Protein AF-0000000084378756 (afdb_homodimer)

Foldseek 3Di:
DPDDDPQKDKFKFWQQRQARDPPRGQQAADPVGGSPPRPQWDWAAAFDKDWRYKDFAQKKFFKKKKDWQQFQCQQQQKWKFKDAPPDPFTLETGGNQFVQQHALSHDDADDAQAWGADHRGIGMGGDMFGHGTIMIMMITGNDNGIIMMGMMIMMMHDDDDDPFWWGKGKAKDKDAWDDWPDWAWQDAKFFAKWWWWKKKKKWFFPDQFFWWQKKKFKAADPRDPHGPDIGGTNCVQQVHDPAADQDRYHFGHWPDADPPDVSRSHDMTIIMGTCDVPIDIHGTMMIMTIFGKTFDDDPVQDDPDPVSRVVRIDTGITIMMMMTMITGDPPTDHDPDHDDSCSSNPPGDGDPPPNPDDPDVVVPPVPPD/DPDDDPQKDKFKFWQQRQARDPPRGQQADDPVGGSDPRPQKDWDAAFDKDWRYKDFAQKKFFKKKKDWQQFQLQQQQKWKFKDAPPDPFTQETGGNQFVQQHALSHDDADDAQAWGADHRGIGMGGDMFGHGTIMIMMITGNDNGIIMMGMMIIMMHPDDDDPFWWGKGKAKDKDAWDDWPDWAWQDAKFFAKWWWWKKWKKWAAPDQFFWWQKKKFKAADPRDPHGPDIGGTNCVQQVHDPAADCDRYHFGGWRDADPPDVSSSHDMTIIMGTCPVPIDIHGTMMIMTIFGKTFDDDPVQPAPDPVSRVVRIDTGITIMMMMTMITGDPPTDHDPDHDDSCSSNPPRDGDPPPNPDDPCPVVPPPPPD

InterPro domains:
  IPR021345 GH172, second beta-sandwich domain [PF11175] (164-327)
  IPR060502 GH172, middle domain [PF28589] (43-142)

Organism: NCBI:txid1548547

Radius of gyration: 27.45 Å; Cα contacts (8 Å, |Δi|>4): 2060; chains: 2; bounding box: 68×78×68 Å

Secondary structure (DSSP, 8-state):
-----TT-EEEEE-TTSTT--TT-TT--EETTEETSSS-S-EEEPTT-EEEEEEEESSEEEEEEEEE---SHHHHHHEEEEEEETT-SS-SEEEEHHHHTT-GGG----EE-SSEEE-TTSEEEE---EEESSEEEEEEEE-SSS-EEEEEEEEEEES----TT--EEEEEEEEESSPPTTS-EEEEEEE-S-EEEEEEEEEEE-SSSSB-TTPPEEEEETT-SSS-SEE-S-HHHHTT--SS------SSEEEEE--TT-TT--SS-EEEEEE-SSS-EEESS-EEEEE--EEE---TTT--SSHHHHHHTEEE---EEEEEEEEEE-SS-PPPPPPPPHHHHHTT----TTGGG--TT-GGGGGGG-/-----TT-EEEEE-TTSTT--TT-TT--EETTEETSSS-S-EEEPTT-EEEEEEEESSEEEEEEEEEE--SHHHHHHEEEEEEETT-SS-SEEEEHHHHTT-GGG----EE-SSEEE-TTSEEEE---EEESSEEEEEEEE-SSS-EEEEEEEEEEES----TT--EEEEEEEEESSPPTT--EEEEEEE-S-EEEEEEEEEEE-SSSSB-TTPPEEEEETT--SS-SEE-S-HHHHTT--SS------SSEEEEE--TT-TT--SS-EEEEEE-SSS-EEESS-EEEEE--EEE---GGG--SSHHHHHHTEEE---EEEEEEEEEE-SS-PPPPPPPPHHHHHTT----TTGGG--SS-GGGGGTT-

Solvent-accessible surface area (backbone atoms only — not comparable to full-atom values): 37445 Å² total; per-residue (Å²): 134,39,67,73,64,78,72,47,42,49,39,24,24,20,70,30,19,60,73,31,44,81,38,56,8,39,64,41,50,31,85,82,32,73,51,46,72,36,28,44,58,48,70,42,45,51,67,37,72,44,76,64,38,70,43,79,44,29,25,32,41,18,34,40,39,38,36,45,68,78,39,21,56,49,21,44,27,27,34,37,34,30,24,55,65,75,43,88,60,49,46,22,45,30,32,42,24,34,72,43,65,18,34,81,29,47,82,51,55,43,49,40,71,49,30,36,29,29,84,60,39,4,32,26,38,49,65,67,36,51,35,68,53,22,42,35,31,35,41,32,28,70,38,92,52,65,40,58,44,32,50,38,40,33,28,37,34,45,55,92,71,64,92,77,54,46,28,58,30,34,44,42,48,72,33,77,60,40,51,75,89,46,60,47,61,64,36,68,76,43,72,56,41,37,38,49,34,34,35,33,37,21,39,32,54,73,50,88,38,48,56,48,50,9,34,37,33,34,24,46,58,78,42,75,92,57,55,79,45,72,54,77,10,44,29,42,63,22,72,44,62,96,43,63,64,73,46,52,38,54,48,28,22,15,58,38,56,37,81,86,34,90,61,44,29,38,50,55,32,23,31,29,32,47,30,74,93,64,65,45,74,39,68,45,22,40,32,31,33,33,40,48,21,21,42,60,72,42,91,90,53,55,55,89,45,73,67,38,46,62,68,26,53,36,76,37,54,29,35,39,35,32,28,27,36,31,30,29,49,78,89,60,82,73,66,76,83,72,74,51,65,68,68,65,48,58,93,48,77,63,60,89,59,61,91,64,61,56,87,66,55,83,80,58,60,70,63,85,108,135,86,69,77,65,79,72,48,45,84,42,47,25,28,69,36,22,59,74,35,54,87,94,55,56,41,61,41,49,32,100,83,32,73,52,43,75,35,29,67,57,46,69,43,46,51,68,38,72,45,77,65,37,70,43,77,44,30,26,33,40,44,34,38,39,39,38,46,69,76,40,21,55,50,21,45,29,28,36,38,35,29,26,56,65,75,44,88,61,50,44,22,46,30,32,42,24,34,71,40,65,18,36,81,31,46,82,51,55,44,51,38,69,49,28,36,28,40,80,77,39,42,32,25,39,47,64,67,35,49,36,67,52,22,40,36,32,35,43,31,27,69,38,93,51,66,42,56,44,34,52,38,40,35,30,38,34,47,55,94,71,62,92,74,43,20,27,60,30,33,45,40,49,73,33,80,60,42,52,73,88,46,59,47,61,61,36,70,75,42,73,56,41,28,36,50,34,35,35,34,37,20,40,33,52,73,53,89,37,48,56,47,49,8,35,36,33,33,23,46,57,79,32,77,92,22,20,21,30,43,52,53,9,44,29,43,62,20,56,31,28,93,42,65,62,75,47,50,36,57,47,28,24,15,58,37,58,33,80,89,33,92,60,45,26,38,51,54,32,23,31,30,33,48,30,76,76,49,54,39,51,38,65,44,20,38,32,31,33,33,39,48,21,19,41,63,72,44,91,91,56,53,48,90,45,72,68,39,45,48,66,26,51,35,76,38,55,31,34,40,34,33,27,26,37,30,21,29,48,80,90,60,82,71,64,73,82,70,74,52,64,68,68,65,50,59,93,48,77,62,61,88,61,61,90,67,61,61,91,66,61,78,71,57,59,66,67,85,107

pLDDT: mean 93.5, std 11.75, range [20.77, 98.94]

Nearest PDB structures (foldseek):
  8ic8-assembly1_C  TM=8.928E-01  e=1.746E-32  Microbacterium arabinogalactanolyticum
  4kq7-assembly1_A  TM=8.310E-01  e=7.592E-26  Bacteroides uniformis ATCC 8492
  8ah3-assembly1_A  TM=8.211E-01  e=3.989E-26  Dysgonomonas gadei
  7v1w-assembly1_D  TM=7.649E-01  e=6.820E-26  Bifidobacterium dentium
  7cz6-assembly1_C  TM=3.990E-01  e=2.430E+00  Omono River virus

Structure (mmCIF, N/CA/C/O backbone):
data_AF-0000000084378756-model_v1
#
loop_
_entity.id
_entity.type
_entity.pdbx_description
1 polymer 'DUF2961 domain-containing protein'
#
loop_
_atom_site.group_PDB
_atom_site.id
_atom_site.type_symbol
_atom_site.label_atom_id
_atom_site.label_alt_id
_atom_site.label_comp_id
_atom_site.label_asym_id
_atom_site.label_entity_id
_atom_site.label_seq_id
_atom_site.pdbx_PDB_ins_code
_atom_site.Cartn_x
_atom_site.Cartn_y
_atom_site.Cartn_z
_atom_site.occupancy
_atom_site.B_iso_or_equiv
_atom_site.auth_seq_id
_atom_site.auth_comp_id
_atom_site.auth_asym_id
_atom_site.auth_atom_id
_atom_site.pdbx_PDB_model_num
ATOM 1 N N . MET A 1 1 ? 5.754 -13.344 8.328 1 86.94 1 MET A N 1
ATOM 2 C CA . MET A 1 1 ? 4.949 -13.344 7.109 1 86.94 1 MET A CA 1
ATOM 3 C C . MET A 1 1 ? 4.215 -14.672 6.938 1 86.94 1 MET A C 1
ATOM 5 O O . MET A 1 1 ? 3.156 -14.719 6.312 1 86.94 1 MET A O 1
ATOM 9 N N . PHE A 1 2 ? 4.652 -15.727 7.488 1 89.44 2 PHE A N 1
ATOM 10 C CA . PHE A 1 2 ? 4.051 -17.016 7.199 1 89.44 2 PHE A CA 1
ATOM 11 C C . PHE A 1 2 ? 3.611 -17.719 8.484 1 89.44 2 PHE A C 1
ATOM 13 O O . PHE A 1 2 ? 3.475 -18.938 8.523 1 89.44 2 PHE A O 1
ATOM 20 N N . GLU A 1 3 ? 3.545 -16.969 9.57 1 90.75 3 GLU A N 1
ATOM 21 C CA . GLU A 1 3 ? 2.947 -17.453 10.812 1 90.75 3 GLU A CA 1
ATOM 22 C C . GLU A 1 3 ? 1.597 -16.781 11.07 1 90.75 3 GLU A C 1
ATOM 24 O O . GLU A 1 3 ? 1.379 -15.633 10.68 1 90.75 3 GLU A O 1
ATOM 29 N N . VAL A 1 4 ? 0.724 -17.5 11.688 1 92.31 4 VAL A N 1
ATOM 30 C CA . VAL A 1 4 ? -0.541 -16.953 12.18 1 92.31 4 VAL A CA 1
ATOM 31 C C . VAL A 1 4 ? -0.462 -16.766 13.688 1 92.31 4 VAL A C 1
ATOM 33 O O . VAL A 1 4 ? -0.45 -17.734 14.453 1 92.31 4 VAL A O 1
ATOM 36 N N . PRO A 1 5 ? -0.402 -15.547 14.125 1 93.44 5 PRO A N 1
ATOM 37 C CA . PRO A 1 5 ? -0.294 -15.32 15.57 1 93.44 5 PRO A CA 1
ATOM 38 C C . PRO A 1 5 ? -1.515 -15.82 16.344 1 93.44 5 PRO A C 1
ATOM 40 O O . PRO A 1 5 ? -2.65 -15.594 15.914 1 93.44 5 PRO A O 1
ATOM 43 N N . ALA A 1 6 ? -1.256 -16.422 17.438 1 92.44 6 ALA A N 1
ATOM 44 C CA . ALA A 1 6 ? -2.334 -16.969 18.25 1 92.44 6 ALA A CA 1
ATOM 45 C C . ALA A 1 6 ? -3.254 -15.867 18.766 1 92.44 6 ALA A C 1
ATOM 47 O O . ALA A 1 6 ? -2.787 -14.852 19.281 1 92.44 6 ALA A O 1
ATOM 48 N N . GLY A 1 7 ? -4.508 -16.016 18.562 1 94.44 7 GLY A N 1
ATOM 49 C CA . GLY A 1 7 ? -5.5 -15.133 19.141 1 94.44 7 GLY A CA 1
ATOM 50 C C . GLY A 1 7 ? -5.758 -13.891 18.312 1 94.44 7 GLY A C 1
ATOM 51 O O . GLY A 1 7 ? -6.637 -13.094 18.641 1 94.44 7 GLY A O 1
ATOM 52 N N . VAL A 1 8 ? -5.066 -13.719 17.266 1 96.94 8 VAL A N 1
ATOM 53 C CA . VAL A 1 8 ? -5.215 -12.508 16.469 1 96.94 8 VAL A CA 1
ATOM 54 C C . VAL A 1 8 ? -6.23 -12.758 15.344 1 96.94 8 VAL A C 1
ATOM 56 O O . VAL A 1 8 ? -6.203 -13.805 14.695 1 96.94 8 VAL A O 1
ATOM 59 N N . THR A 1 9 ? -7.16 -11.812 15.164 1 97.5 9 THR A N 1
ATOM 60 C CA . THR A 1 9 ? -8.148 -11.875 14.094 1 97.5 9 THR A CA 1
ATOM 61 C C . THR A 1 9 ? -8.156 -10.586 13.281 1 97.5 9 THR A C 1
ATOM 63 O O . THR A 1 9 ? -7.836 -9.516 13.805 1 97.5 9 THR A O 1
ATOM 66 N N . SER A 1 10 ? -8.484 -10.688 12.031 1 98.38 10 SER A N 1
ATOM 67 C CA . SER A 1 10 ? -8.531 -9.539 11.133 1 98.38 10 SER A CA 1
ATOM 68 C C . SER A 1 10 ? -9.969 -9.039 10.953 1 98.38 10 SER A C 1
ATOM 70 O O . SER A 1 10 ? -10.898 -9.844 10.852 1 98.38 10 SER A O 1
ATOM 72 N N . ARG A 1 11 ? -10.125 -7.695 10.945 1 98.44 11 ARG A N 1
ATOM 73 C CA . ARG A 1 11 ? -11.398 -7.008 10.766 1 98.44 11 ARG A CA 1
ATOM 74 C C . ARG A 1 11 ? -11.242 -5.789 9.859 1 98.44 11 ARG A C 1
ATOM 76 O O . ARG A 1 11 ? -10.125 -5.34 9.602 1 98.44 11 ARG A O 1
ATOM 83 N N . SER A 1 12 ? -12.336 -5.34 9.367 1 98.62 12 SER A N 1
ATOM 84 C CA . SER A 1 12 ? -12.383 -4.047 8.688 1 98.62 12 SER A CA 1
ATOM 85 C C . SER A 1 12 ? -13.703 -3.33 8.953 1 98.62 12 SER A C 1
ATOM 87 O O . SER A 1 12 ? -14.688 -3.961 9.344 1 98.62 12 SER A O 1
ATOM 89 N N . ILE A 1 13 ? -13.672 -2.029 8.828 1 98.81 13 ILE A N 1
ATOM 90 C CA . ILE A 1 13 ? -14.875 -1.214 8.969 1 98.81 13 ILE A CA 1
ATOM 91 C C . ILE A 1 13 ? -15.062 -0.351 7.727 1 98.81 13 ILE A C 1
ATOM 93 O O . ILE A 1 13 ? -14.109 0.266 7.242 1 98.81 13 ILE A O 1
ATOM 97 N N . THR A 1 14 ? -16.125 -0.4 7.125 1 98.62 14 THR A N 1
ATOM 98 C CA . THR A 1 14 ? -16.703 0.503 6.133 1 98.62 14 THR A CA 1
ATOM 99 C C . THR A 1 14 ? -18.141 0.842 6.477 1 98.62 14 THR A C 1
ATOM 101 O O . THR A 1 14 ? -18.672 0.36 7.48 1 98.62 14 THR A O 1
ATOM 104 N N . PHE A 1 15 ? -18.781 1.68 5.621 1 98.25 15 PHE A N 1
ATOM 105 C CA . PHE A 1 15 ? -20.219 1.871 5.816 1 98.25 15 PHE A CA 1
ATOM 106 C C . PHE A 1 15 ? -20.984 0.581 5.539 1 98.25 15 PHE A C 1
ATOM 108 O O . PHE A 1 15 ? -22.125 0.429 5.957 1 98.25 15 PHE A O 1
ATOM 115 N N . GLU A 1 16 ? -20.344 -0.429 4.879 1 98.44 16 GLU A N 1
ATOM 116 C CA . GLU A 1 16 ? -20.953 -1.723 4.594 1 98.44 16 GLU A CA 1
ATOM 117 C C . GLU A 1 16 ? -20.922 -2.637 5.812 1 98.44 16 GLU A C 1
ATOM 119 O O . GLU A 1 16 ? -21.625 -3.643 5.867 1 98.44 16 GLU A O 1
ATOM 124 N N . ASN A 1 17 ? -20 -2.428 6.719 1 98.44 17 ASN A N 1
ATOM 125 C CA . ASN A 1 17 ? -19.828 -3.119 7.992 1 98.44 17 ASN A CA 1
ATOM 126 C C . ASN A 1 17 ? -19.344 -2.174 9.086 1 98.44 17 ASN A C 1
ATOM 128 O O . ASN A 1 17 ? -18.219 -2.309 9.578 1 98.44 17 ASN A O 1
ATOM 132 N N . PRO A 1 18 ? -20.203 -1.255 9.531 1 97.38 18 PRO A N 1
ATOM 133 C CA . PRO A 1 18 ? -19.766 -0.106 10.328 1 97.38 18 PRO A CA 1
ATOM 134 C C . PRO A 1 18 ? -19.25 -0.509 11.711 1 97.38 18 PRO A C 1
ATOM 136 O O . PRO A 1 18 ? -18.609 0.295 12.391 1 97.38 18 PRO A O 1
ATOM 139 N N . ASN A 1 19 ? -19.469 -1.819 12.109 1 96.88 19 ASN A N 1
ATOM 140 C CA . ASN A 1 19 ? -18.984 -2.234 13.422 1 96.88 19 ASN A CA 1
ATOM 141 C C . ASN A 1 19 ? -17.875 -3.27 13.312 1 96.88 19 ASN A C 1
ATOM 143 O O . ASN A 1 19 ? -17.359 -3.754 14.32 1 96.88 19 ASN A O 1
ATOM 147 N N . GLY A 1 20 ? -17.578 -3.676 12.07 1 97.69 20 GLY A N 1
ATOM 148 C CA . GLY A 1 20 ? -16.5 -4.621 11.836 1 97.69 20 GLY A CA 1
ATOM 149 C C . GLY A 1 20 ? -16.797 -6.016 12.352 1 97.69 20 GLY A C 1
ATOM 150 O O . GLY A 1 20 ? -15.891 -6.762 12.711 1 97.69 20 GLY A O 1
ATOM 151 N N . MET A 1 21 ? -18.062 -6.402 12.438 1 97.56 21 MET A N 1
ATOM 152 C CA . MET A 1 21 ? -18.453 -7.672 13.047 1 97.56 21 MET A CA 1
ATOM 153 C C . MET A 1 21 ? -18.312 -8.812 12.039 1 97.56 21 MET A C 1
ATOM 155 O O . MET A 1 21 ? -18.562 -8.625 10.852 1 97.56 21 MET A O 1
ATOM 159 N N . PRO A 1 22 ? -17.969 -10.023 12.57 1 97.75 22 PRO A N 1
ATOM 160 C CA . PRO A 1 22 ? -17.891 -11.195 11.688 1 97.75 22 PRO A CA 1
ATOM 161 C C . PRO A 1 22 ? -19.234 -11.523 11.031 1 97.75 22 PRO A C 1
ATOM 163 O O . PRO A 1 22 ? -20.266 -11.586 11.703 1 97.75 22 PRO A O 1
ATOM 166 N N . GLY A 1 23 ? -19.188 -11.695 9.734 1 97.62 23 GLY A N 1
ATOM 167 C CA . GLY A 1 23 ? -20.344 -12.203 9 1 97.62 23 GLY A CA 1
ATOM 168 C C . GLY A 1 23 ? -21.5 -11.219 8.953 1 97.62 23 GLY A C 1
ATOM 169 O O . GLY A 1 23 ? -22.656 -11.617 8.875 1 97.62 23 GLY A O 1
ATOM 170 N N . GLN A 1 24 ? -21.234 -9.961 9.07 1 97.12 24 GLN A N 1
ATOM 171 C CA . GLN A 1 24 ? -22.328 -8.992 9.109 1 97.12 24 GLN A CA 1
ATOM 172 C C . GLN A 1 24 ? -22.141 -7.914 8.047 1 97.12 24 GLN A C 1
ATOM 174 O O . GLN A 1 24 ? -22.969 -7.012 7.922 1 97.12 24 GLN A O 1
ATOM 179 N N . GLY A 1 25 ? -21.094 -7.996 7.258 1 97.88 25 GLY A N 1
ATOM 180 C CA . GLY A 1 25 ? -20.812 -6.977 6.258 1 97.88 25 GLY A CA 1
ATOM 181 C C . GLY A 1 25 ? -21.641 -7.145 4.996 1 97.88 25 GLY A C 1
ATOM 182 O O . GLY A 1 25 ? -22.047 -8.258 4.652 1 97.88 25 GLY A O 1
ATOM 183 N N . GLY A 1 26 ? -21.875 -6.027 4.301 1 97.38 26 GLY A N 1
ATOM 184 C CA . GLY A 1 26 ? -22.484 -6.059 2.979 1 97.38 26 GLY A CA 1
ATOM 185 C C . GLY A 1 26 ? -23.953 -6.422 3.002 1 97.38 26 GLY A C 1
ATOM 186 O O . GLY A 1 26 ? -24.469 -7.027 2.059 1 97.38 26 GLY A O 1
ATOM 187 N N . ALA A 1 27 ? -24.625 -6.148 4.074 1 97.06 27 ALA A N 1
ATOM 188 C CA . ALA A 1 27 ? -26.031 -6.523 4.199 1 97.06 27 ALA A CA 1
ATOM 189 C C . ALA A 1 27 ? -26.938 -5.523 3.48 1 97.06 27 ALA A C 1
ATOM 191 O O . ALA A 1 27 ? -28.062 -5.852 3.111 1 97.06 27 ALA A O 1
ATOM 192 N N . ALA A 1 28 ? -26.469 -4.316 3.303 1 96.38 28 ALA A N 1
ATOM 193 C CA . ALA A 1 28 ? -27.281 -3.266 2.701 1 96.38 28 ALA A CA 1
ATOM 194 C C . ALA A 1 28 ? -27.594 -3.58 1.241 1 96.38 28 ALA A C 1
ATOM 196 O O . ALA A 1 28 ? -26.859 -4.32 0.587 1 96.38 28 ALA A O 1
ATOM 197 N N . SER A 1 29 ? -28.734 -3.014 0.756 1 96.81 29 SER A N 1
ATOM 198 C CA . SER A 1 29 ? -29.188 -3.264 -0.613 1 96.81 29 SER A CA 1
ATOM 199 C C . SER A 1 29 ? -29.016 -2.023 -1.483 1 96.81 29 SER A C 1
ATOM 201 O O . SER A 1 29 ? -29.109 -0.896 -0.993 1 96.81 29 SER A O 1
ATOM 203 N N . SER A 1 30 ? -28.719 -2.26 -2.705 1 96.25 30 SER A N 1
ATOM 204 C CA . SER A 1 30 ? -28.844 -1.275 -3.775 1 96.25 30 SER A CA 1
ATOM 205 C C . SER A 1 30 ? -29.938 -1.671 -4.762 1 96.25 30 SER A C 1
ATOM 207 O O . SER A 1 30 ? -30.656 -2.654 -4.547 1 96.25 30 SER A O 1
ATOM 209 N N . PRO A 1 31 ? -30.156 -0.851 -5.828 1 95.31 31 PRO A N 1
ATOM 210 C CA . PRO A 1 31 ? -31.109 -1.282 -6.852 1 95.31 31 PRO A CA 1
ATOM 211 C C . PRO A 1 31 ? -30.719 -2.607 -7.5 1 95.31 31 PRO A C 1
ATOM 213 O O . PRO A 1 31 ? -31.547 -3.244 -8.156 1 95.31 31 PRO A O 1
ATOM 216 N N . LEU A 1 32 ? -29.516 -3.094 -7.32 1 96.81 32 LEU A N 1
ATOM 217 C CA . LEU A 1 32 ? -29.062 -4.371 -7.863 1 96.81 32 LEU A CA 1
ATOM 218 C C . LEU A 1 32 ? -29.469 -5.523 -6.945 1 96.81 32 LEU A C 1
ATOM 220 O O . LEU A 1 32 ? -29.328 -6.691 -7.316 1 96.81 32 LEU A O 1
ATOM 224 N N . GLY A 1 33 ? -29.938 -5.191 -5.742 1 96.12 33 GLY A N 1
ATOM 225 C CA . GLY A 1 33 ? -30.344 -6.203 -4.777 1 96.12 33 GLY A CA 1
ATOM 226 C C . GLY A 1 33 ? -29.5 -6.195 -3.516 1 96.12 33 GLY A C 1
ATOM 227 O O . GLY A 1 33 ? -28.594 -5.371 -3.367 1 96.12 33 GLY A O 1
ATOM 228 N N . ALA A 1 34 ? -29.844 -7.184 -2.605 1 95.06 34 ALA A N 1
ATOM 229 C CA . ALA A 1 34 ? -29.156 -7.301 -1.323 1 95.06 34 ALA A CA 1
ATOM 230 C C . ALA A 1 34 ? -27.703 -7.703 -1.521 1 95.06 34 ALA A C 1
ATOM 232 O O . ALA A 1 34 ? -27.391 -8.57 -2.344 1 95.06 34 ALA A O 1
ATOM 233 N N . GLY A 1 35 ? -26.828 -7.059 -0.787 1 95.19 35 GLY A N 1
ATOM 234 C CA . GLY A 1 35 ? -25.422 -7.43 -0.803 1 95.19 35 GLY A CA 1
ATOM 235 C C . GLY A 1 35 ? -24.672 -6.922 -2.027 1 95.19 35 GLY A C 1
ATOM 236 O O . GLY A 1 35 ? -23.547 -7.32 -2.285 1 95.19 35 GLY A O 1
ATOM 237 N N . ARG A 1 36 ? -25.328 -6.133 -2.766 1 97.06 36 ARG A N 1
ATOM 238 C CA . ARG A 1 36 ? -24.734 -5.633 -4 1 97.06 36 ARG A CA 1
ATOM 239 C C . ARG A 1 36 ? -24.516 -4.125 -3.932 1 97.06 36 ARG A C 1
ATOM 241 O O . ARG A 1 36 ? -25.172 -3.363 -4.656 1 97.06 36 ARG A O 1
ATOM 248 N N . LYS A 1 37 ? -23.562 -3.738 -3.094 1 96.88 37 LYS A N 1
ATOM 249 C CA . LYS A 1 37 ? -23.047 -2.375 -2.959 1 96.88 37 LYS A CA 1
ATOM 250 C C . LYS A 1 37 ? -24.141 -1.435 -2.447 1 96.88 37 LYS A C 1
ATOM 252 O O . LYS A 1 37 ? -24.406 -0.395 -3.055 1 96.88 37 LYS A O 1
ATOM 257 N N . GLY A 1 38 ? -24.656 -1.722 -1.273 1 96.62 38 GLY A N 1
ATOM 258 C CA . GLY A 1 38 ? -25.797 -1 -0.737 1 96.62 38 GLY A CA 1
ATOM 259 C C . GLY A 1 38 ? -25.406 0.229 0.062 1 96.62 38 GLY A C 1
ATOM 260 O O . GLY A 1 38 ? -26.188 1.169 0.189 1 96.62 38 GLY A O 1
ATOM 261 N N . ALA A 1 39 ? -24.188 0.187 0.635 1 96.62 39 ALA A N 1
ATOM 262 C CA . ALA A 1 39 ? -23.766 1.307 1.469 1 96.62 39 ALA A CA 1
ATOM 263 C C . ALA A 1 39 ? -22.266 1.575 1.3 1 96.62 39 ALA A C 1
ATOM 265 O O . ALA A 1 39 ? -21.516 1.596 2.279 1 96.62 39 ALA A O 1
ATOM 266 N N . PRO A 1 40 ? -21.875 1.833 0.102 1 96.06 40 PRO A N 1
ATOM 267 C CA . PRO A 1 40 ? -20.438 2.014 -0.148 1 96.06 40 PRO A CA 1
ATOM 268 C C . PRO A 1 40 ? -19.906 3.324 0.418 1 96.06 40 PRO A C 1
ATOM 270 O O . PRO A 1 40 ? -18.703 3.453 0.649 1 96.06 40 PRO A O 1
ATOM 273 N N . ALA A 1 41 ? -20.797 4.379 0.538 1 96.5 41 ALA A N 1
ATOM 274 C CA . ALA A 1 41 ? -20.406 5.723 0.964 1 96.5 41 ALA A CA 1
ATOM 275 C C . ALA A 1 41 ? -21.594 6.453 1.591 1 96.5 41 ALA A C 1
ATOM 277 O O . ALA A 1 41 ? -22.719 5.945 1.582 1 96.5 41 ALA A O 1
ATOM 278 N N . ARG A 1 42 ? -21.281 7.57 2.152 1 95.19 42 ARG A N 1
ATOM 279 C CA . ARG A 1 42 ? -22.312 8.477 2.664 1 95.19 42 ARG A CA 1
ATOM 280 C C . ARG A 1 42 ? -21.969 9.922 2.348 1 95.19 42 ARG A C 1
ATOM 282 O O . ARG A 1 42 ? -20.797 10.266 2.16 1 95.19 42 ARG A O 1
ATOM 289 N N . MET A 1 43 ? -23.031 10.703 2.244 1 94.56 43 MET A N 1
ATOM 290 C CA . MET A 1 43 ? -22.891 12.156 2.301 1 94.56 43 MET A CA 1
ATOM 291 C C . MET A 1 43 ? -22.922 12.648 3.744 1 94.56 43 MET A C 1
ATOM 293 O O . MET A 1 43 ? -23.922 12.492 4.438 1 94.56 43 MET A O 1
ATOM 297 N N . ILE A 1 44 ? -21.875 13.195 4.188 1 96.69 44 ILE A N 1
ATOM 298 C CA . ILE A 1 44 ? -21.844 13.742 5.535 1 96.69 44 ILE A CA 1
ATOM 299 C C . ILE A 1 44 ? -22.391 15.172 5.516 1 96.69 44 ILE A C 1
ATOM 301 O O . ILE A 1 44 ? -21.797 16.062 4.918 1 96.69 44 ILE A O 1
ATOM 305 N N . PRO A 1 45 ? -23.469 15.414 6.188 1 96.75 45 PRO A N 1
ATOM 306 C CA . PRO A 1 45 ? -24.062 16.75 6.164 1 96.75 45 PRO A CA 1
ATOM 307 C C . PRO A 1 45 ? -23.172 17.812 6.82 1 96.75 45 PRO A C 1
ATOM 309 O O . PRO A 1 45 ? -22.297 17.469 7.625 1 96.75 45 PRO A O 1
ATOM 312 N N . PRO A 1 46 ? -23.469 19.078 6.469 1 96.38 46 PRO A N 1
ATOM 313 C CA . PRO A 1 46 ? -22.734 20.172 7.098 1 96.38 46 PRO A CA 1
ATOM 314 C C . PRO A 1 46 ? -22.812 20.141 8.625 1 96.38 46 PRO A C 1
ATOM 316 O O . PRO A 1 46 ? -23.906 19.969 9.18 1 96.38 46 PRO A O 1
ATOM 319 N N . GLY A 1 47 ? -21.656 20.234 9.25 1 97.75 47 GLY A N 1
ATOM 320 C CA . GLY A 1 47 ? -21.609 20.344 10.695 1 97.75 47 GLY A CA 1
ATOM 321 C C . GLY A 1 47 ? -21.703 19.016 11.414 1 97.75 47 GLY A C 1
ATOM 322 O O . GLY A 1 47 ? -21.5 18.938 12.625 1 97.75 47 GLY A O 1
ATOM 323 N N . GLU A 1 48 ? -21.875 17.953 10.719 1 98.25 48 GLU A N 1
ATOM 324 C CA . GLU A 1 48 ? -22.109 16.656 11.344 1 98.25 48 GLU A CA 1
ATOM 325 C C . GLU A 1 48 ? -20.797 15.93 11.594 1 98.25 48 GLU A C 1
ATOM 327 O O . GLU A 1 48 ? -19.828 16.094 10.836 1 98.25 48 GLU A O 1
ATOM 332 N N . THR A 1 49 ? -20.781 15.203 12.68 1 98.62 49 THR A N 1
ATOM 333 C CA . THR A 1 49 ? -19.703 14.281 13.016 1 98.62 49 THR A CA 1
ATOM 334 C C . THR A 1 49 ? -20.141 12.836 12.844 1 98.62 49 THR A C 1
ATOM 336 O O . THR A 1 49 ? -21.172 12.43 13.398 1 98.62 49 THR A O 1
ATOM 339 N N . VAL A 1 50 ? -19.422 12.094 12.055 1 98.5 50 VAL A N 1
ATOM 340 C CA . VAL A 1 50 ? -19.703 10.68 11.867 1 98.5 50 VAL A CA 1
ATOM 341 C C . VAL A 1 50 ? -18.641 9.844 12.586 1 98.5 50 VAL A C 1
ATOM 343 O O . VAL A 1 50 ? -17.453 10.125 12.484 1 98.5 50 VAL A O 1
ATOM 346 N N . GLU A 1 51 ? -19.078 8.898 13.367 1 98.56 51 GLU A N 1
ATOM 347 C CA . GLU A 1 51 ? -18.172 7.91 13.93 1 98.56 51 GLU A CA 1
ATOM 348 C C . GLU A 1 51 ? -17.812 6.84 12.906 1 98.56 51 GLU A C 1
ATOM 350 O O . GLU A 1 51 ? -18.672 6.094 12.445 1 98.56 51 GLU A O 1
ATOM 355 N N . ILE A 1 52 ? -16.547 6.762 12.594 1 98.69 52 ILE A N 1
ATOM 356 C CA . ILE A 1 52 ? -16.188 5.828 11.531 1 98.69 52 ILE A CA 1
ATOM 357 C C . ILE A 1 52 ? -15.531 4.586 12.133 1 98.69 52 ILE A C 1
ATOM 359 O O . ILE A 1 52 ? -15.312 3.592 11.445 1 98.69 52 ILE A O 1
ATOM 363 N N . ALA A 1 53 ? -15.227 4.645 13.398 1 98.75 53 ALA A N 1
ATOM 364 C CA . ALA A 1 53 ? -14.75 3.463 14.109 1 98.75 53 ALA A CA 1
ATOM 365 C C . ALA A 1 53 ? -15.055 3.559 15.602 1 98.75 53 ALA A C 1
ATOM 367 O O . ALA A 1 53 ? -14.93 4.629 16.203 1 98.75 53 ALA A O 1
ATOM 368 N N . ASP A 1 54 ? -15.461 2.584 16.188 1 98.75 54 ASP A N 1
ATOM 369 C CA . ASP A 1 54 ? -15.648 2.324 17.609 1 98.75 54 ASP A CA 1
ATOM 370 C C . ASP A 1 54 ? -15.305 0.875 17.953 1 98.75 54 ASP A C 1
ATOM 372 O O . ASP A 1 54 ? -16.156 -0.009 17.859 1 98.75 54 ASP A O 1
ATOM 376 N N . ILE A 1 55 ? -14.109 0.674 18.391 1 98.81 55 ILE A N 1
ATOM 377 C CA . ILE A 1 55 ? -13.562 -0.679 18.438 1 98.81 55 ILE A CA 1
ATOM 378 C C . ILE A 1 55 ? -13.133 -1.014 19.859 1 98.81 55 ILE A C 1
ATOM 380 O O . ILE A 1 55 ? -12.336 -0.288 20.453 1 98.81 55 ILE A O 1
ATOM 384 N N . ALA A 1 56 ? -13.594 -2.074 20.391 1 98.44 56 ALA A N 1
ATOM 385 C CA . ALA A 1 56 ? -13.078 -2.602 21.656 1 98.44 56 ALA A CA 1
ATOM 386 C C . ALA A 1 56 ? -11.773 -3.367 21.438 1 98.44 56 ALA A C 1
ATOM 388 O O . ALA A 1 56 ? -11.664 -4.156 20.484 1 98.44 56 ALA A O 1
ATOM 389 N N . GLY A 1 57 ? -10.781 -3.166 22.281 1 96.38 57 GLY A N 1
ATOM 390 C CA . GLY A 1 57 ? -9.461 -3.77 22.125 1 96.38 57 GLY A CA 1
ATOM 391 C C . GLY A 1 57 ? -9.312 -5.062 22.906 1 96.38 57 GLY A C 1
ATOM 392 O O . GLY A 1 57 ? -10.281 -5.574 23.469 1 96.38 57 GLY A O 1
ATOM 393 N N . PRO A 1 58 ? -8.086 -5.402 22.953 1 98.25 58 PRO A N 1
ATOM 394 C CA . PRO A 1 58 ? -6.887 -4.824 22.344 1 98.25 58 PRO A CA 1
ATOM 395 C C . PRO A 1 58 ? -6.816 -5.055 20.828 1 98.25 58 PRO A C 1
ATOM 397 O O . PRO A 1 58 ? -7.324 -6.062 20.344 1 98.25 58 PRO A O 1
ATOM 400 N N . GLY A 1 59 ? -6.238 -4.113 20.094 1 98.62 59 GLY A N 1
ATOM 401 C CA . GLY A 1 59 ? -6.051 -4.25 18.656 1 98.62 59 GLY A CA 1
ATOM 402 C C . GLY A 1 59 ? -5.105 -3.211 18.078 1 98.62 59 GLY A C 1
ATOM 403 O O . GLY A 1 59 ? -4.496 -2.439 18.828 1 98.62 59 GLY A O 1
ATOM 404 N N . VAL A 1 60 ? -4.895 -3.285 16.859 1 98.81 60 VAL A N 1
ATOM 405 C CA . VAL A 1 60 ? -4.07 -2.344 16.109 1 98.81 60 VAL A CA 1
ATOM 406 C C . VAL A 1 60 ? -4.766 -1.972 14.797 1 98.81 60 VAL A C 1
ATOM 408 O O . VAL A 1 60 ? -5.074 -2.842 13.984 1 98.81 60 VAL A O 1
ATOM 411 N N . ILE A 1 61 ? -5.141 -0.682 14.656 1 98.88 61 ILE A N 1
ATOM 412 C CA . ILE A 1 61 ? -5.492 -0.216 13.32 1 98.88 61 ILE A CA 1
ATOM 413 C C . ILE A 1 61 ? -4.254 -0.234 12.422 1 98.88 61 ILE A C 1
ATOM 415 O O . ILE A 1 61 ? -3.205 0.302 12.797 1 98.88 61 ILE A O 1
ATOM 419 N N . ARG A 1 62 ? -4.355 -0.846 11.25 1 98.62 62 ARG A N 1
ATOM 420 C CA . ARG A 1 62 ? -3.197 -1.15 10.422 1 98.62 62 ARG A CA 1
ATOM 421 C C . ARG A 1 62 ? -3.18 -0.284 9.164 1 98.62 62 ARG A C 1
ATOM 423 O O . ARG A 1 62 ? -2.115 -0.011 8.609 1 98.62 62 ARG A O 1
ATOM 430 N N . HIS A 1 63 ? -4.344 0.073 8.688 1 98.81 63 HIS A N 1
ATOM 431 C CA . HIS A 1 63 ? -4.492 0.791 7.426 1 98.81 63 HIS A CA 1
ATOM 432 C C . HIS A 1 63 ? -5.828 1.526 7.363 1 98.81 63 HIS A C 1
ATOM 434 O O . HIS A 1 63 ? -6.844 1.016 7.836 1 98.81 63 HIS A O 1
ATOM 440 N N . ILE A 1 64 ? -5.797 2.734 6.824 1 98.94 64 ILE A N 1
ATOM 441 C CA . ILE A 1 64 ? -7.02 3.473 6.531 1 98.94 64 ILE A CA 1
ATOM 442 C C . ILE A 1 64 ? -6.988 3.975 5.09 1 98.94 64 ILE A C 1
ATOM 444 O O . ILE A 1 64 ? -5.984 4.535 4.645 1 98.94 64 ILE A O 1
ATOM 448 N N . TRP A 1 65 ? -7.988 3.697 4.344 1 98.81 65 TRP A N 1
ATOM 449 C CA . TRP A 1 65 ? -8.227 4.23 3.008 1 98.81 65 TRP A CA 1
ATOM 450 C C . TRP A 1 65 ? -9.414 5.18 3.002 1 98.81 65 TRP A C 1
ATOM 452 O O . TRP A 1 65 ? -10.438 4.906 3.629 1 98.81 65 TRP A O 1
ATOM 462 N N . VAL A 1 66 ? -9.266 6.293 2.262 1 98.5 66 VAL A N 1
ATOM 463 C CA . VAL A 1 66 ? -10.344 7.258 2.119 1 98.5 66 VAL A CA 1
ATOM 464 C C . VAL A 1 66 ? -10.391 7.785 0.687 1 98.5 66 VAL A C 1
ATOM 466 O O . VAL A 1 66 ? -9.344 8 0.068 1 98.5 66 VAL A O 1
ATOM 469 N N . ALA A 1 67 ? -11.578 7.969 0.217 1 96.5 67 ALA A N 1
ATOM 470 C CA . ALA A 1 67 ? -11.805 8.719 -1.014 1 96.5 67 ALA A CA 1
ATOM 471 C C . ALA A 1 67 ? -12.93 9.742 -0.833 1 96.5 67 ALA A C 1
ATOM 473 O O . ALA A 1 67 ? -13.945 9.453 -0.195 1 96.5 67 ALA A O 1
ATOM 474 N N . THR A 1 68 ? -12.703 10.883 -1.26 1 94.62 68 THR A N 1
ATOM 475 C CA . THR A 1 68 ? -13.641 12 -1.251 1 94.62 68 THR A CA 1
ATOM 476 C C . THR A 1 68 ? -13.328 12.969 -2.385 1 94.62 68 THR A C 1
ATOM 478 O O . THR A 1 68 ? -12.516 12.672 -3.26 1 94.62 68 THR A O 1
ATOM 481 N N . TYR A 1 69 ? -14.062 14.078 -2.412 1 91.69 69 TYR A N 1
ATOM 482 C CA . TYR A 1 69 ? -13.734 15.086 -3.414 1 91.69 69 TYR A CA 1
ATOM 483 C C . TYR A 1 69 ? -12.344 15.664 -3.162 1 91.69 69 TYR A C 1
ATOM 485 O O . TYR A 1 69 ? -11.992 15.984 -2.021 1 91.69 69 TYR A O 1
ATOM 493 N N . ASN A 1 70 ? -11.641 15.75 -4.227 1 93.06 70 ASN A N 1
ATOM 494 C CA . ASN A 1 70 ? -10.258 16.188 -4.129 1 93.06 70 ASN A CA 1
ATOM 495 C C . ASN A 1 70 ? -10.125 17.688 -4.406 1 93.06 70 ASN A C 1
ATOM 497 O O . ASN A 1 70 ? -9.547 18.094 -5.418 1 93.06 70 ASN A O 1
ATOM 501 N N . VAL A 1 71 ? -10.609 18.484 -3.553 1 94.62 71 VAL A N 1
ATOM 502 C CA . VAL A 1 71 ? -10.5 19.938 -3.619 1 94.62 71 VAL A CA 1
ATOM 503 C C . VAL A 1 71 ? -10.094 20.484 -2.256 1 94.62 71 VAL A C 1
ATOM 505 O O . VAL A 1 71 ? -10.359 19.875 -1.224 1 94.62 71 VAL A O 1
ATOM 508 N N . ALA A 1 72 ? -9.523 21.641 -2.23 1 96.5 72 ALA A N 1
ATOM 509 C CA . ALA A 1 72 ? -8.945 22.234 -1.023 1 96.5 72 ALA A CA 1
ATOM 510 C C . ALA A 1 72 ? -10 22.391 0.067 1 96.5 72 ALA A C 1
ATOM 512 O O . ALA A 1 72 ? -9.727 22.156 1.245 1 96.5 72 ALA A O 1
ATOM 513 N N . ASP A 1 73 ? -11.195 22.766 -0.289 1 96.69 73 ASP A N 1
ATOM 514 C CA . ASP A 1 73 ? -12.281 22.969 0.663 1 96.69 73 ASP A CA 1
ATOM 515 C C . ASP A 1 73 ? -12.539 21.703 1.48 1 96.69 73 ASP A C 1
ATOM 517 O O . ASP A 1 73 ? -12.625 21.766 2.709 1 96.69 73 ASP A O 1
ATOM 521 N N . ILE A 1 74 ? -12.609 20.625 0.783 1 96.62 74 ILE A N 1
ATOM 522 C CA . ILE A 1 74 ? -12.953 19.359 1.412 1 96.62 74 ILE A CA 1
ATOM 523 C C . ILE A 1 74 ? -11.766 18.828 2.211 1 96.62 74 ILE A C 1
ATOM 525 O O . ILE A 1 74 ? -11.914 18.406 3.361 1 96.62 74 ILE A O 1
ATOM 529 N N . LEU A 1 75 ? -10.578 18.938 1.698 1 97.88 75 LEU A N 1
ATOM 530 C CA . LEU A 1 75 ? -9.383 18.375 2.309 1 97.88 75 LEU A CA 1
ATOM 531 C C . LEU A 1 75 ? -9 19.141 3.568 1 97.88 75 LEU A C 1
ATOM 533 O O . LEU A 1 75 ? -8.383 18.594 4.48 1 97.88 75 LEU A O 1
ATOM 537 N N . ARG A 1 76 ? -9.422 20.438 3.623 1 98.44 76 ARG A N 1
ATOM 538 C CA . ARG A 1 76 ? -9.141 21.25 4.809 1 98.44 76 ARG A CA 1
ATOM 539 C C . ARG A 1 76 ? -10.391 21.406 5.672 1 98.44 76 ARG A C 1
ATOM 541 O O . ARG A 1 76 ? -10.305 21.828 6.824 1 98.44 76 ARG A O 1
ATOM 548 N N . GLY A 1 77 ? -11.508 21.031 5.109 1 98.19 77 GLY A N 1
ATOM 549 C CA . GLY A 1 77 ? -12.758 21.266 5.809 1 98.19 77 GLY A CA 1
ATOM 550 C C . GLY A 1 77 ? -13.281 20.047 6.535 1 98.19 77 GLY A C 1
ATOM 551 O O . GLY A 1 77 ? -14.148 20.156 7.406 1 98.19 77 GLY A O 1
ATOM 552 N N . LEU A 1 78 ? -12.883 18.812 6.148 1 98.56 78 LEU A N 1
ATOM 553 C CA . LEU A 1 78 ? -13.133 17.609 6.93 1 98.56 78 LEU A CA 1
ATOM 554 C C . LEU A 1 78 ? -12.062 17.406 7.992 1 98.56 78 LEU A C 1
ATOM 556 O O . LEU A 1 78 ? -10.867 17.5 7.699 1 98.56 78 LEU A O 1
ATOM 560 N N . THR A 1 79 ? -12.477 17.203 9.211 1 98.94 79 THR A N 1
ATOM 561 C CA . THR A 1 79 ? -11.539 17.016 10.312 1 98.94 79 THR A CA 1
ATOM 562 C C . THR A 1 79 ? -11.539 15.57 10.797 1 98.94 79 THR A C 1
ATOM 564 O O . THR A 1 79 ? -12.594 15.008 11.086 1 98.94 79 THR A O 1
ATOM 567 N N . VAL A 1 80 ? -10.383 14.977 10.852 1 98.94 80 VAL A N 1
ATOM 568 C CA . VAL A 1 80 ? -10.18 13.641 11.398 1 98.94 80 VAL A CA 1
ATOM 569 C C . VAL A 1 80 ? -9.828 13.734 12.883 1 98.94 80 VAL A C 1
ATOM 571 O O . VAL A 1 80 ? -8.945 14.5 13.266 1 98.94 80 VAL A O 1
ATOM 574 N N . ARG A 1 81 ? -10.484 12.977 13.711 1 98.94 81 ARG A N 1
ATOM 575 C CA . ARG A 1 81 ? -10.117 12.859 15.117 1 98.94 81 ARG A CA 1
ATOM 576 C C . ARG A 1 81 ? -10.055 11.406 15.555 1 98.94 81 ARG A C 1
ATOM 578 O O . ARG A 1 81 ? -10.82 10.57 15.055 1 98.94 81 ARG A O 1
ATOM 585 N N . ALA A 1 82 ? -9.188 11.102 16.422 1 98.94 82 ALA A N 1
ATOM 586 C CA . ALA A 1 82 ? -9.102 9.797 17.062 1 98.94 82 ALA A CA 1
ATOM 587 C C . ALA A 1 82 ? -8.977 9.938 18.578 1 98.94 82 ALA A C 1
ATOM 589 O O . ALA A 1 82 ? -8.289 10.836 19.062 1 98.94 82 ALA A O 1
ATOM 590 N N . TYR A 1 83 ? -9.586 9.086 19.266 1 98.81 83 TYR A N 1
ATOM 591 C CA . TYR A 1 83 ? -9.617 8.992 20.719 1 98.81 83 TYR A CA 1
ATOM 592 C C . TYR A 1 83 ? -9.195 7.605 21.188 1 98.81 83 TYR A C 1
ATOM 594 O O . TYR A 1 83 ? -9.781 6.602 20.781 1 98.81 83 TYR A O 1
ATOM 602 N N . TRP A 1 84 ? -8.203 7.594 22.031 1 98.5 84 TRP A N 1
ATOM 603 C CA . TRP A 1 84 ? -7.688 6.312 22.5 1 98.5 84 TRP A CA 1
ATOM 604 C C . TRP A 1 84 ? -8.086 6.055 23.953 1 98.5 84 TRP A C 1
ATOM 606 O O . TRP A 1 84 ? -8.062 6.965 24.781 1 98.5 84 TRP A O 1
ATOM 616 N N . GLU A 1 85 ? -8.461 4.812 24.297 1 97.81 85 GLU A N 1
ATOM 617 C CA . GLU A 1 85 ? -8.594 4.316 25.672 1 97.81 85 GLU A CA 1
ATOM 618 C C . GLU A 1 85 ? -9.648 5.094 26.438 1 97.81 85 GLU A C 1
ATOM 620 O O . GLU A 1 85 ? -9.508 5.312 27.656 1 97.81 85 GLU A O 1
ATOM 625 N N . GLY A 1 86 ? -10.516 5.688 25.734 1 96.81 86 GLY A N 1
ATOM 626 C CA . GLY A 1 86 ? -11.602 6.395 26.391 1 96.81 86 GLY A CA 1
ATOM 627 C C . GLY A 1 86 ? -11.25 7.824 26.766 1 96.81 86 GLY A C 1
ATOM 628 O O . GLY A 1 86 ? -12.023 8.508 27.438 1 96.81 86 GLY A O 1
ATOM 629 N N . GLN A 1 87 ? -10.117 8.258 26.328 1 96.19 87 GLN A N 1
ATOM 630 C CA . GLN A 1 87 ? -9.734 9.648 26.562 1 96.19 87 GLN A CA 1
ATOM 631 C C . GLN A 1 87 ? -10.75 10.609 25.953 1 96.19 87 GLN A C 1
ATOM 633 O O . GLN A 1 87 ? -11.211 10.398 24.828 1 96.19 87 GLN A O 1
ATOM 638 N N . GLU A 1 88 ? -11.039 11.734 26.672 1 96.31 88 GLU A N 1
ATOM 639 C CA . GLU A 1 88 ? -12.094 12.648 26.25 1 96.31 88 GLU A CA 1
ATOM 640 C C . GLU A 1 88 ? -11.633 13.539 25.094 1 96.31 88 GLU A C 1
ATOM 642 O O . GLU A 1 88 ? -12.398 13.82 24.172 1 96.31 88 GLU A O 1
ATOM 647 N N . HIS A 1 89 ? -10.406 13.977 25.219 1 98.19 89 HIS A N 1
ATOM 648 C CA . HIS A 1 89 ? -9.883 14.82 24.156 1 98.19 89 HIS A CA 1
ATOM 649 C C . HIS A 1 89 ? -9.172 13.984 23.094 1 98.19 89 HIS A C 1
ATOM 651 O O . HIS A 1 89 ? -8.633 12.922 23.391 1 98.19 89 HIS A O 1
ATOM 657 N N . PRO A 1 90 ? -9.164 14.445 21.906 1 98.69 90 PRO A N 1
ATOM 658 C CA . PRO A 1 90 ? -8.555 13.641 20.844 1 98.69 90 PRO A CA 1
ATOM 659 C C . PRO A 1 90 ? -7.031 13.617 20.906 1 98.69 90 PRO A C 1
ATOM 661 O O . PRO A 1 90 ? -6.418 14.586 21.359 1 98.69 90 PRO A O 1
ATOM 664 N N . SER A 1 91 ? -6.449 12.492 20.5 1 98.81 91 SER A N 1
ATOM 665 C CA . SER A 1 91 ? -5.012 12.328 20.312 1 98.81 91 SER A CA 1
ATOM 666 C C . SER A 1 91 ? -4.598 12.625 18.875 1 98.81 91 SER A C 1
ATOM 668 O O . SER A 1 91 ? -3.416 12.836 18.594 1 98.81 91 SER A O 1
ATOM 670 N N . ILE A 1 92 ? -5.52 12.578 17.953 1 98.94 92 ILE A N 1
ATOM 671 C CA . ILE A 1 92 ? -5.359 12.977 16.547 1 98.94 92 ILE A CA 1
ATOM 672 C C . ILE A 1 92 ? -6.402 14.039 16.203 1 98.94 92 ILE A C 1
ATOM 674 O O . ILE A 1 92 ? -7.598 13.844 16.438 1 98.94 92 ILE A O 1
ATOM 678 N N . GLU A 1 93 ? -6.004 15.102 15.734 1 98.94 93 GLU A N 1
ATOM 679 C CA . GLU A 1 93 ? -6.867 16.172 15.234 1 98.94 93 GLU A CA 1
ATOM 680 C C . GLU A 1 93 ? -6.207 16.922 14.094 1 98.94 93 GLU A C 1
ATOM 682 O O . GLU A 1 93 ? -5.227 17.641 14.297 1 98.94 93 GLU A O 1
ATOM 687 N N . ALA A 1 94 ? -6.691 16.734 12.922 1 98.94 94 ALA A N 1
ATOM 688 C CA . ALA A 1 94 ? -6.082 17.328 11.727 1 98.94 94 ALA A CA 1
ATOM 689 C C . ALA A 1 94 ? -7.07 17.359 10.57 1 98.94 94 ALA A C 1
ATOM 691 O O . ALA A 1 94 ? -8.023 16.578 10.531 1 98.94 94 ALA A O 1
ATOM 692 N N . PRO A 1 95 ? -6.867 18.312 9.641 1 98.88 95 PRO A N 1
ATOM 693 C CA . PRO A 1 95 ? -7.629 18.203 8.391 1 98.88 95 PRO A CA 1
ATOM 694 C C . PRO A 1 95 ? -7.355 16.906 7.645 1 98.88 95 PRO A C 1
ATOM 696 O O . PRO A 1 95 ? -6.234 16.391 7.684 1 98.88 95 PRO A O 1
ATOM 699 N N . LEU A 1 96 ? -8.336 16.469 6.914 1 98.81 96 LEU A N 1
ATOM 700 C CA . LEU A 1 96 ? -8.25 15.203 6.191 1 98.81 96 LEU A CA 1
ATOM 701 C C . LEU A 1 96 ? -7.012 15.164 5.301 1 98.81 96 LEU A C 1
ATOM 703 O O . LEU A 1 96 ? -6.219 14.227 5.367 1 98.81 96 LEU A O 1
ATOM 707 N N . GLY A 1 97 ? -6.836 16.188 4.492 1 98.69 97 GLY A N 1
ATOM 708 C CA . GLY A 1 97 ? -5.723 16.203 3.562 1 98.69 97 GLY A CA 1
ATOM 709 C C . GLY A 1 97 ? -4.371 16.125 4.246 1 98.69 97 GLY A C 1
ATOM 710 O O . GLY A 1 97 ? -3.516 15.328 3.842 1 98.69 97 GLY A O 1
ATOM 711 N N . ASP A 1 98 ? -4.137 16.859 5.254 1 98.88 98 ASP A N 1
ATOM 712 C CA . ASP A 1 98 ? -2.863 16.906 5.969 1 98.88 98 ASP A CA 1
ATOM 713 C C . ASP A 1 98 ? -2.594 15.578 6.676 1 98.88 98 ASP A C 1
ATOM 715 O O . ASP A 1 98 ? -1.467 15.07 6.656 1 98.88 98 ASP A O 1
ATOM 719 N N . PHE A 1 99 ? -3.6 15.039 7.27 1 98.94 99 PHE A N 1
ATOM 720 C CA . PHE A 1 99 ? -3.461 13.75 7.941 1 98.94 99 PHE A CA 1
ATOM 721 C C . PHE A 1 99 ? -3.07 12.664 6.945 1 98.94 99 PHE A C 1
ATOM 723 O O . PHE A 1 99 ? -2.328 11.734 7.285 1 98.94 99 PHE A O 1
ATOM 730 N N . PHE A 1 100 ? -3.525 12.852 5.723 1 98.88 100 PHE A N 1
ATOM 731 C CA . PHE A 1 100 ? -3.264 11.844 4.703 1 98.88 100 PHE A CA 1
ATOM 732 C C . PHE A 1 100 ? -2.131 12.289 3.781 1 98.88 100 PHE A C 1
ATOM 734 O O . PHE A 1 100 ? -1.973 11.75 2.684 1 98.88 100 PHE A O 1
ATOM 741 N N . GLY A 1 101 ? -1.403 13.266 4.156 1 98.44 101 GLY A N 1
ATOM 742 C CA . GLY A 1 101 ? -0.1 13.477 3.545 1 98.44 101 GLY A CA 1
ATOM 743 C C . GLY A 1 101 ? -0.089 14.617 2.543 1 98.44 101 GLY A C 1
ATOM 744 O O . GLY A 1 101 ? 0.838 14.734 1.739 1 98.44 101 GLY A O 1
ATOM 745 N N . CYS A 1 102 ? -1.097 15.484 2.559 1 97.44 102 CYS A N 1
ATOM 746 C CA . CYS A 1 102 ? -1.185 16.562 1.576 1 97.44 102 CYS A CA 1
ATOM 747 C C . CYS A 1 102 ? -1.358 17.906 2.262 1 97.44 102 CYS A C 1
ATOM 749 O O . CYS A 1 102 ? -2.404 18.172 2.854 1 97.44 102 CYS A O 1
ATOM 751 N N . ALA A 1 103 ? -0.363 18.75 2.078 1 97.94 103 ALA A N 1
ATOM 752 C CA . ALA A 1 103 ? -0.5 20.094 2.617 1 97.94 103 ALA A CA 1
ATOM 753 C C . ALA A 1 103 ? -1.275 21 1.657 1 97.94 103 ALA A C 1
ATOM 755 O O . ALA A 1 103 ? -1.507 20.625 0.503 1 97.94 103 ALA A O 1
ATOM 756 N N . HIS A 1 104 ? -1.823 22.109 2.146 1 96.81 104 HIS A N 1
ATOM 757 C CA . HIS A 1 104 ? -2.43 23.219 1.401 1 96.81 104 HIS A CA 1
ATOM 758 C C . HIS A 1 104 ? -3.719 22.766 0.718 1 96.81 104 HIS A C 1
ATOM 760 O O . HIS A 1 104 ? -4.176 23.406 -0.231 1 96.81 104 HIS A O 1
ATOM 766 N N . GLY A 1 105 ? -4.215 21.609 1.102 1 96.12 105 GLY A N 1
ATOM 767 C CA . GLY A 1 105 ? -5.418 21.125 0.447 1 96.12 105 GLY A CA 1
ATOM 768 C C . GLY A 1 105 ? -5.184 20.703 -0.992 1 96.12 105 GLY A C 1
ATOM 769 O O . GLY A 1 105 ? -6.105 20.734 -1.811 1 96.12 105 GLY A O 1
ATOM 770 N N . GLN A 1 106 ? -3.988 20.391 -1.312 1 94.31 106 GLN A N 1
ATOM 771 C CA . GLN A 1 106 ? -3.611 19.938 -2.648 1 94.31 106 GLN A CA 1
ATOM 772 C C . GLN A 1 106 ? -2.98 18.547 -2.607 1 94.31 106 GLN A C 1
ATOM 774 O O . GLN A 1 106 ? -2.094 18.297 -1.792 1 94.31 106 GLN A O 1
ATOM 779 N N . SER A 1 107 ? -3.531 17.766 -3.471 1 92.94 107 SER A N 1
ATOM 780 C CA . SER A 1 107 ? -2.98 16.406 -3.488 1 92.94 107 SER A CA 1
ATOM 781 C C . SER A 1 107 ? -2.199 16.141 -4.773 1 92.94 107 SER A C 1
ATOM 783 O O . SER A 1 107 ? -2.479 16.75 -5.809 1 92.94 107 SER A O 1
ATOM 785 N N . SER A 1 108 ? -1.17 15.406 -4.68 1 93.5 108 SER A N 1
ATOM 786 C CA . SER A 1 108 ? -0.397 14.836 -5.781 1 93.5 108 SER A CA 1
ATOM 787 C C . SER A 1 108 ? -0.137 13.352 -5.566 1 93.5 108 SER A C 1
ATOM 789 O O . SER A 1 108 ? -0.098 12.883 -4.43 1 93.5 108 SER A O 1
ATOM 791 N N . ALA A 1 109 ? -0.04 12.68 -6.703 1 95.81 109 ALA A N 1
ATOM 792 C CA . ALA A 1 109 ? 0.207 11.242 -6.605 1 95.81 109 ALA A CA 1
ATOM 793 C C . ALA A 1 109 ? 1.615 10.961 -6.094 1 95.81 109 ALA A C 1
ATOM 795 O O . ALA A 1 109 ? 2.592 11.508 -6.609 1 95.81 109 ALA A O 1
ATOM 796 N N . TYR A 1 110 ? 1.771 10.148 -5.07 1 97 110 TYR A N 1
ATOM 797 C CA . TYR A 1 110 ? 3.064 9.695 -4.57 1 97 110 TYR A CA 1
ATOM 798 C C . TYR A 1 110 ? 2.893 8.57 -3.553 1 97 110 TYR A C 1
ATOM 800 O O . TYR A 1 110 ? 1.773 8.281 -3.121 1 97 110 TYR A O 1
ATOM 808 N N . ALA A 1 111 ? 3.92 7.926 -3.248 1 97.62 111 ALA A N 1
ATOM 809 C CA . ALA A 1 111 ? 3.961 6.957 -2.156 1 97.62 111 ALA A CA 1
ATOM 810 C C . ALA A 1 111 ? 5.191 7.172 -1.278 1 97.62 111 ALA A C 1
ATOM 812 O O . ALA A 1 111 ? 6.285 7.434 -1.784 1 97.62 111 ALA A O 1
ATOM 813 N N . SER A 1 112 ? 5.027 7.137 -0.009 1 98.31 112 SER A N 1
ATOM 814 C CA . SER A 1 112 ? 6.07 7.129 1.012 1 98.31 112 SER A CA 1
ATOM 815 C C . SER A 1 112 ? 5.906 5.945 1.96 1 98.31 112 SER A C 1
ATOM 817 O O . SER A 1 112 ? 5.102 5.051 1.707 1 98.31 112 SER A O 1
ATOM 819 N N . ALA A 1 113 ? 6.719 5.93 3.02 1 98.31 113 ALA A N 1
ATOM 820 C CA . ALA A 1 113 ? 6.602 4.875 4.023 1 98.31 113 ALA A CA 1
ATOM 821 C C . ALA A 1 113 ? 5.316 5.027 4.832 1 98.31 113 ALA A C 1
ATOM 823 O O . ALA A 1 113 ? 4.836 4.066 5.438 1 98.31 113 ALA A O 1
ATOM 824 N N . VAL A 1 114 ? 4.699 6.199 4.824 1 98.69 114 VAL A N 1
ATOM 825 C CA . VAL A 1 114 ? 3.57 6.484 5.703 1 98.69 114 VAL A CA 1
ATOM 826 C C . VAL A 1 114 ? 2.297 6.637 4.871 1 98.69 114 VAL A C 1
ATOM 828 O O . VAL A 1 114 ? 1.234 6.148 5.262 1 98.69 114 VAL A O 1
ATOM 831 N N . HIS A 1 115 ? 2.459 7.316 3.732 1 98.75 115 HIS A N 1
ATOM 832 C CA . HIS A 1 115 ? 1.279 7.652 2.941 1 98.75 115 HIS A CA 1
ATOM 833 C C . HIS A 1 115 ? 1.412 7.148 1.51 1 98.75 115 HIS A C 1
ATOM 835 O O . HIS A 1 115 ? 2.523 7.035 0.986 1 98.75 115 HIS A O 1
ATOM 841 N N . SER A 1 116 ? 0.317 6.805 0.873 1 98.38 116 SER A N 1
ATOM 842 C CA . SER A 1 116 ? 0.199 6.699 -0.578 1 98.38 116 SER A CA 1
ATOM 843 C C . SER A 1 116 ? -1.065 7.391 -1.079 1 98.38 116 SER A C 1
ATOM 845 O O . SER A 1 116 ? -2.135 7.246 -0.484 1 98.38 116 SER A O 1
ATOM 847 N N . VAL A 1 117 ? -0.89 8.141 -2.072 1 97.56 117 VAL A N 1
ATOM 848 C CA . VAL A 1 117 ? -1.961 8.953 -2.635 1 97.56 117 VAL A CA 1
ATOM 849 C C . VAL A 1 117 ? -2.09 8.68 -4.133 1 97.56 117 VAL A C 1
ATOM 851 O O . VAL A 1 117 ? -1.108 8.773 -4.875 1 97.56 117 VAL A O 1
ATOM 854 N N . GLY A 1 118 ? -3.301 8.297 -4.531 1 94.56 118 GLY A N 1
ATOM 855 C CA . GLY A 1 118 ? -3.549 8.102 -5.953 1 94.56 118 GLY A CA 1
ATOM 856 C C . GLY A 1 118 ? -3.635 9.398 -6.727 1 94.56 118 GLY A C 1
ATOM 857 O O . GLY A 1 118 ? -3.701 10.484 -6.137 1 94.56 118 GLY A O 1
ATOM 858 N N . GLU A 1 119 ? -3.746 9.297 -8.008 1 91.12 119 GLU A N 1
ATOM 859 C CA . GLU A 1 119 ? -3.723 10.453 -8.898 1 91.12 119 GLU A CA 1
ATOM 860 C C . GLU A 1 119 ? -4.973 11.312 -8.719 1 91.12 119 GLU A C 1
ATOM 862 O O . GLU A 1 119 ? -4.922 12.531 -8.891 1 91.12 119 GLU A O 1
ATOM 867 N N . LYS A 1 120 ? -6.066 10.656 -8.32 1 88.62 120 LYS A N 1
ATOM 868 C CA . LYS A 1 120 ? -7.324 11.398 -8.273 1 88.62 120 LYS A CA 1
ATOM 869 C C . LYS A 1 120 ? -7.816 11.562 -6.844 1 88.62 120 LYS A C 1
ATOM 871 O O . LYS A 1 120 ? -8.992 11.844 -6.613 1 88.62 120 LYS A O 1
ATOM 876 N N . GLY A 1 121 ? -6.98 11.352 -5.941 1 88 121 GLY A N 1
ATOM 877 C CA . GLY A 1 121 ? -7.324 11.625 -4.555 1 88 121 GLY A CA 1
ATOM 878 C C . GLY A 1 121 ? -7.77 10.398 -3.791 1 88 121 GLY A C 1
ATOM 879 O O . GLY A 1 121 ? -8.719 10.453 -3.006 1 88 121 GLY A O 1
ATOM 880 N N . ALA A 1 122 ? -7.305 9.25 -3.936 1 94.94 122 ALA A N 1
ATOM 881 C CA . ALA A 1 122 ? -7.367 8.078 -3.062 1 94.94 122 ALA A CA 1
ATOM 882 C C . ALA A 1 122 ? -6.266 8.125 -2.008 1 94.94 122 ALA A C 1
ATOM 884 O O . ALA A 1 122 ? -5.078 8.102 -2.34 1 94.94 122 ALA A O 1
ATOM 885 N N . PHE A 1 123 ? -6.691 8.227 -0.753 1 98.25 123 PHE A N 1
ATOM 886 C CA . PHE A 1 123 ? -5.742 8.508 0.318 1 98.25 123 PHE A CA 1
ATOM 887 C C . PHE A 1 123 ? -5.551 7.285 1.208 1 98.25 123 PHE A C 1
ATOM 889 O O . PHE A 1 123 ? -6.527 6.676 1.652 1 98.25 123 PHE A O 1
ATOM 896 N N . ASN A 1 124 ? -4.332 6.871 1.455 1 98.81 124 ASN A N 1
ATOM 897 C CA . ASN A 1 124 ? -3.979 5.75 2.318 1 98.81 124 ASN A CA 1
ATOM 898 C C . ASN A 1 124 ? -2.969 6.16 3.387 1 98.81 124 ASN A C 1
ATOM 900 O O . ASN A 1 124 ? -2.029 6.906 3.104 1 98.81 124 ASN A O 1
ATOM 904 N N . ILE A 1 125 ? -3.131 5.734 4.535 1 98.88 125 ILE A N 1
ATOM 905 C CA . ILE A 1 125 ? -2.121 5.852 5.578 1 98.88 125 ILE A CA 1
ATOM 906 C C . ILE A 1 125 ? -1.842 4.48 6.188 1 98.88 125 ILE A C 1
ATOM 908 O O . ILE A 1 125 ? -2.764 3.688 6.395 1 98.88 125 ILE A O 1
ATOM 912 N N . TRP A 1 126 ? -0.612 4.199 6.516 1 98.69 126 TRP A N 1
ATOM 913 C CA . TRP A 1 126 ? -0.179 2.852 6.867 1 98.69 126 TRP A CA 1
ATOM 914 C C . TRP A 1 126 ? 0.438 2.822 8.258 1 98.69 126 TRP A C 1
ATOM 916 O O . TRP A 1 126 ? 0.974 1.797 8.688 1 98.69 126 TRP A O 1
ATOM 926 N N . LEU A 1 127 ? 0.393 3.9 9.039 1 98.69 127 LEU A N 1
ATOM 927 C CA . LEU A 1 127 ? 0.952 3.918 10.383 1 98.69 127 LEU A CA 1
ATOM 928 C C . LEU A 1 127 ? 0.132 3.041 11.328 1 98.69 127 LEU A C 1
ATOM 930 O O . LEU A 1 127 ? -1.089 3.191 11.414 1 98.69 127 LEU A O 1
ATOM 934 N N . PRO A 1 128 ? 0.775 2.109 12.062 1 98.62 128 PRO A N 1
ATOM 935 C CA . PRO A 1 128 ? 0.011 1.339 13.047 1 98.62 128 PRO A CA 1
ATOM 936 C C . PRO A 1 128 ? -0.529 2.203 14.188 1 98.62 128 PRO A C 1
ATOM 938 O O . PRO A 1 128 ? 0.156 3.117 14.648 1 98.62 128 PRO A O 1
ATOM 941 N N . MET A 1 129 ? -1.739 1.918 14.594 1 98.81 129 MET A N 1
ATOM 942 C CA . MET A 1 129 ? -2.381 2.604 15.711 1 98.81 129 MET A CA 1
ATOM 943 C C . MET A 1 129 ? -2.85 1.606 16.766 1 98.81 129 MET A C 1
ATOM 945 O O . MET A 1 129 ? -4.012 1.199 16.766 1 98.81 129 MET A O 1
ATOM 949 N N . PRO A 1 130 ? -2.006 1.262 17.719 1 98.75 130 PRO A N 1
ATOM 950 C CA . PRO A 1 130 ? -2.367 0.284 18.734 1 98.75 130 PRO A CA 1
ATOM 951 C C . PRO A 1 130 ? -3.277 0.869 19.812 1 98.75 130 PRO A C 1
ATOM 953 O O . PRO A 1 130 ? -3.189 2.061 20.125 1 98.75 130 PRO A O 1
ATOM 956 N N . PHE A 1 131 ? -4.086 0.086 20.375 1 98.56 131 PHE A N 1
ATOM 957 C CA . PHE A 1 131 ? -4.926 0.408 21.516 1 98.56 131 PHE A CA 1
ATOM 958 C C . PHE A 1 131 ? -5.16 -0.826 22.375 1 98.56 131 PHE A C 1
ATOM 960 O O . PHE A 1 131 ? -5.262 -1.94 21.859 1 98.56 131 PHE A O 1
ATOM 967 N N . LEU A 1 132 ? -5.227 -0.667 23.656 1 98 132 LEU A N 1
ATOM 968 C CA . LEU A 1 132 ? -5.375 -1.772 24.594 1 98 132 LEU A CA 1
ATOM 969 C C . LEU A 1 132 ? -6.844 -2.01 24.922 1 98 132 LEU A C 1
ATOM 971 O O . LEU A 1 132 ? -7.277 -3.156 25.062 1 98 132 LEU A O 1
ATOM 975 N N . LYS A 1 133 ? -7.59 -0.904 25.031 1 97.75 133 LYS A N 1
ATOM 976 C CA . LYS A 1 133 ? -8.969 -1.041 25.484 1 97.75 133 LYS A CA 1
ATOM 977 C C . LYS A 1 133 ? -9.953 -0.598 24.422 1 97.75 133 LYS A C 1
ATOM 979 O O . LYS A 1 133 ? -10.977 -1.252 24.203 1 97.75 133 LYS A O 1
ATOM 984 N N . HIS A 1 134 ? -9.633 0.553 23.859 1 98.38 134 HIS A N 1
ATOM 985 C CA . HIS A 1 134 ? -10.672 1.128 23.016 1 98.38 134 HIS A CA 1
ATOM 986 C C . HIS A 1 134 ? -10.086 2.141 22.047 1 98.38 134 HIS A C 1
ATOM 988 O O . HIS A 1 134 ? -9.211 2.928 22.406 1 98.38 134 HIS A O 1
ATOM 994 N N . ALA A 1 135 ? -10.586 2.117 20.797 1 98.81 135 ALA A N 1
ATOM 995 C CA . ALA A 1 135 ? -10.266 3.098 19.766 1 98.81 135 ALA A CA 1
ATOM 996 C C . ALA A 1 135 ? -11.539 3.688 19.156 1 98.81 135 ALA A C 1
ATOM 998 O O . ALA A 1 135 ? -12.445 2.949 18.766 1 98.81 135 ALA A O 1
ATOM 999 N N . ARG A 1 136 ? -11.562 4.965 19.078 1 98.81 136 ARG A N 1
ATOM 1000 C CA . ARG A 1 136 ? -12.672 5.668 18.438 1 98.81 136 ARG A CA 1
ATOM 1001 C C . ARG A 1 136 ? -12.156 6.691 17.438 1 98.81 136 ARG A C 1
ATOM 1003 O O . ARG A 1 136 ? -11.242 7.461 17.734 1 98.81 136 ARG A O 1
ATOM 1010 N N . LEU A 1 137 ? -12.664 6.699 16.203 1 98.88 137 LEU A N 1
ATOM 1011 C CA . LEU A 1 137 ? -12.328 7.672 15.172 1 98.88 137 LEU A CA 1
ATOM 1012 C C . LEU A 1 137 ? -13.586 8.367 14.656 1 98.88 137 LEU A C 1
ATOM 1014 O O . LEU A 1 137 ? -14.633 7.73 14.5 1 98.88 137 LEU A O 1
ATOM 1018 N N . THR A 1 138 ? -13.445 9.656 14.305 1 98.88 138 THR A N 1
ATOM 1019 C CA . THR A 1 138 ? -14.562 10.422 13.766 1 98.88 138 THR A CA 1
ATOM 1020 C C . THR A 1 138 ? -14.109 11.305 12.602 1 98.88 138 THR A C 1
ATOM 1022 O O . THR A 1 138 ? -12.922 11.625 12.492 1 98.88 138 THR A O 1
ATOM 1025 N N . ILE A 1 139 ? -15.008 11.609 11.758 1 98.88 139 ILE A N 1
ATOM 1026 C CA . ILE A 1 139 ? -14.875 12.633 10.727 1 98.88 139 ILE A CA 1
ATOM 1027 C C . ILE A 1 139 ? -15.938 13.711 10.938 1 98.88 139 ILE A C 1
ATOM 1029 O O . ILE A 1 139 ? -17.125 13.406 11.062 1 98.88 139 ILE A O 1
ATOM 1033 N N . THR A 1 140 ? -15.531 14.922 11.023 1 98.88 140 THR A N 1
ATOM 1034 C CA . THR A 1 140 ? -16.453 16.047 11.117 1 98.88 140 THR A CA 1
ATOM 1035 C C . THR A 1 140 ? -16.422 16.875 9.836 1 98.88 140 THR A C 1
ATOM 1037 O O . THR A 1 140 ? -15.344 17.25 9.359 1 98.88 140 THR A O 1
ATOM 1040 N N . ASN A 1 141 ? -17.609 17.125 9.266 1 98.5 141 ASN A N 1
ATOM 1041 C CA . ASN A 1 141 ? -17.734 18.062 8.148 1 98.5 141 ASN A CA 1
ATOM 1042 C C . ASN A 1 141 ? -17.969 19.484 8.633 1 98.5 141 ASN A C 1
ATOM 1044 O O . ASN A 1 141 ? -19.078 19.844 9 1 98.5 141 ASN A O 1
ATOM 1048 N N . GLU A 1 142 ? -16.969 20.312 8.508 1 98.25 142 GLU A N 1
ATOM 1049 C CA . GLU A 1 142 ? -17.078 21.672 9.016 1 98.25 142 GLU A CA 1
ATOM 1050 C C . GLU A 1 142 ? -17.5 22.641 7.906 1 98.25 142 GLU A C 1
ATOM 1052 O O . GLU A 1 142 ? -17.578 23.844 8.133 1 98.25 142 GLU A O 1
ATOM 1057 N N . LEU A 1 143 ? -17.703 22.094 6.766 1 96 143 LEU A N 1
ATOM 1058 C CA . LEU A 1 143 ? -18.125 22.906 5.625 1 96 143 LEU A CA 1
ATOM 1059 C C . LEU A 1 143 ? -19.609 23.172 5.676 1 96 143 LEU A C 1
ATOM 1061 O O . LEU A 1 143 ? -20.312 22.656 6.551 1 96 143 LEU A O 1
ATOM 1065 N N . ARG A 1 144 ? -20.078 24.062 4.703 1 93.12 144 ARG A N 1
ATOM 1066 C CA . ARG A 1 144 ? -21.5 24.391 4.602 1 93.12 144 ARG A CA 1
ATOM 1067 C C . ARG A 1 144 ? -22.188 23.531 3.547 1 93.12 144 ARG A C 1
ATOM 1069 O O . ARG A 1 144 ? -23.359 23.75 3.232 1 93.12 144 ARG A O 1
ATOM 1076 N N . ILE A 1 145 ? -21.438 22.578 2.979 1 91.75 145 ILE A N 1
ATOM 1077 C CA . ILE A 1 145 ? -21.984 21.656 1.988 1 91.75 145 ILE A CA 1
ATOM 1078 C C . ILE A 1 145 ? -21.75 20.219 2.439 1 91.75 145 ILE A C 1
ATOM 1080 O O . ILE A 1 145 ? -20.828 19.938 3.217 1 91.75 145 ILE A O 1
ATOM 1084 N N . PRO A 1 146 ? -22.656 19.312 1.934 1 93.5 146 PRO A N 1
ATOM 1085 C CA . PRO A 1 146 ? -22.375 17.906 2.219 1 93.5 146 PRO A CA 1
ATOM 1086 C C . PRO A 1 146 ? -21.094 17.422 1.56 1 93.5 146 PRO A C 1
ATOM 1088 O O . PRO A 1 146 ? -20.703 17.938 0.504 1 93.5 146 PRO A O 1
ATOM 1091 N N . ALA A 1 147 ? -20.438 16.547 2.203 1 94.31 147 ALA A N 1
ATOM 1092 C CA . ALA A 1 147 ? -19.203 15.969 1.674 1 94.31 147 ALA A CA 1
ATOM 1093 C C . ALA A 1 147 ? -19.359 14.461 1.466 1 94.31 147 ALA A C 1
ATOM 1095 O O . ALA A 1 147 ? -19.766 13.742 2.381 1 94.31 147 ALA A O 1
ATOM 1096 N N . LEU A 1 148 ? -19.109 13.977 0.255 1 94.19 148 LEU A N 1
ATOM 1097 C CA . LEU A 1 148 ? -19.078 12.555 -0.052 1 94.19 148 LEU A CA 1
ATOM 1098 C C . LEU A 1 148 ? -17.891 11.875 0.622 1 94.19 148 LEU A C 1
ATOM 1100 O O . LEU A 1 148 ? -16.781 12.383 0.57 1 94.19 148 LEU A O 1
ATOM 1104 N N . PHE A 1 149 ? -18.172 10.727 1.266 1 96.19 149 PHE A N 1
ATOM 1105 C CA . PHE A 1 149 ? -17.109 10.102 2.033 1 96.19 149 PHE A CA 1
ATOM 1106 C C . PHE A 1 149 ? -17.141 8.586 1.874 1 96.19 149 PHE A C 1
ATOM 1108 O O . PHE A 1 149 ? -18.141 7.941 2.197 1 96.19 149 PHE A O 1
ATOM 1115 N N . PHE A 1 150 ? -16.062 7.996 1.265 1 97.56 150 PHE A N 1
ATOM 1116 C CA . PHE A 1 150 ? -15.75 6.57 1.22 1 97.56 150 PHE A CA 1
ATOM 1117 C C . PHE A 1 150 ? -14.602 6.242 2.162 1 97.56 150 PHE A C 1
ATOM 1119 O O . PHE A 1 150 ? -13.641 7.008 2.271 1 97.56 150 PHE A O 1
ATOM 1126 N N . TYR A 1 151 ? -14.68 5.113 2.834 1 98.69 151 TYR A N 1
ATOM 1127 C CA . TYR A 1 151 ? -13.531 4.762 3.66 1 98.69 151 TYR A CA 1
ATOM 1128 C C . TYR A 1 151 ? -13.492 3.266 3.941 1 98.69 151 TYR A C 1
ATOM 1130 O O . TYR A 1 151 ? -14.492 2.568 3.756 1 98.69 151 TYR A O 1
ATOM 1138 N N . GLN A 1 152 ? -12.344 2.828 4.305 1 98.88 152 GLN A N 1
ATOM 1139 C CA . GLN A 1 152 ? -12.133 1.514 4.902 1 98.88 152 GLN A CA 1
ATOM 1140 C C . GLN A 1 152 ? -11.031 1.557 5.953 1 98.88 152 GLN A C 1
ATOM 1142 O O . GLN A 1 152 ? -9.961 2.121 5.711 1 98.88 152 GLN A O 1
ATOM 1147 N N . ILE A 1 153 ? -11.305 1.043 7.148 1 98.88 153 ILE A N 1
ATOM 1148 C CA . ILE A 1 153 ? -10.328 0.867 8.219 1 98.88 153 ILE A CA 1
ATOM 1149 C C . ILE A 1 153 ? -10.023 -0.618 8.398 1 98.88 153 ILE A C 1
ATOM 1151 O O . ILE A 1 153 ? -10.914 -1.407 8.719 1 98.88 153 ILE A O 1
ATOM 1155 N N . ASP A 1 154 ? -8.82 -1 8.188 1 98.88 154 ASP A N 1
ATOM 1156 C CA . ASP A 1 154 ? -8.359 -2.371 8.391 1 98.88 154 ASP A CA 1
ATOM 1157 C C . ASP A 1 154 ? -7.621 -2.508 9.719 1 98.88 154 ASP A C 1
ATOM 1159 O O . ASP A 1 154 ? -6.746 -1.697 10.039 1 98.88 154 ASP A O 1
ATOM 1163 N N . TYR A 1 155 ? -7.996 -3.502 10.516 1 98.81 155 TYR A N 1
ATOM 1164 C CA . TYR A 1 155 ? -7.387 -3.641 11.828 1 98.81 155 TYR A CA 1
ATOM 1165 C C . TYR A 1 155 ? -7.367 -5.098 12.273 1 98.81 155 TYR A C 1
ATOM 1167 O O . TYR A 1 155 ? -7.98 -5.957 11.625 1 98.81 155 TYR A O 1
ATOM 1175 N N . THR A 1 156 ? -6.566 -5.41 13.211 1 98.69 156 THR A N 1
ATOM 1176 C CA . THR A 1 156 ? -6.516 -6.707 13.883 1 98.69 156 THR A CA 1
ATOM 1177 C C . THR A 1 156 ? -6.918 -6.57 15.352 1 98.69 156 THR A C 1
ATOM 1179 O O . THR A 1 156 ? -6.75 -5.508 15.945 1 98.69 156 THR A O 1
ATOM 1182 N N . LEU A 1 157 ? -7.461 -7.629 15.883 1 98.5 157 LEU A N 1
ATOM 1183 C CA . LEU A 1 157 ? -7.797 -7.746 17.297 1 98.5 157 LEU A CA 1
ATOM 1184 C C . LEU A 1 157 ? -7.02 -8.883 17.938 1 98.5 157 LEU A C 1
ATOM 1186 O O . LEU A 1 157 ? -6.711 -9.883 17.297 1 98.5 157 LEU A O 1
ATOM 1190 N N . GLY A 1 158 ? -6.738 -8.742 19.25 1 97.88 158 GLY A N 1
ATOM 1191 C CA . GLY A 1 158 ? -6.078 -9.781 20.016 1 97.88 158 GLY A CA 1
ATOM 1192 C C . GLY A 1 158 ? -4.562 -9.695 19.969 1 97.88 158 GLY A C 1
ATOM 1193 O O . GLY A 1 158 ? -3.867 -10.617 20.391 1 97.88 158 GLY A O 1
ATOM 1194 N N . ASP A 1 159 ? -4.004 -8.664 19.391 1 96.25 159 ASP A N 1
ATOM 1195 C CA . ASP A 1 159 ? -2.561 -8.445 19.312 1 96.25 159 ASP A CA 1
ATOM 1196 C C . ASP A 1 159 ? -1.93 -8.422 20.703 1 96.25 159 ASP A C 1
ATOM 1198 O O . ASP A 1 159 ? -2.521 -7.895 21.656 1 96.25 159 ASP A O 1
ATOM 1202 N N . ALA A 1 160 ? -0.791 -8.969 20.734 1 95.5 160 ALA A N 1
ATOM 1203 C CA . ALA A 1 160 ? -0.017 -8.828 21.969 1 95.5 160 ALA A CA 1
ATOM 1204 C C . ALA A 1 160 ? 0.634 -7.449 22.047 1 95.5 160 ALA A C 1
ATOM 1206 O O . ALA A 1 160 ? 1.556 -7.141 21.297 1 95.5 160 ALA A O 1
ATOM 1207 N N . LEU A 1 161 ? 0.098 -6.617 22.969 1 96.44 161 LEU A N 1
ATOM 1208 C CA . LEU A 1 161 ? 0.602 -5.262 23.156 1 96.44 161 LEU A CA 1
ATOM 1209 C C . LEU A 1 161 ? 1.117 -5.062 24.578 1 96.44 161 LEU A C 1
ATOM 1211 O O . LEU A 1 161 ? 0.506 -5.539 25.531 1 96.44 161 LEU A O 1
ATOM 1215 N N . LYS A 1 162 ? 2.24 -4.402 24.688 1 94.69 162 LYS A N 1
ATOM 1216 C CA . LYS A 1 162 ? 2.717 -4.02 26.016 1 94.69 162 LYS A CA 1
ATOM 1217 C C . LYS A 1 162 ? 1.855 -2.91 26.609 1 94.69 162 LYS A C 1
ATOM 1219 O O . LYS A 1 162 ? 1.353 -2.049 25.891 1 94.69 162 LYS A O 1
ATOM 1224 N N . PRO A 1 163 ? 1.771 -2.908 27.859 1 92.62 163 PRO A N 1
ATOM 1225 C CA . PRO A 1 163 ? 0.942 -1.89 28.516 1 92.62 163 PRO A CA 1
ATOM 1226 C C . PRO A 1 163 ? 1.437 -0.47 28.25 1 92.62 163 PRO A C 1
ATOM 1228 O O . PRO A 1 163 ? 0.645 0.476 28.266 1 92.62 163 PRO A O 1
ATOM 1231 N N . ASP A 1 164 ? 2.689 -0.34 27.984 1 91.75 164 ASP A N 1
ATOM 1232 C CA . ASP A 1 164 ? 3.256 0.996 27.828 1 91.75 164 ASP A CA 1
ATOM 1233 C C . ASP A 1 164 ? 3.426 1.353 26.359 1 91.75 164 ASP A C 1
ATOM 1235 O O . ASP A 1 164 ? 4.148 2.293 26.016 1 91.75 164 ASP A O 1
ATOM 1239 N N . ALA A 1 165 ? 2.826 0.588 25.516 1 94.19 165 ALA A N 1
ATOM 1240 C CA . ALA A 1 165 ? 2.895 0.902 24.094 1 94.19 165 ALA A CA 1
ATOM 1241 C C . ALA A 1 165 ? 2.336 2.295 23.812 1 94.19 165 ALA A C 1
ATOM 1243 O O . ALA A 1 165 ? 1.293 2.672 24.359 1 94.19 165 ALA A O 1
ATOM 1244 N N . GLY A 1 166 ? 3.064 3.121 23.047 1 97.31 166 GLY A N 1
ATOM 1245 C CA . GLY A 1 166 ? 2.561 4.426 22.656 1 97.31 166 GLY A CA 1
ATOM 1246 C C . GLY A 1 166 ? 1.353 4.344 21.734 1 97.31 166 GLY A C 1
ATOM 1247 O O . GLY A 1 166 ? 1.112 3.311 21.109 1 97.31 166 GLY A O 1
ATOM 1248 N N . ARG A 1 167 ? 0.591 5.402 21.75 1 98.56 167 ARG A N 1
ATOM 1249 C CA . ARG A 1 167 ? -0.51 5.582 20.797 1 98.56 167 ARG A CA 1
ATOM 1250 C C . ARG A 1 167 ? -0.176 6.648 19.766 1 98.56 167 ARG A C 1
ATOM 1252 O O . ARG A 1 167 ? 0.509 7.625 20.062 1 98.56 167 ARG A O 1
ATOM 1259 N N . LEU A 1 168 ? -0.653 6.449 18.562 1 98.94 168 LEU A N 1
ATOM 1260 C CA . LEU A 1 168 ? -0.404 7.445 17.516 1 98.94 168 LEU A CA 1
ATOM 1261 C C . LEU A 1 168 ? -1.075 8.766 17.859 1 98.94 168 LEU A C 1
ATOM 1263 O O . LEU A 1 168 ? -2.246 8.797 18.25 1 98.94 168 LEU A O 1
ATOM 1267 N N . HIS A 1 169 ? -0.356 9.812 17.766 1 98.88 169 HIS A N 1
ATOM 1268 C CA . HIS A 1 169 ? -0.839 11.188 17.859 1 98.88 169 HIS A CA 1
ATOM 1269 C C . HIS A 1 169 ? -0.544 11.961 16.578 1 98.88 169 HIS A C 1
ATOM 1271 O O . HIS A 1 169 ? 0.406 11.648 15.859 1 98.88 169 HIS A O 1
ATOM 1277 N N . ALA A 1 170 ? -1.362 12.906 16.281 1 98.94 170 ALA A N 1
ATOM 1278 C CA . ALA A 1 170 ? -1.136 13.836 15.188 1 98.94 170 ALA A CA 1
ATOM 1279 C C . ALA A 1 170 ? -1.776 15.188 15.477 1 98.94 170 ALA A C 1
ATOM 1281 O O . ALA A 1 170 ? -2.9 15.258 15.977 1 98.94 170 ALA A O 1
ATOM 1282 N N . LEU A 1 171 ? -1.121 16.219 15.242 1 98.81 171 LEU A N 1
ATOM 1283 C CA . LEU A 1 171 ? -1.673 17.562 15.391 1 98.81 171 LEU A CA 1
ATOM 1284 C C . LEU A 1 171 ? -1.438 18.391 14.125 1 98.81 171 LEU A C 1
ATOM 1286 O O . LEU A 1 171 ? -0.506 18.109 13.367 1 98.81 171 LEU A O 1
ATOM 1290 N N . PHE A 1 172 ? -2.338 19.328 13.898 1 98.88 172 PHE A N 1
ATOM 1291 C CA . PHE A 1 172 ? -2.205 20.281 12.812 1 98.88 172 PHE A CA 1
ATOM 1292 C C . PHE A 1 172 ? -1.912 21.688 13.359 1 98.88 172 PHE A C 1
ATOM 1294 O O . PHE A 1 172 ? -2.545 22.125 14.32 1 98.88 172 PHE A O 1
ATOM 1301 N N . ARG A 1 173 ? -0.949 22.297 12.719 1 98.69 173 ARG A N 1
ATOM 1302 C CA . ARG A 1 173 ? -0.644 23.688 13.016 1 98.69 173 ARG A CA 1
ATOM 1303 C C . ARG A 1 173 ? -0.451 24.5 11.734 1 98.69 173 ARG A C 1
ATOM 1305 O O . ARG A 1 173 ? -0.026 23.953 10.711 1 98.69 173 ARG A O 1
ATOM 1312 N N . ARG A 1 174 ? -0.718 25.75 11.891 1 98.69 174 ARG A N 1
ATOM 1313 C CA . ARG A 1 174 ? -0.488 26.688 10.789 1 98.69 174 ARG A CA 1
ATOM 1314 C C . ARG A 1 174 ? -0.282 28.094 11.305 1 98.69 174 ARG A C 1
ATOM 1316 O O . ARG A 1 174 ? -0.956 28.531 12.25 1 98.69 174 ARG A O 1
ATOM 1323 N N . GLU A 1 175 ? 0.676 28.719 10.805 1 98.25 175 GLU A N 1
ATOM 1324 C CA . GLU A 1 175 ? 0.878 30.156 10.969 1 98.25 175 GLU A CA 1
ATOM 1325 C C . GLU A 1 175 ? 0.963 30.859 9.609 1 98.25 175 GLU A C 1
ATOM 1327 O O . GLU A 1 175 ? 1.836 30.547 8.797 1 98.25 175 GLU A O 1
ATOM 1332 N N . ASN A 1 176 ? 0.13 31.703 9.406 1 97.69 176 ASN A N 1
ATOM 1333 C CA . ASN A 1 176 ? 0.037 32.438 8.148 1 97.69 176 ASN A CA 1
ATOM 1334 C C . ASN A 1 176 ? -0.201 33.906 8.375 1 97.69 176 ASN A C 1
ATOM 1336 O O . ASN A 1 176 ? -1.348 34.375 8.453 1 97.69 176 ASN A O 1
ATOM 1340 N N . PRO A 1 177 ? 0.723 34.812 8.422 1 97.56 177 PRO A N 1
ATOM 1341 C CA . PRO A 1 177 ? 2.113 34.344 8.281 1 97.56 177 PRO A CA 1
ATOM 1342 C C . PRO A 1 177 ? 2.738 33.938 9.602 1 97.56 177 PRO A C 1
ATOM 1344 O O . PRO A 1 177 ? 2.137 34.125 10.664 1 97.56 177 PRO A O 1
ATOM 1347 N N . THR A 1 178 ? 3.887 33.375 9.523 1 98.31 178 THR A N 1
ATOM 1348 C CA . THR A 1 178 ? 4.719 33.094 10.688 1 98.31 178 THR A CA 1
ATOM 1349 C C . THR A 1 178 ? 5.227 34.406 11.297 1 98.31 178 THR A C 1
ATOM 1351 O O . THR A 1 178 ? 5.082 35.469 10.688 1 98.31 178 THR A O 1
ATOM 1354 N N . THR A 1 179 ? 5.801 34.312 12.469 1 98 179 THR A N 1
ATOM 1355 C CA . THR A 1 179 ? 6.316 35.469 13.188 1 98 179 THR A CA 1
ATOM 1356 C C . THR A 1 179 ? 7.82 35.594 12.977 1 98 179 THR A C 1
ATOM 1358 O O . THR A 1 179 ? 8.562 34.625 13.109 1 98 179 THR A O 1
ATOM 1361 N N . LEU A 1 180 ? 8.219 36.875 12.695 1 97.69 180 LEU A N 1
ATOM 1362 C CA . LEU A 1 180 ? 9.625 37.156 12.414 1 97.69 180 LEU A CA 1
ATOM 1363 C C . LEU A 1 180 ? 10.508 36.719 13.578 1 97.69 180 LEU A C 1
ATOM 1365 O O . LEU A 1 180 ? 10.211 37.031 14.734 1 97.69 180 LEU A O 1
ATOM 1369 N N . ALA A 1 181 ? 11.547 35.969 13.344 1 97.62 181 ALA A N 1
ATOM 1370 C CA . ALA A 1 181 ? 12.586 35.562 14.273 1 97.62 181 ALA A CA 1
ATOM 1371 C C . ALA A 1 181 ? 12.023 34.625 15.359 1 97.62 181 ALA A C 1
ATOM 1373 O O . ALA A 1 181 ? 12.617 34.5 16.438 1 97.62 181 ALA A O 1
ATOM 1374 N N . HIS A 1 182 ? 10.875 34.156 15.133 1 98.19 182 HIS A N 1
ATOM 1375 C CA . HIS A 1 182 ? 10.289 33.094 15.969 1 98.19 182 HIS A CA 1
ATOM 1376 C C . HIS A 1 182 ? 10.117 31.812 15.195 1 98.19 182 HIS A C 1
ATOM 1378 O O . HIS A 1 182 ? 9.383 31.766 14.203 1 98.19 182 HIS A O 1
ATOM 1384 N N . ASP A 1 183 ? 10.766 30.797 15.641 1 98.62 183 ASP A N 1
ATOM 1385 C CA . ASP A 1 183 ? 10.734 29.531 14.93 1 98.62 183 ASP A CA 1
ATOM 1386 C C . ASP A 1 183 ? 9.328 28.922 14.922 1 98.62 183 ASP A C 1
ATOM 1388 O O . ASP A 1 183 ? 8.641 28.953 15.938 1 98.62 183 ASP A O 1
ATOM 1392 N N . PHE A 1 184 ? 8.859 28.469 13.781 1 98.75 184 PHE A N 1
ATOM 1393 C CA . PHE A 1 184 ? 7.605 27.734 13.68 1 98.75 184 PHE A CA 1
ATOM 1394 C C . PHE A 1 184 ? 7.703 26.406 14.414 1 98.75 184 PHE A C 1
ATOM 1396 O O . PHE A 1 184 ? 8.664 25.656 14.234 1 98.75 184 PHE A O 1
ATOM 1403 N N . GLU A 1 185 ? 6.762 26.094 15.258 1 98.75 185 GLU A N 1
ATOM 1404 C CA . GLU A 1 185 ? 6.785 24.828 16.016 1 98.75 185 GLU A CA 1
ATOM 1405 C C . GLU A 1 185 ? 6.094 23.719 15.234 1 98.75 185 GLU A C 1
ATOM 1407 O O . GLU A 1 185 ? 4.875 23.75 15.047 1 98.75 185 GLU A O 1
ATOM 1412 N N . LEU A 1 186 ? 6.879 22.781 14.836 1 98.81 186 LEU A N 1
ATOM 1413 C CA . LEU A 1 186 ? 6.312 21.578 14.25 1 98.81 186 LEU A CA 1
ATOM 1414 C C . LEU A 1 186 ? 5.621 20.734 15.32 1 98.81 186 LEU A C 1
ATOM 1416 O O . LEU A 1 186 ? 4.559 20.156 15.07 1 98.81 186 LEU A O 1
ATOM 1420 N N . LEU A 1 187 ? 6.219 20.656 16.422 1 98.88 187 LEU A N 1
ATOM 1421 C CA . LEU A 1 187 ? 5.68 19.953 17.594 1 98.88 187 LEU A CA 1
ATOM 1422 C C . LEU A 1 187 ? 5.859 20.781 18.859 1 98.88 187 LEU A C 1
ATOM 1424 O O . LEU A 1 187 ? 6.969 20.891 19.375 1 98.88 187 LEU A O 1
ATOM 1428 N N . PRO A 1 188 ? 4.793 21.359 19.359 1 98.44 188 PRO A N 1
ATOM 1429 C CA . PRO A 1 188 ? 4.895 21.984 20.688 1 98.44 188 PRO A CA 1
ATOM 1430 C C . PRO A 1 188 ? 5.305 21 21.781 1 98.44 188 PRO A C 1
ATOM 1432 O O . PRO A 1 188 ? 5.16 19.781 21.609 1 98.44 188 PRO A O 1
ATOM 1435 N N . THR A 1 189 ? 5.715 21.531 22.828 1 98 189 THR A N 1
ATOM 1436 C CA . THR A 1 189 ? 6.324 20.734 23.891 1 98 189 THR A CA 1
ATOM 1437 C C . THR A 1 189 ? 5.387 19.609 24.328 1 98 189 THR A C 1
ATOM 1439 O O . THR A 1 189 ? 4.215 19.859 24.609 1 98 189 THR A O 1
ATOM 1442 N N . ARG A 1 190 ? 5.871 18.406 24.312 1 97.88 190 ARG A N 1
ATOM 1443 C CA . ARG A 1 190 ? 5.266 17.234 24.953 1 97.88 190 ARG A CA 1
ATOM 1444 C C . ARG A 1 190 ? 6.074 16.797 26.172 1 97.88 190 ARG A C 1
ATOM 1446 O O . ARG A 1 190 ? 7.309 16.812 26.141 1 97.88 190 ARG A O 1
ATOM 1453 N N . ARG A 1 191 ? 5.469 16.328 27.234 1 96 191 ARG A N 1
ATOM 1454 C CA . ARG A 1 191 ? 6.164 16.047 28.484 1 96 191 ARG A CA 1
ATOM 1455 C C . ARG A 1 191 ? 5.996 14.586 28.891 1 96 191 ARG A C 1
ATOM 1457 O O . ARG A 1 191 ? 6.211 14.227 30.047 1 96 191 ARG A O 1
ATOM 1464 N N . SER A 1 192 ? 5.668 13.719 28.094 1 94 192 SER A N 1
ATOM 1465 C CA . SER A 1 192 ? 5.707 12.273 28.297 1 94 192 SER A CA 1
ATOM 1466 C C . SER A 1 192 ? 6.859 11.648 27.516 1 94 192 SER A C 1
ATOM 1468 O O . SER A 1 192 ? 7.66 12.352 26.906 1 94 192 SER A O 1
ATOM 1470 N N . GLU A 1 193 ? 7.137 10.367 27.688 1 97.5 193 GLU A N 1
ATOM 1471 C CA . GLU A 1 193 ? 8.062 9.672 26.812 1 97.5 193 GLU A CA 1
ATOM 1472 C C . GLU A 1 193 ? 7.418 9.367 25.453 1 97.5 193 GLU A C 1
ATOM 1474 O O . GLU A 1 193 ? 6.191 9.297 25.359 1 97.5 193 GLU A O 1
ATOM 1479 N N . GLY A 1 194 ? 8.234 9.281 24.453 1 98.19 194 GLY A N 1
ATOM 1480 C CA . GLY A 1 194 ? 7.621 8.984 23.172 1 98.19 194 GLY A CA 1
ATOM 1481 C C . GLY A 1 194 ? 8.633 8.828 22.062 1 98.19 194 GLY A C 1
ATOM 1482 O O . GLY A 1 194 ? 9.836 8.727 22.297 1 98.19 194 GLY A O 1
ATOM 1483 N N . ARG A 1 195 ? 8.133 8.641 20.922 1 98.69 195 ARG A N 1
ATOM 1484 C CA . ARG A 1 195 ? 8.883 8.523 19.672 1 98.69 195 ARG A CA 1
ATOM 1485 C C . ARG A 1 195 ? 8.344 9.484 18.625 1 98.69 195 ARG A C 1
ATOM 1487 O O . ARG A 1 195 ? 7.164 9.438 18.281 1 98.69 195 ARG A O 1
ATOM 1494 N N . PHE A 1 196 ? 9.227 10.391 18.188 1 98.88 196 PHE A N 1
ATOM 1495 C CA . PHE A 1 196 ? 8.891 11.305 17.109 1 98.88 196 PHE A CA 1
ATOM 1496 C C . PHE A 1 196 ? 8.945 10.586 15.758 1 98.88 196 PHE A C 1
ATOM 1498 O O . PHE A 1 196 ? 9.938 9.93 15.438 1 98.88 196 PHE A O 1
ATOM 1505 N N . LEU A 1 197 ? 7.91 10.656 14.961 1 98.81 197 LEU A N 1
ATOM 1506 C CA . LEU A 1 197 ? 7.875 9.953 13.68 1 98.81 197 LEU A CA 1
ATOM 1507 C C . LEU A 1 197 ? 8.211 10.898 12.531 1 98.81 197 LEU A C 1
ATOM 1509 O O . LEU A 1 197 ? 8.906 10.516 11.586 1 98.81 197 LEU A O 1
ATOM 1513 N N . GLY A 1 198 ? 7.52 12.102 12.516 1 98.88 198 GLY A N 1
ATOM 1514 C CA . GLY A 1 198 ? 7.781 13.031 11.43 1 98.88 198 GLY A CA 1
ATOM 1515 C C . GLY A 1 198 ? 6.609 13.953 11.148 1 98.88 198 GLY A C 1
ATOM 1516 O O . GLY A 1 198 ? 5.68 14.055 11.945 1 98.88 198 GLY A O 1
ATOM 1517 N N . SER A 1 199 ? 6.715 14.711 10.016 1 98.94 199 SER A N 1
ATOM 1518 C CA . SER A 1 199 ? 5.711 15.727 9.695 1 98.94 199 SER A CA 1
ATOM 1519 C C . SER A 1 199 ? 5.512 15.844 8.188 1 98.94 199 SER A C 1
ATOM 1521 O O . SER A 1 199 ? 6.457 15.68 7.418 1 98.94 199 SER A O 1
ATOM 1523 N N . VAL A 1 200 ? 4.305 16.047 7.867 1 98.94 200 VAL A N 1
ATOM 1524 C CA . VAL A 1 200 ? 4 16.719 6.609 1 98.94 200 VAL A CA 1
ATOM 1525 C C . VAL A 1 200 ? 4.105 18.234 6.789 1 98.94 200 VAL A C 1
ATOM 1527 O O . VAL A 1 200 ? 3.488 18.797 7.695 1 98.94 200 VAL A O 1
ATOM 1530 N N . ILE A 1 201 ? 4.871 18.891 5.941 1 98.81 201 ILE A N 1
ATOM 1531 C CA . ILE A 1 201 ? 5.133 20.312 6.094 1 98.81 201 ILE A CA 1
ATOM 1532 C C . ILE A 1 201 ? 4.672 21.062 4.84 1 98.81 201 ILE A C 1
ATOM 1534 O O . ILE A 1 201 ? 5.012 20.672 3.719 1 98.81 201 ILE A O 1
ATOM 1538 N N . GLY A 1 202 ? 3.873 22.031 5 1 98.12 202 GLY A N 1
ATOM 1539 C CA . GLY A 1 202 ? 3.463 22.938 3.93 1 98.12 202 GLY A CA 1
ATOM 1540 C C . GLY A 1 202 ? 4.102 24.312 4.023 1 98.12 202 GLY A C 1
ATOM 1541 O O . GLY A 1 202 ? 4.152 24.906 5.105 1 98.12 202 GLY A O 1
ATOM 1542 N N . VAL A 1 203 ? 4.625 24.797 2.91 1 96.81 203 VAL A N 1
ATOM 1543 C CA . VAL A 1 203 ? 5.199 26.141 2.852 1 96.81 203 VAL A CA 1
ATOM 1544 C C . VAL A 1 203 ? 4.648 26.875 1.637 1 96.81 203 VAL A C 1
ATOM 1546 O O . VAL A 1 203 ? 4.641 26.344 0.524 1 96.81 203 VAL A O 1
ATOM 1549 N N . ARG A 1 204 ? 4.168 27.969 1.834 1 94.94 204 ARG A N 1
ATOM 1550 C CA . ARG A 1 204 ? 3.861 28.922 0.776 1 94.94 204 ARG A CA 1
ATOM 1551 C C . ARG A 1 204 ? 4.625 30.234 0.979 1 94.94 204 ARG A C 1
ATOM 1553 O O . ARG A 1 204 ? 4.254 31.047 1.823 1 94.94 204 ARG A O 1
ATOM 1560 N N . PRO A 1 205 ? 5.621 30.391 0.197 1 93 205 PRO A N 1
ATOM 1561 C CA . PRO A 1 205 ? 6.418 31.625 0.346 1 93 205 PRO A CA 1
ATOM 1562 C C . PRO A 1 205 ? 5.629 32.875 0.002 1 93 205 PRO A C 1
ATOM 1564 O O . PRO A 1 205 ? 4.832 32.875 -0.94 1 93 205 PRO A O 1
ATOM 1567 N N . GLN A 1 206 ? 5.91 33.906 0.736 1 92.12 206 GLN A N 1
ATOM 1568 C CA . GLN A 1 206 ? 5.188 35.156 0.515 1 92.12 206 GLN A CA 1
ATOM 1569 C C . GLN A 1 206 ? 6.066 36.188 -0.205 1 92.12 206 GLN A C 1
ATOM 1571 O O . GLN A 1 206 ? 5.578 37.219 -0.653 1 92.12 206 GLN A O 1
ATOM 1576 N N . GLU A 1 207 ? 7.305 35.969 -0.259 1 87.69 207 GLU A N 1
ATOM 1577 C CA . GLU A 1 207 ? 8.242 36.781 -1.03 1 87.69 207 GLU A CA 1
ATOM 1578 C C . GLU A 1 207 ? 8.984 35.906 -2.062 1 87.69 207 GLU A C 1
ATOM 1580 O O . GLU A 1 207 ? 9.25 34.75 -1.828 1 87.69 207 GLU A O 1
ATOM 1585 N N . PRO A 1 208 ? 9.32 36.531 -3.137 1 85.75 208 PRO A N 1
ATOM 1586 C CA . PRO A 1 208 ? 9.961 35.75 -4.207 1 85.75 208 PRO A CA 1
ATOM 1587 C C . PRO A 1 208 ? 11.461 35.562 -3.975 1 85.75 208 PRO A C 1
ATOM 1589 O O . PRO A 1 208 ? 12.273 35.969 -4.797 1 85.75 208 PRO A O 1
ATOM 1592 N N . SER A 1 209 ? 11.852 35.031 -2.98 1 88.75 209 SER A N 1
ATOM 1593 C CA . SER A 1 209 ? 13.227 34.688 -2.637 1 88.75 209 SER A CA 1
ATOM 1594 C C . SER A 1 209 ? 13.281 33.312 -1.978 1 88.75 209 SER A C 1
ATOM 1596 O O . SER A 1 209 ? 12.273 32.812 -1.494 1 88.75 209 SER A O 1
ATOM 1598 N N . TRP A 1 210 ? 14.477 32.812 -2.045 1 92.44 210 TRP A N 1
ATOM 1599 C CA . TRP A 1 210 ? 14.641 31.469 -1.49 1 92.44 210 TRP A CA 1
ATOM 1600 C C . TRP A 1 210 ? 14.328 31.453 0.002 1 92.44 210 TRP A C 1
ATOM 1602 O O . TRP A 1 210 ? 14.805 32.312 0.751 1 92.44 210 TRP A O 1
ATOM 1612 N N . TRP A 1 211 ? 13.594 30.438 0.443 1 95.06 211 TRP A N 1
ATOM 1613 C CA . TRP A 1 211 ? 13.016 30.453 1.781 1 95.06 211 TRP A CA 1
ATOM 1614 C C . TRP A 1 211 ? 13.562 29.312 2.625 1 95.06 211 TRP A C 1
ATOM 1616 O O . TRP A 1 211 ? 13.258 29.219 3.818 1 95.06 211 TRP A O 1
ATOM 1626 N N . GLY A 1 212 ? 14.391 28.359 2.146 1 95.5 212 GLY A N 1
ATOM 1627 C CA . GLY A 1 212 ? 14.602 27.062 2.766 1 95.5 212 GLY A CA 1
ATOM 1628 C C . GLY A 1 212 ? 15.859 27 3.607 1 95.5 212 GLY A C 1
ATOM 1629 O O . GLY A 1 212 ? 16.391 25.922 3.867 1 95.5 212 GLY A O 1
ATOM 1630 N N . GLU A 1 213 ? 16.391 28.125 4.066 1 96.5 213 GLU A N 1
ATOM 1631 C CA . GLU A 1 213 ? 17.641 28.141 4.801 1 96.5 213 GLU A CA 1
ATOM 1632 C C . GLU A 1 213 ? 17.422 27.859 6.285 1 96.5 213 GLU A C 1
ATOM 1634 O O . GLU A 1 213 ? 18.391 27.656 7.035 1 96.5 213 GLU A O 1
ATOM 1639 N N . GLY A 1 214 ? 16.188 27.766 6.762 1 98.19 214 GLY A N 1
ATOM 1640 C CA . GLY A 1 214 ? 15.898 27.594 8.18 1 98.19 214 GLY A CA 1
ATOM 1641 C C . GLY A 1 214 ? 16.219 26.219 8.688 1 98.19 214 GLY A C 1
ATOM 1642 O O . GLY A 1 214 ? 15.914 25.219 8.031 1 98.19 214 GLY A O 1
ATOM 1643 N N . GLU A 1 215 ? 16.797 26.188 9.859 1 98.5 215 GLU A N 1
ATOM 1644 C CA . GLU A 1 215 ? 17.219 24.922 10.469 1 98.5 215 GLU A CA 1
ATOM 1645 C C . GLU A 1 215 ? 16.078 24.297 11.258 1 98.5 215 GLU A C 1
ATOM 1647 O O . GLU A 1 215 ? 15.359 24.984 11.992 1 98.5 215 GLU A O 1
ATOM 1652 N N . ALA A 1 216 ? 15.93 22.969 11.133 1 98.75 216 ALA A N 1
ATOM 1653 C CA . ALA A 1 216 ? 15.094 22.203 12.055 1 98.75 216 ALA A CA 1
ATOM 1654 C C . ALA A 1 216 ? 15.828 21.953 13.375 1 98.75 216 ALA A C 1
ATOM 1656 O O . ALA A 1 216 ? 17.031 21.641 13.375 1 98.75 216 ALA A O 1
ATOM 1657 N N . LYS A 1 217 ? 15.094 22.094 14.453 1 98.88 217 LYS A N 1
ATOM 1658 C CA . LYS A 1 217 ? 15.695 21.938 15.773 1 98.88 217 LYS A CA 1
ATOM 1659 C C . LYS A 1 217 ? 14.836 21.062 16.672 1 98.88 217 LYS A C 1
ATOM 1661 O O . LYS A 1 217 ? 13.617 21.219 16.719 1 98.88 217 LYS A O 1
ATOM 1666 N N . PHE A 1 218 ? 15.461 20.078 17.328 1 98.94 218 PHE A N 1
ATOM 1667 C CA . PHE A 1 218 ? 14.812 19.188 18.281 1 98.94 218 PHE A CA 1
ATOM 1668 C C . PHE A 1 218 ? 15.344 19.422 19.688 1 98.94 218 PHE A C 1
ATOM 1670 O O . PHE A 1 218 ? 16.516 19.156 19.969 1 98.94 218 PHE A O 1
ATOM 1677 N N . TYR A 1 219 ? 14.531 19.969 20.547 1 98.81 219 TYR A N 1
ATOM 1678 C CA . TYR A 1 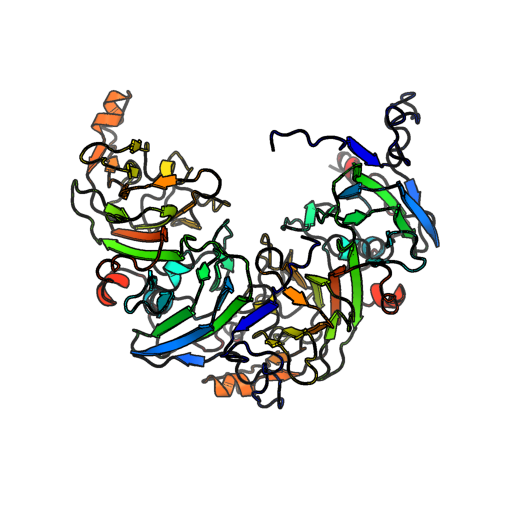219 ? 14.844 20.141 21.953 1 98.81 219 TYR A CA 1
ATOM 1679 C C . TYR A 1 219 ? 14.383 18.938 22.766 1 98.81 219 TYR A C 1
ATOM 1681 O O . TYR A 1 219 ? 13.18 18.703 22.922 1 98.81 219 TYR A O 1
ATOM 1689 N N . ILE A 1 220 ? 15.32 18.188 23.281 1 98.69 220 ILE A N 1
ATOM 1690 C CA . ILE A 1 220 ? 15.008 16.875 23.828 1 98.69 220 ILE A CA 1
ATOM 1691 C C . ILE A 1 220 ? 15.477 16.797 25.281 1 98.69 220 ILE A C 1
ATOM 1693 O O . ILE A 1 220 ? 16.594 17.203 25.594 1 98.69 220 ILE A O 1
ATOM 1697 N N . ASP A 1 221 ? 14.672 16.328 26.203 1 98.12 221 ASP A N 1
ATOM 1698 C CA . ASP A 1 221 ? 14.961 15.883 27.547 1 98.12 221 ASP A CA 1
ATOM 1699 C C . ASP A 1 221 ? 15.766 16.938 28.312 1 98.12 221 ASP A C 1
ATOM 1701 O O . ASP A 1 221 ? 16.844 16.625 28.844 1 98.12 221 ASP A O 1
ATOM 1705 N N . GLY A 1 222 ? 15.211 18.062 28.375 1 94.5 222 GLY A N 1
ATOM 1706 C CA . GLY A 1 222 ? 15.789 19.094 29.219 1 94.5 222 GLY A CA 1
ATOM 1707 C C . GLY A 1 222 ? 16.422 20.219 28.438 1 94.5 222 GLY A C 1
ATOM 1708 O O . GLY A 1 222 ? 16.781 21.25 29 1 94.5 222 GLY A O 1
ATOM 1709 N N . ASP A 1 223 ? 16.531 20.016 27.109 1 96.38 223 ASP A N 1
ATOM 1710 C CA . ASP A 1 223 ? 17 21.109 26.281 1 96.38 223 ASP A CA 1
ATOM 1711 C C . ASP A 1 223 ? 16.109 22.344 26.438 1 96.38 223 ASP A C 1
ATOM 1713 O O . ASP A 1 223 ? 14.891 22.219 26.5 1 96.38 223 ASP A O 1
ATOM 1717 N N . GLU A 1 224 ? 16.703 23.531 26.516 1 92.75 224 GLU A N 1
ATOM 1718 C CA . GLU A 1 224 ? 15.945 24.766 26.609 1 92.75 224 GLU A CA 1
ATOM 1719 C C . GLU A 1 224 ? 16.297 25.719 25.469 1 92.75 224 GLU A C 1
ATOM 1721 O O . GLU A 1 224 ? 15.617 25.75 24.453 1 92.75 224 GLU A O 1
ATOM 1726 N N . LYS A 1 225 ? 17.484 26.266 25.562 1 95.31 225 LYS A N 1
ATOM 1727 C CA . LYS A 1 225 ? 17.891 27.281 24.594 1 95.31 225 LYS A CA 1
ATOM 1728 C C . LYS A 1 225 ? 18.547 26.641 23.391 1 95.31 225 LYS A C 1
ATOM 1730 O O . LYS A 1 225 ? 18.406 27.141 22.266 1 95.31 225 LYS A O 1
ATOM 1735 N N . LEU A 1 226 ? 19.281 25.547 23.656 1 98.06 226 LEU A N 1
ATOM 1736 C CA . LEU A 1 226 ? 20.016 24.906 22.578 1 98.06 226 LEU A CA 1
ATOM 1737 C C . LEU A 1 226 ? 19.516 23.484 22.344 1 98.06 226 LEU A C 1
ATOM 1739 O O . LEU A 1 226 ? 19.328 22.719 23.297 1 98.06 226 LEU A O 1
ATOM 1743 N N . PRO A 1 227 ? 19.25 23.172 21.141 1 98.56 227 PRO A N 1
ATOM 1744 C CA . PRO A 1 227 ? 18.703 21.859 20.812 1 98.56 227 PRO A CA 1
ATOM 1745 C C . PRO A 1 227 ? 19.781 20.766 20.797 1 98.56 227 PRO A C 1
ATOM 1747 O O . PRO A 1 227 ? 20.953 21.047 20.578 1 98.56 227 PRO A O 1
ATOM 1750 N N . THR A 1 228 ? 19.406 19.516 21.016 1 98.75 228 THR A N 1
ATOM 1751 C CA . THR A 1 228 ? 20.25 18.328 20.891 1 98.75 228 THR A CA 1
ATOM 1752 C C . THR A 1 228 ? 20.438 17.938 19.422 1 98.75 228 THR A C 1
ATOM 1754 O O . THR A 1 228 ? 21.516 17.516 19.016 1 98.75 228 THR A O 1
ATOM 1757 N N . ILE A 1 229 ? 19.406 17.984 18.594 1 98.75 229 ILE A N 1
ATOM 1758 C CA . ILE A 1 229 ? 19.453 17.703 17.172 1 98.75 229 ILE A CA 1
ATOM 1759 C C . ILE A 1 229 ? 19.188 18.984 16.391 1 98.75 229 ILE A C 1
ATOM 1761 O O . ILE A 1 229 ? 18.203 19.688 16.641 1 98.75 229 ILE A O 1
ATOM 1765 N N . VAL A 1 230 ? 20.062 19.359 15.508 1 98.5 230 VAL A N 1
ATOM 1766 C CA . VAL A 1 230 ? 19.953 20.594 14.727 1 98.5 230 VAL A CA 1
ATOM 1767 C C . VAL A 1 230 ? 20.359 20.328 13.281 1 98.5 230 VAL A C 1
ATOM 1769 O O . VAL A 1 230 ? 21.328 19.594 13.023 1 98.5 230 VAL A O 1
ATOM 1772 N N . GLY A 1 231 ? 19.547 20.875 12.352 1 97.94 231 GLY A N 1
ATOM 1773 C CA . GLY A 1 231 ? 19.828 20.703 10.938 1 97.94 231 GLY A CA 1
ATOM 1774 C C . GLY A 1 231 ? 20.562 21.875 10.32 1 97.94 231 GLY A C 1
ATOM 1775 O O . GLY A 1 231 ? 21.188 22.672 11.031 1 97.94 231 GLY A O 1
ATOM 1776 N N . THR A 1 232 ? 20.547 21.906 8.961 1 97.56 232 THR A N 1
ATOM 1777 C CA . THR A 1 232 ? 21.328 22.922 8.234 1 97.56 232 THR A CA 1
ATOM 1778 C C . THR A 1 232 ? 20.406 23.812 7.414 1 97.56 232 THR A C 1
ATOM 1780 O O . THR A 1 232 ? 20.766 24.938 7.066 1 97.56 232 THR A O 1
ATOM 1783 N N . GLY A 1 233 ? 19.25 23.328 7.02 1 97.69 233 GLY A N 1
ATOM 1784 C CA . GLY A 1 233 ? 18.234 24 6.223 1 97.69 233 GLY A CA 1
ATOM 1785 C C . GLY A 1 233 ? 16.922 23.234 6.156 1 97.69 233 GLY A C 1
ATOM 1786 O O . GLY A 1 233 ? 16.891 22.031 6.457 1 97.69 233 GLY A O 1
ATOM 1787 N N . ALA A 1 234 ? 15.859 23.953 5.77 1 97.69 234 ALA A N 1
ATOM 1788 C CA . ALA A 1 234 ? 14.547 23.312 5.699 1 97.69 234 ALA A CA 1
ATOM 1789 C C . ALA A 1 234 ? 14.516 22.234 4.609 1 97.69 234 ALA A C 1
ATOM 1791 O O . ALA A 1 234 ? 13.992 21.141 4.824 1 97.69 234 ALA A O 1
ATOM 1792 N N . GLU A 1 235 ? 15.07 22.594 3.393 1 95.69 235 GLU A N 1
ATOM 1793 C CA . GLU A 1 235 ? 15.125 21.594 2.328 1 95.69 235 GLU A CA 1
ATOM 1794 C C . GLU A 1 235 ? 16.031 20.422 2.715 1 95.69 235 GLU A C 1
ATOM 1796 O O . GLU A 1 235 ? 15.781 19.281 2.324 1 95.69 235 GLU A O 1
ATOM 1801 N N . ASP A 1 236 ? 17.078 20.766 3.477 1 98.06 236 ASP A N 1
ATOM 1802 C CA . ASP A 1 236 ? 18 19.734 3.941 1 98.06 236 ASP A CA 1
ATOM 1803 C C . ASP A 1 236 ? 17.312 18.781 4.918 1 98.06 236 ASP A C 1
ATOM 1805 O O . ASP A 1 236 ? 17.594 17.578 4.91 1 98.06 236 ASP A O 1
ATOM 1809 N N . TYR A 1 237 ? 16.5 19.344 5.707 1 98.56 237 TYR A N 1
ATOM 1810 C CA . TYR A 1 237 ? 15.82 18.516 6.703 1 98.56 237 TYR A CA 1
ATOM 1811 C C . TYR A 1 237 ? 15.008 17.422 6.035 1 98.56 237 TYR A C 1
ATOM 1813 O O . TYR A 1 237 ? 14.938 16.297 6.539 1 98.56 237 TYR A O 1
ATOM 1821 N N . VAL A 1 238 ? 14.477 17.719 4.914 1 98.19 238 VAL A N 1
ATOM 1822 C CA . VAL A 1 238 ? 13.664 16.719 4.25 1 98.19 238 VAL A CA 1
ATOM 1823 C C . VAL A 1 238 ? 14.508 15.945 3.238 1 98.19 238 VAL A C 1
ATOM 1825 O O . VAL A 1 238 ? 13.992 15.438 2.24 1 98.19 238 VAL A O 1
ATOM 1828 N N . GLY A 1 239 ? 15.758 15.914 3.428 1 97.81 239 GLY A N 1
ATOM 1829 C CA . GLY A 1 239 ? 16.672 15.055 2.695 1 97.81 239 GLY A CA 1
ATOM 1830 C C . GLY A 1 239 ? 16.984 15.562 1.304 1 97.81 239 GLY A C 1
ATOM 1831 O O . GLY A 1 239 ? 17.453 14.805 0.448 1 97.81 239 GLY A O 1
ATOM 1832 N N . LEU A 1 240 ? 16.625 16.844 1.06 1 94.88 240 LEU A N 1
ATOM 1833 C CA . LEU A 1 240 ? 16.938 17.453 -0.23 1 94.88 240 LEU A CA 1
ATOM 1834 C C . LEU A 1 240 ? 18.094 18.438 -0.103 1 94.88 240 LEU A C 1
ATOM 1836 O O . LEU A 1 240 ? 18.844 18.391 0.876 1 94.88 240 LEU A O 1
ATOM 1840 N N . GLY A 1 241 ? 18.391 19.141 -1.233 1 92.38 241 GLY A N 1
ATOM 1841 C CA . GLY A 1 241 ? 19.453 20.141 -1.287 1 92.38 241 GLY A CA 1
ATOM 1842 C C . GLY A 1 241 ? 19.375 21.031 -2.518 1 92.38 241 GLY A C 1
ATOM 1843 O O . GLY A 1 241 ? 18.797 20.641 -3.533 1 92.38 241 GLY A O 1
ATOM 1844 N N . TRP A 1 242 ? 19.969 22.203 -2.322 1 90 242 TRP A N 1
ATOM 1845 C CA . TRP A 1 242 ? 19.953 23.172 -3.422 1 90 242 TRP A CA 1
ATOM 1846 C C . TRP A 1 242 ? 18.516 23.453 -3.873 1 90 242 TRP A C 1
ATOM 1848 O O . TRP A 1 242 ? 18.188 23.312 -5.055 1 90 242 TRP A O 1
ATOM 1858 N N . CYS A 1 243 ? 17.703 23.812 -2.74 1 89.75 243 CYS A N 1
ATOM 1859 C CA . CYS A 1 243 ? 16.297 24.125 -2.879 1 89.75 243 CYS A CA 1
ATOM 1860 C C . CYS A 1 243 ? 15.445 22.859 -2.854 1 89.75 243 CYS A C 1
ATOM 1862 O O . CYS A 1 243 ? 15.852 21.844 -2.277 1 89.75 243 CYS A O 1
ATOM 1864 N N . VAL A 1 244 ? 14.133 22.984 -3.262 1 91.19 244 VAL A N 1
ATOM 1865 C CA . VAL A 1 244 ? 13.211 21.859 -3.145 1 91.19 244 VAL A CA 1
ATOM 1866 C C . VAL A 1 244 ? 12.789 21.375 -4.535 1 91.19 244 VAL A C 1
ATOM 1868 O O . VAL A 1 244 ? 12.391 22.188 -5.379 1 91.19 244 VAL A O 1
ATOM 1871 N N . GLN A 1 245 ? 13.023 20.109 -4.82 1 90.25 245 GLN A N 1
ATOM 1872 C CA . GLN A 1 245 ? 12.555 19.438 -6.031 1 90.25 245 GLN A CA 1
ATOM 1873 C C . GLN A 1 245 ? 11.477 18.406 -5.703 1 90.25 245 GLN A C 1
ATOM 1875 O O . GLN A 1 245 ? 11.461 17.844 -4.605 1 90.25 245 GLN A O 1
ATOM 1880 N N . ARG A 1 246 ? 10.625 18.172 -6.648 1 91.81 246 ARG A N 1
ATOM 1881 C CA . ARG A 1 246 ? 9.656 17.109 -6.41 1 91.81 246 ARG A CA 1
ATOM 1882 C C . ARG A 1 246 ? 10.328 15.734 -6.457 1 91.81 246 ARG A C 1
ATOM 1884 O O . ARG A 1 246 ? 10.633 15.227 -7.535 1 91.81 246 ARG A O 1
ATOM 1891 N N . THR A 1 247 ? 10.531 15.164 -5.395 1 92.62 247 THR A N 1
ATOM 1892 C CA . THR A 1 247 ? 11.133 13.844 -5.223 1 92.62 247 THR A CA 1
ATOM 1893 C C . THR A 1 247 ? 10.516 13.125 -4.027 1 92.62 247 THR A C 1
ATOM 1895 O O . THR A 1 247 ? 11.117 13.062 -2.953 1 92.62 247 THR A O 1
ATOM 1898 N N . PRO A 1 248 ? 9.328 12.594 -4.25 1 95.94 248 PRO A N 1
ATOM 1899 C CA . PRO A 1 248 ? 8.68 11.898 -3.133 1 95.94 248 PRO A CA 1
ATOM 1900 C C . PRO A 1 248 ? 9.242 10.492 -2.91 1 95.94 248 PRO A C 1
ATOM 1902 O O . PRO A 1 248 ? 8.875 9.555 -3.623 1 95.94 248 PRO A O 1
ATOM 1905 N N . TYR A 1 249 ? 10.078 10.375 -1.91 1 97.12 249 TYR A N 1
ATOM 1906 C CA . TYR A 1 249 ? 10.711 9.094 -1.615 1 97.12 249 TYR A CA 1
ATOM 1907 C C . TYR A 1 249 ? 10.141 8.484 -0.342 1 97.12 249 TYR A C 1
ATOM 1909 O O . TYR A 1 249 ? 9.164 8.992 0.213 1 97.12 249 TYR A O 1
ATOM 1917 N N . LEU A 1 250 ? 10.633 7.398 0.086 1 97.75 250 LEU A N 1
ATOM 1918 C CA . LEU A 1 250 ? 10.023 6.582 1.13 1 97.75 250 LEU A CA 1
ATOM 1919 C C . LEU A 1 250 ? 10.016 7.324 2.463 1 97.75 250 LEU A C 1
ATOM 1921 O O . LEU A 1 250 ? 9 7.328 3.166 1 97.75 250 LEU A O 1
ATOM 1925 N N . TYR A 1 251 ? 11.141 8.023 2.826 1 98.62 251 TYR A N 1
ATOM 1926 C CA . TYR A 1 251 ? 11.234 8.562 4.176 1 98.62 251 TYR A CA 1
ATOM 1927 C C . TYR A 1 251 ? 11.367 10.086 4.141 1 98.62 251 TYR A C 1
ATOM 1929 O O . TYR A 1 251 ? 11.438 10.734 5.188 1 98.62 251 TYR A O 1
ATOM 1937 N N . HIS A 1 252 ? 11.43 10.617 2.922 1 98.56 252 HIS A N 1
ATOM 1938 C CA . HIS A 1 252 ? 11.711 12.047 2.811 1 98.56 252 HIS A CA 1
ATOM 1939 C C . HIS A 1 252 ? 11.344 12.57 1.429 1 98.56 252 HIS A C 1
ATOM 1941 O O . HIS A 1 252 ? 11.125 11.797 0.497 1 98.56 252 HIS A O 1
ATOM 1947 N N . GLY A 1 253 ? 11.25 13.875 1.322 1 97.56 253 GLY A N 1
ATOM 1948 C CA . GLY A 1 253 ? 11.117 14.523 0.027 1 97.56 253 GLY A CA 1
ATOM 1949 C C . GLY A 1 253 ? 9.961 15.5 -0.038 1 97.56 253 GLY A C 1
ATOM 1950 O O . GLY A 1 253 ? 9.469 15.953 0.996 1 97.56 253 GLY A O 1
ATOM 1951 N N . ALA A 1 254 ? 9.625 15.867 -1.281 1 96.69 254 ALA A N 1
ATOM 1952 C CA . ALA A 1 254 ? 8.492 16.75 -1.546 1 96.69 254 ALA A CA 1
ATOM 1953 C C . ALA A 1 254 ? 7.492 16.094 -2.494 1 96.69 254 ALA A C 1
ATOM 1955 O O . ALA A 1 254 ? 7.875 15.586 -3.555 1 96.69 254 ALA A O 1
ATOM 1956 N N . SER A 1 255 ? 6.309 16.078 -2.061 1 96.19 255 SER A N 1
ATOM 1957 C CA . SER A 1 255 ? 5.258 15.469 -2.873 1 96.19 255 SER A CA 1
ATOM 1958 C C . SER A 1 255 ? 4.684 16.469 -3.869 1 96.19 255 SER A C 1
ATOM 1960 O O . SER A 1 255 ? 4.113 16.078 -4.891 1 96.19 255 SER A O 1
ATOM 1962 N N . GLN A 1 256 ? 4.781 17.734 -3.551 1 94.06 256 GLN A N 1
ATOM 1963 C CA . GLN A 1 256 ? 4.25 18.781 -4.422 1 94.06 256 GLN A CA 1
ATOM 1964 C C . GLN A 1 256 ? 5.133 20.016 -4.391 1 94.06 256 GLN A C 1
ATOM 1966 O O . GLN A 1 256 ? 5.566 20.453 -3.32 1 94.06 256 GLN A O 1
ATOM 1971 N N . VAL A 1 257 ? 5.477 20.453 -5.566 1 92 257 VAL A N 1
ATOM 1972 C CA . VAL A 1 257 ? 6.18 21.719 -5.738 1 92 257 VAL A CA 1
ATOM 1973 C C . VAL A 1 257 ? 5.52 22.531 -6.852 1 92 257 VAL A C 1
ATOM 1975 O O . VAL A 1 257 ? 4.887 21.969 -7.746 1 92 257 VAL A O 1
ATOM 1978 N N . SER A 1 258 ? 5.477 23.781 -6.801 1 79.62 258 SER A N 1
ATOM 1979 C CA . SER A 1 258 ? 4.922 24.609 -7.867 1 79.62 258 SER A CA 1
ATOM 1980 C C . SER A 1 258 ? 5.77 24.516 -9.133 1 79.62 258 SER A C 1
ATOM 1982 O O . SER A 1 258 ? 7 24.438 -9.062 1 79.62 258 SER A O 1
ATOM 1984 N N . GLN A 1 259 ? 5.301 24.016 -10.289 1 64.38 259 GLN A N 1
ATOM 1985 C CA . GLN A 1 259 ? 5.996 23.781 -11.555 1 64.38 259 GLN A CA 1
ATOM 1986 C C . GLN A 1 259 ? 6.652 25.062 -12.055 1 64.38 259 GLN A C 1
ATOM 1988 O O . GLN A 1 259 ? 7.586 25.016 -12.859 1 64.38 259 GLN A O 1
ATOM 1993 N N . SER A 1 260 ? 5.977 26.047 -11.922 1 56 260 SER A N 1
ATOM 1994 C CA . SER A 1 260 ? 6.414 27.219 -12.68 1 56 260 SER A CA 1
ATOM 1995 C C . SER A 1 260 ? 7.844 27.609 -12.328 1 56 260 SER A C 1
ATOM 1997 O O . SER A 1 260 ? 8.516 28.297 -13.094 1 56 260 SER A O 1
ATOM 1999 N N . ASP A 1 261 ? 8.391 27.469 -10.938 1 56.44 261 ASP A N 1
ATOM 2000 C CA . ASP A 1 261 ? 9.57 28.266 -10.609 1 56.44 261 ASP A CA 1
ATOM 2001 C C . ASP A 1 261 ? 10.727 27.375 -10.156 1 56.44 261 ASP A C 1
ATOM 2003 O O . ASP A 1 261 ? 10.602 26.641 -9.172 1 56.44 261 ASP A O 1
ATOM 2007 N N . GLU A 1 262 ? 11.438 26.875 -11.18 1 58.56 262 GLU A N 1
ATOM 2008 C CA . GLU A 1 262 ? 12.758 26.5 -10.688 1 58.56 262 GLU A CA 1
ATOM 2009 C C . GLU A 1 262 ? 13.359 27.594 -9.82 1 58.56 262 GLU A C 1
ATOM 2011 O O . GLU A 1 262 ? 13.367 28.766 -10.211 1 58.56 262 GLU A O 1
ATOM 2016 N N . PRO A 1 263 ? 13.914 27.531 -8.695 1 62.19 263 PRO A N 1
ATOM 2017 C CA . PRO A 1 263 ? 14.148 26.859 -7.414 1 62.19 263 PRO A CA 1
ATOM 2018 C C . PRO A 1 263 ? 12.953 26.938 -6.477 1 62.19 263 PRO A C 1
ATOM 2020 O O . PRO A 1 263 ? 13.117 26.922 -5.254 1 62.19 263 PRO A O 1
ATOM 2023 N N . ASN A 1 264 ? 11.719 26.859 -6.844 1 62.97 264 ASN A N 1
ATOM 2024 C CA . ASN A 1 264 ? 10.492 26.766 -6.059 1 62.97 264 ASN A CA 1
ATOM 2025 C C . ASN A 1 264 ? 10.398 27.891 -5.027 1 62.97 264 ASN A C 1
ATOM 2027 O O . ASN A 1 264 ? 10.164 27.641 -3.846 1 62.97 264 ASN A O 1
ATOM 2031 N N . MET A 1 265 ? 10.727 29.125 -5.543 1 72.75 265 MET A N 1
ATOM 2032 C CA . MET A 1 265 ? 10.719 30.312 -4.695 1 72.75 265 MET A CA 1
ATOM 2033 C C . MET A 1 265 ? 9.328 30.922 -4.617 1 72.75 265 MET A C 1
ATOM 2035 O O . MET A 1 265 ? 9.133 31.969 -3.986 1 72.75 265 MET A O 1
ATOM 2039 N N . ALA A 1 266 ? 8.508 30.219 -5.285 1 77.19 266 ALA A N 1
ATOM 2040 C CA . ALA A 1 266 ? 7.121 30.672 -5.227 1 77.19 266 ALA A CA 1
ATOM 2041 C C . ALA A 1 266 ? 6.164 29.484 -5.285 1 77.19 266 ALA A C 1
ATOM 2043 O O . ALA A 1 266 ? 6.539 28.391 -5.723 1 77.19 266 ALA A O 1
ATOM 2044 N N . GLY A 1 267 ? 4.984 29.703 -4.754 1 88.19 267 GLY A N 1
ATOM 2045 C CA . GLY A 1 267 ? 3.934 28.703 -4.82 1 88.19 267 GLY A CA 1
ATOM 2046 C C . GLY A 1 267 ? 3.98 27.719 -3.676 1 88.19 267 GLY A C 1
ATOM 2047 O O . GLY A 1 267 ? 4.953 27.672 -2.92 1 88.19 267 GLY A O 1
ATOM 2048 N N . PRO A 1 268 ? 2.994 26.922 -3.555 1 93.5 268 PRO A N 1
ATOM 2049 C CA . PRO A 1 268 ? 2.889 26 -2.424 1 93.5 268 PRO A CA 1
ATOM 2050 C C . PRO A 1 268 ? 3.828 24.797 -2.553 1 93.5 268 PRO A C 1
ATOM 2052 O O . PRO A 1 268 ? 4.031 24.281 -3.656 1 93.5 268 PRO A O 1
ATOM 2055 N N . VAL A 1 269 ? 4.438 24.438 -1.489 1 95.06 269 VAL A N 1
ATOM 2056 C CA . VAL A 1 269 ? 5.289 23.266 -1.368 1 95.06 269 VAL A CA 1
ATOM 2057 C C . VAL A 1 269 ? 4.723 22.312 -0.307 1 95.06 269 VAL A C 1
ATOM 2059 O O . VAL A 1 269 ? 4.277 22.766 0.753 1 95.06 269 VAL A O 1
ATOM 2062 N N . SER A 1 270 ? 4.57 21.031 -0.628 1 97.12 270 SER A N 1
ATOM 2063 C CA . SER A 1 270 ? 4.305 19.984 0.344 1 97.12 270 SER A CA 1
ATOM 2064 C C . SER A 1 270 ? 5.496 19.031 0.473 1 97.12 270 SER A C 1
ATOM 2066 O O . SER A 1 270 ? 5.926 18.422 -0.511 1 97.12 270 SER A O 1
ATOM 2068 N N . MET A 1 271 ? 6.043 18.953 1.617 1 98 271 MET A N 1
ATOM 2069 C CA . MET A 1 271 ? 7.203 18.094 1.839 1 98 271 MET A CA 1
ATOM 2070 C C . MET A 1 271 ? 7.055 17.297 3.135 1 98 271 MET A C 1
ATOM 2072 O O . MET A 1 271 ? 6.098 17.5 3.883 1 98 271 MET A O 1
ATOM 2076 N N . TYR A 1 272 ? 7.941 16.344 3.365 1 98.81 272 TYR A N 1
ATOM 2077 C CA . TYR A 1 272 ? 7.816 15.492 4.547 1 98.81 272 TYR A CA 1
ATOM 2078 C C . TYR A 1 272 ? 9.156 14.859 4.91 1 98.81 272 TYR A C 1
ATOM 2080 O O . TYR A 1 272 ? 10.055 14.773 4.07 1 98.81 272 TYR A O 1
ATOM 2088 N N . ARG A 1 273 ? 9.281 14.547 6.121 1 98.88 273 ARG A N 1
ATOM 2089 C CA . ARG A 1 273 ? 10.375 13.742 6.645 1 98.88 273 ARG A CA 1
ATOM 2090 C C . ARG A 1 273 ? 9.867 12.711 7.645 1 98.88 273 ARG A C 1
ATOM 2092 O O . ARG A 1 273 ? 9.156 13.055 8.594 1 98.88 273 ARG A O 1
ATOM 2099 N N . TRP A 1 274 ? 10.219 11.383 7.465 1 98.88 274 TRP A N 1
ATOM 2100 C CA . TRP A 1 274 ? 9.797 10.32 8.367 1 98.88 274 TRP A CA 1
ATOM 2101 C C . TRP A 1 274 ? 11 9.688 9.062 1 98.88 274 TRP A C 1
ATOM 2103 O O . TRP A 1 274 ? 11.867 9.109 8.406 1 98.88 274 TRP A O 1
ATOM 2113 N N . HIS A 1 275 ? 11.039 9.75 10.375 1 98.75 275 HIS A N 1
ATOM 2114 C CA . HIS A 1 275 ? 12.086 9.164 11.203 1 98.75 275 HIS A CA 1
ATOM 2115 C C . HIS A 1 275 ? 11.734 7.734 11.602 1 98.75 275 HIS A C 1
ATOM 2117 O O . HIS A 1 275 ? 11.672 7.418 12.797 1 98.75 275 HIS A O 1
ATOM 2123 N N . MET A 1 276 ? 11.664 6.867 10.656 1 97.31 276 MET A N 1
ATOM 2124 C CA . MET A 1 276 ? 11.297 5.477 10.906 1 97.31 276 MET A CA 1
ATOM 2125 C C . MET A 1 276 ? 12.539 4.613 11.109 1 97.31 276 MET A C 1
ATOM 2127 O O . MET A 1 276 ? 12.586 3.795 12.031 1 97.31 276 MET A O 1
ATOM 2131 N N . VAL A 1 277 ? 13.516 4.754 10.258 1 96.25 277 VAL A N 1
ATOM 2132 C CA . VAL A 1 277 ? 14.719 3.934 10.328 1 96.25 277 VAL A CA 1
ATOM 2133 C C . VAL A 1 277 ? 15.836 4.715 11.023 1 96.25 277 VAL A C 1
ATOM 2135 O O . VAL A 1 277 ? 16.922 4.18 11.25 1 96.25 277 VAL A O 1
ATOM 2138 N N . ASP A 1 278 ? 15.664 5.957 11.336 1 97.88 278 ASP A N 1
ATOM 2139 C CA . ASP A 1 278 ? 16.484 6.812 12.188 1 97.88 278 ASP A CA 1
ATOM 2140 C C . ASP A 1 278 ? 15.648 7.426 13.312 1 97.88 278 ASP A C 1
ATOM 2142 O O . ASP A 1 278 ? 15.523 8.648 13.406 1 97.88 278 ASP A O 1
ATOM 2146 N N . PRO A 1 279 ? 15.242 6.613 14.188 1 98 279 PRO A N 1
ATOM 2147 C CA . PRO A 1 279 ? 14.242 7.027 15.172 1 98 279 PRO A CA 1
ATOM 2148 C C . PRO A 1 279 ? 14.742 8.133 16.094 1 98 279 PRO A C 1
ATOM 2150 O O . PRO A 1 279 ? 15.93 8.195 16.406 1 98 279 PRO A O 1
ATOM 2153 N N . ILE A 1 280 ? 13.844 9 16.531 1 98.69 280 ILE A N 1
ATOM 2154 C CA . ILE A 1 280 ? 14.07 10.016 17.562 1 98.69 280 ILE A CA 1
ATOM 2155 C C . ILE A 1 280 ? 13.195 9.734 18.766 1 98.69 280 ILE A C 1
ATOM 2157 O O . ILE A 1 280 ? 11.961 9.797 18.688 1 98.69 280 ILE A O 1
ATOM 2161 N N . TYR A 1 281 ? 13.828 9.445 19.953 1 98.62 281 TYR A N 1
ATOM 2162 C CA . TYR A 1 281 ? 13.156 9.133 21.203 1 98.62 281 TYR A CA 1
ATOM 2163 C C . TYR A 1 281 ? 13.336 10.25 22.219 1 98.62 281 TYR A C 1
ATOM 2165 O O . TYR A 1 281 ? 14.289 11.031 22.125 1 98.62 281 TYR A O 1
ATOM 2173 N N . TRP A 1 282 ? 12.414 10.391 23.094 1 98.44 282 TRP A N 1
ATOM 2174 C CA . TRP A 1 282 ? 12.602 11.219 24.281 1 98.44 282 TRP A CA 1
ATOM 2175 C C . TRP A 1 282 ? 12 10.555 25.516 1 98.44 282 TRP A C 1
ATOM 2177 O O . TRP A 1 282 ? 11.164 9.656 25.406 1 98.44 282 TRP A O 1
ATOM 2187 N N . ARG A 1 283 ? 12.445 10.953 26.672 1 97.94 283 ARG A N 1
ATOM 2188 C CA . ARG A 1 283 ? 12 10.359 27.922 1 97.94 283 ARG A CA 1
ATOM 2189 C C . ARG A 1 283 ? 11.242 11.375 28.766 1 97.94 283 ARG A C 1
ATOM 2191 O O . ARG A 1 283 ? 10.352 11.016 29.547 1 97.94 283 ARG A O 1
ATOM 2198 N N . GLN A 1 284 ? 11.656 12.664 28.641 1 97.62 284 GLN A N 1
ATOM 2199 C CA . GLN A 1 284 ? 11.078 13.672 29.516 1 97.62 284 GLN A CA 1
ATOM 2200 C C . GLN A 1 284 ? 10.273 14.695 28.734 1 97.62 284 GLN A C 1
ATOM 2202 O O . GLN A 1 284 ? 9.148 15.039 29.109 1 97.62 284 GLN A O 1
ATOM 2207 N N . SER A 1 285 ? 10.867 15.188 27.75 1 98.19 285 SER A N 1
ATOM 2208 C CA . SER A 1 285 ? 10.172 16.203 26.953 1 98.19 285 SER A CA 1
ATOM 2209 C C . SER A 1 285 ? 10.773 16.344 25.562 1 98.19 285 SER A C 1
ATOM 2211 O O . SER A 1 285 ? 11.938 15.992 25.359 1 98.19 285 SER A O 1
ATOM 2213 N N . ILE A 1 286 ? 9.977 16.891 24.672 1 98.75 286 ILE A N 1
ATOM 2214 C CA . ILE A 1 286 ? 10.461 17.203 23.328 1 98.75 286 ILE A CA 1
ATOM 2215 C C . ILE A 1 286 ? 9.742 18.438 22.797 1 98.75 286 ILE A C 1
ATOM 2217 O O . ILE A 1 286 ? 8.57 18.656 23.109 1 98.75 286 ILE A O 1
ATOM 2221 N N . ARG A 1 287 ? 10.414 19.203 22.125 1 98.81 287 ARG A N 1
ATOM 2222 C CA . ARG A 1 287 ? 9.922 20.312 21.297 1 98.81 287 ARG A CA 1
ATOM 2223 C C . ARG A 1 287 ? 10.656 20.359 19.969 1 98.81 287 ARG A C 1
ATOM 2225 O O . ARG A 1 287 ? 11.875 20.219 19.922 1 98.81 287 ARG A O 1
ATOM 2232 N N . VAL A 1 288 ? 9.945 20.469 18.859 1 98.94 288 VAL A N 1
ATOM 2233 C CA . VAL A 1 288 ? 10.547 20.484 17.531 1 98.94 288 VAL A CA 1
ATOM 2234 C C . VAL A 1 288 ? 10.172 21.766 16.812 1 98.94 288 VAL A C 1
ATOM 2236 O O . VAL A 1 288 ? 8.992 22.125 16.734 1 98.94 288 VAL A O 1
ATOM 2239 N N . THR A 1 289 ? 11.117 22.469 16.297 1 98.88 289 THR A N 1
ATOM 2240 C CA . THR A 1 289 ? 10.883 23.734 15.594 1 98.88 289 THR A CA 1
ATOM 2241 C C . THR A 1 289 ? 11.625 23.75 14.266 1 98.88 289 THR A C 1
ATOM 2243 O O . THR A 1 289 ? 12.484 22.906 14.016 1 98.88 289 THR A O 1
ATOM 2246 N N . ILE A 1 290 ? 11.258 24.688 13.422 1 98.88 290 ILE A N 1
ATOM 2247 C CA . ILE A 1 290 ? 11.984 24.969 12.18 1 98.88 290 ILE A CA 1
ATOM 2248 C C . ILE A 1 290 ? 12.008 26.469 11.938 1 98.88 290 ILE A C 1
ATOM 2250 O O . ILE A 1 290 ? 10.992 27.156 12.094 1 98.88 290 ILE A O 1
ATOM 2254 N N . GLN A 1 291 ? 13.133 26.984 11.547 1 98.69 291 GLN A N 1
ATOM 2255 C CA . GLN A 1 291 ? 13.336 28.422 11.352 1 98.69 291 GLN A CA 1
ATOM 2256 C C . GLN A 1 291 ? 12.789 28.875 10 1 98.69 291 GLN A C 1
ATOM 2258 O O . GLN A 1 291 ? 12.734 28.078 9.055 1 98.69 291 GLN A O 1
ATOM 2263 N N . GLN A 1 292 ? 12.375 30.125 9.992 1 98.25 292 GLN A N 1
ATOM 2264 C CA . GLN A 1 292 ? 12.023 30.781 8.734 1 98.25 292 GLN A CA 1
ATOM 2265 C C . GLN A 1 292 ? 13.125 31.734 8.281 1 98.25 292 GLN A C 1
ATOM 2267 O O . GLN A 1 292 ? 13.062 32.938 8.555 1 98.25 292 GLN A O 1
ATOM 2272 N N . ILE A 1 293 ? 14.117 31.172 7.629 1 97.81 293 ILE A N 1
ATOM 2273 C CA . ILE A 1 293 ? 15.281 31.906 7.145 1 97.81 293 ILE A CA 1
ATOM 2274 C C . ILE A 1 293 ? 15.461 31.656 5.652 1 97.81 293 ILE A C 1
ATOM 2276 O O . ILE A 1 293 ? 15.32 30.516 5.184 1 97.81 293 ILE A O 1
ATOM 2280 N N . GLY A 1 294 ? 15.641 32.719 4.906 1 95.44 294 GLY A N 1
ATOM 2281 C CA . GLY A 1 294 ? 15.953 32.656 3.488 1 95.44 294 GLY A CA 1
ATOM 2282 C C . GLY A 1 294 ? 17.188 33.438 3.113 1 95.44 294 GLY A C 1
ATOM 2283 O O . GLY A 1 294 ? 18.047 33.719 3.963 1 95.44 294 GLY A O 1
ATOM 2284 N N . VAL A 1 295 ? 17.297 33.594 1.809 1 93 295 VAL A N 1
ATOM 2285 C CA . VAL A 1 295 ? 18.391 34.406 1.293 1 93 295 VAL A CA 1
ATOM 2286 C C . VAL A 1 295 ? 17.844 35.375 0.248 1 93 295 VAL A C 1
ATOM 2288 O O . VAL A 1 295 ? 16.938 35.031 -0.518 1 93 295 VAL A O 1
ATOM 2291 N N . VAL A 1 296 ? 18.391 36.5 0.342 1 88.19 296 VAL A N 1
ATOM 2292 C CA . VAL A 1 296 ? 18.172 37.469 -0.713 1 88.19 296 VAL A CA 1
ATOM 2293 C C . VAL A 1 296 ? 19.5 37.844 -1.374 1 88.19 296 VAL A C 1
ATOM 2295 O O . VAL A 1 296 ? 20.406 38.375 -0.726 1 88.19 296 VAL A O 1
ATOM 2298 N N . ILE A 1 297 ? 19.531 37.406 -2.607 1 84.69 297 ILE A N 1
ATOM 2299 C CA . ILE A 1 297 ? 20.75 37.688 -3.359 1 84.69 297 ILE A CA 1
ATOM 2300 C C . ILE A 1 297 ? 20.453 38.625 -4.516 1 84.69 297 ILE A C 1
ATOM 2302 O O . ILE A 1 297 ? 19.531 38.406 -5.297 1 84.69 297 ILE A O 1
ATOM 2306 N N . THR A 1 298 ? 21.094 39.688 -4.551 1 83.25 298 THR A N 1
ATOM 2307 C CA . THR A 1 298 ? 21.094 40.625 -5.68 1 83.25 298 THR A CA 1
ATOM 2308 C C . THR A 1 298 ? 22.438 40.562 -6.414 1 83.25 298 THR A C 1
ATOM 2310 O O . THR A 1 298 ? 23.406 40.031 -5.898 1 83.25 298 THR A O 1
ATOM 2313 N N . PRO A 1 299 ? 22.344 41.094 -7.656 1 83.94 299 PRO A N 1
ATOM 2314 C CA . PRO A 1 299 ? 23.641 41.156 -8.344 1 83.94 299 PRO A CA 1
ATOM 2315 C C . PRO A 1 299 ? 24.703 41.875 -7.527 1 83.94 299 PRO A C 1
ATOM 2317 O O . PRO A 1 299 ? 25.875 41.5 -7.574 1 83.94 299 PRO A O 1
ATOM 2320 N N . GLU A 1 300 ? 24.406 42.812 -6.742 1 83.25 300 GLU A N 1
ATOM 2321 C CA . GLU A 1 300 ? 25.344 43.594 -5.934 1 83.25 300 GLU A CA 1
ATOM 2322 C C . GLU A 1 300 ? 25.797 42.812 -4.703 1 83.25 300 GLU A C 1
ATOM 2324 O O . GLU A 1 300 ? 26.891 43 -4.199 1 83.25 300 GLU A O 1
ATOM 2329 N N . THR A 1 301 ? 24.922 41.875 -4.285 1 80.44 301 THR A N 1
ATOM 2330 C CA . THR A 1 301 ? 25.203 41.219 -3.02 1 80.44 301 THR A CA 1
ATOM 2331 C C . THR A 1 301 ? 25.547 39.75 -3.252 1 80.44 301 THR A C 1
ATOM 2333 O O . THR A 1 301 ? 25.609 38.938 -2.303 1 80.44 301 THR A O 1
ATOM 2336 N N . ALA A 1 302 ? 25.766 39.344 -4.492 1 84.06 302 ALA A N 1
ATOM 2337 C CA . ALA A 1 302 ? 26.094 37.969 -4.785 1 84.06 302 ALA A CA 1
ATOM 2338 C C . ALA A 1 302 ? 27.312 37.5 -3.982 1 84.06 302 ALA A C 1
ATOM 2340 O O . ALA A 1 302 ? 28.375 38.125 -4.062 1 84.06 302 ALA A O 1
ATOM 2341 N N . PRO A 1 303 ? 27.078 36.312 -3.275 1 82.44 303 PRO A N 1
ATOM 2342 C CA . PRO A 1 303 ? 28.188 35.938 -2.385 1 82.44 303 PRO A CA 1
ATOM 2343 C C . PRO A 1 303 ? 29.359 35.344 -3.137 1 82.44 303 PRO A C 1
ATOM 2345 O O . PRO A 1 303 ? 29.172 34.594 -4.094 1 82.44 303 PRO A O 1
ATOM 2348 N N . ARG A 1 304 ? 30.703 35.75 -2.754 1 85.62 304 ARG A N 1
ATOM 2349 C CA . ARG A 1 304 ? 31.938 35.219 -3.346 1 85.62 304 ARG A CA 1
ATOM 2350 C C . ARG A 1 304 ? 32.719 34.375 -2.336 1 85.62 304 ARG A C 1
ATOM 2352 O O . ARG A 1 304 ? 33.844 33.969 -2.607 1 85.62 304 ARG A O 1
ATOM 2359 N N . SER A 1 305 ? 32.031 34.312 -1.19 1 89.69 305 SER A N 1
ATOM 2360 C CA . SER A 1 305 ? 32.594 33.531 -0.086 1 89.69 305 SER A CA 1
ATOM 2361 C C . SER A 1 305 ? 31.484 32.969 0.812 1 89.69 305 SER A C 1
ATOM 2363 O O . SER A 1 305 ? 30.328 33.375 0.673 1 89.69 305 SER A O 1
ATOM 2365 N N . PHE A 1 306 ? 31.969 32.094 1.712 1 92.38 306 PHE A N 1
ATOM 2366 C CA . PHE A 1 306 ? 31.031 31.547 2.67 1 92.38 306 PHE A CA 1
ATOM 2367 C C . PHE A 1 306 ? 30.5 32.625 3.602 1 92.38 306 PHE A C 1
ATOM 2369 O O . PHE A 1 306 ? 29.312 32.656 3.936 1 92.38 306 PHE A O 1
ATOM 2376 N N . GLU A 1 307 ? 31.344 33.469 3.953 1 92.62 307 GLU A N 1
ATOM 2377 C CA . GLU A 1 307 ? 30.953 34.594 4.777 1 92.62 307 GLU A CA 1
ATOM 2378 C C . GLU A 1 307 ? 29.953 35.5 4.039 1 92.62 307 GLU A C 1
ATOM 2380 O O . GLU A 1 307 ? 29.016 36.031 4.645 1 92.62 307 GLU A O 1
ATOM 2385 N N . GLY A 1 308 ? 30.188 35.656 2.836 1 91.06 308 GLY A N 1
ATOM 2386 C CA . GLY A 1 308 ? 29.25 36.406 2.012 1 91.06 308 GLY A CA 1
ATOM 2387 C C . GLY A 1 308 ? 27.875 35.781 1.943 1 91.06 308 GLY A C 1
ATOM 2388 O O . GLY A 1 308 ? 26.859 36.5 1.945 1 91.06 308 GLY A O 1
ATOM 2389 N N . TYR A 1 309 ? 27.891 34.5 1.812 1 92.5 309 TYR A N 1
ATOM 2390 C CA . TYR A 1 309 ? 26.625 33.781 1.856 1 92.5 309 TYR A CA 1
ATOM 2391 C C . TYR A 1 309 ? 25.891 34.031 3.17 1 92.5 309 TYR A C 1
ATOM 2393 O O . TYR A 1 309 ? 24.703 34.344 3.174 1 92.5 309 TYR A O 1
ATOM 2401 N N . LEU A 1 310 ? 26.625 33.969 4.273 1 94.88 310 LEU A N 1
ATOM 2402 C CA . LEU A 1 310 ? 26.031 34.188 5.59 1 94.88 310 LEU A CA 1
ATOM 2403 C C . LEU A 1 310 ? 25.453 35.594 5.688 1 94.88 310 LEU A C 1
ATOM 2405 O O . LEU A 1 310 ? 24.438 35.812 6.344 1 94.88 310 LEU A O 1
ATOM 2409 N N . ASP A 1 311 ? 26.031 36.531 4.957 1 93.69 311 ASP A N 1
ATOM 2410 C CA . ASP A 1 311 ? 25.578 37.938 4.969 1 93.69 311 ASP A CA 1
ATOM 2411 C C . ASP A 1 311 ? 24.266 38.094 4.219 1 93.69 311 ASP A C 1
ATOM 2413 O O . ASP A 1 311 ? 23.562 39.094 4.387 1 93.69 311 ASP A O 1
ATOM 2417 N N . CYS A 1 312 ? 23.984 37.156 3.459 1 94.06 312 CYS A N 1
ATOM 2418 C CA . CYS A 1 312 ? 22.797 37.219 2.621 1 94.06 312 CYS A CA 1
ATOM 2419 C C . CYS A 1 312 ? 21.594 36.594 3.318 1 94.06 312 CYS A C 1
ATOM 2421 O O . CYS A 1 312 ? 20.469 36.688 2.818 1 94.06 312 CYS A O 1
ATOM 2423 N N . LEU A 1 313 ? 21.766 36.031 4.457 1 96.5 313 LEU A N 1
ATOM 2424 C CA . LEU A 1 313 ? 20.672 35.406 5.199 1 96.5 313 LEU A CA 1
ATOM 2425 C C . LEU A 1 313 ? 19.688 36.438 5.699 1 96.5 313 LEU A C 1
ATOM 2427 O O . LEU A 1 313 ? 20.094 37.531 6.105 1 96.5 313 LEU A O 1
ATOM 2431 N N . ARG A 1 314 ? 18.422 36.125 5.633 1 95.62 314 ARG A N 1
ATOM 2432 C CA . ARG A 1 314 ? 17.375 37 6.102 1 95.62 314 ARG A CA 1
ATOM 2433 C C . ARG A 1 314 ? 16.266 36.219 6.824 1 95.62 314 ARG A C 1
ATOM 2435 O O . ARG A 1 314 ? 15.883 35.156 6.391 1 95.62 314 ARG A O 1
ATOM 2442 N N . GLU A 1 315 ? 15.812 36.844 7.891 1 97.56 315 GLU A N 1
ATOM 2443 C CA . GLU A 1 315 ? 14.578 36.344 8.492 1 97.56 315 GLU A CA 1
ATOM 2444 C C . GLU A 1 315 ? 13.391 36.531 7.555 1 97.56 315 GLU A C 1
ATOM 2446 O O . GLU A 1 315 ? 13.32 37.531 6.832 1 97.56 315 GLU A O 1
ATOM 2451 N N . ARG A 1 316 ? 12.484 35.562 7.668 1 96.12 316 ARG A N 1
ATOM 2452 C CA . ARG A 1 316 ? 11.328 35.625 6.785 1 96.12 316 ARG A CA 1
ATOM 2453 C C . ARG A 1 316 ? 10.031 35.375 7.562 1 96.12 316 ARG A C 1
ATOM 2455 O O . ARG A 1 316 ? 10.062 34.875 8.695 1 96.12 316 ARG A O 1
ATOM 2462 N N . GLN A 1 317 ? 8.961 35.812 6.926 1 97.25 317 GLN A N 1
ATOM 2463 C CA . GLN A 1 317 ? 7.598 35.438 7.293 1 97.25 317 GLN 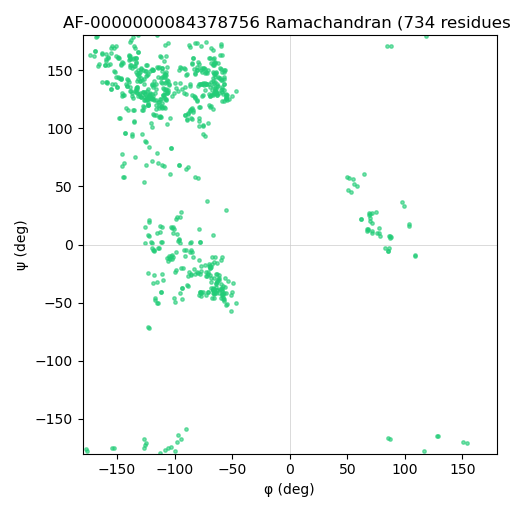A CA 1
ATOM 2464 C C . GLN A 1 317 ? 6.863 34.812 6.113 1 97.25 317 GLN A C 1
ATOM 2466 O O . GLN A 1 317 ? 6.738 35.438 5.055 1 97.25 317 GLN A O 1
ATOM 2471 N N . ASP A 1 318 ? 6.453 33.625 6.27 1 97 318 ASP A N 1
ATOM 2472 C CA . ASP A 1 318 ? 5.754 32.906 5.227 1 97 318 ASP A CA 1
ATOM 2473 C C . ASP A 1 318 ? 4.562 32.125 5.801 1 97 318 ASP A C 1
ATOM 2475 O O . ASP A 1 318 ? 4.254 32.25 6.988 1 97 318 ASP A O 1
ATOM 2479 N N . ASP A 1 319 ? 3.793 31.5 4.945 1 97.75 319 ASP A N 1
ATOM 2480 C CA . ASP A 1 319 ? 2.723 30.594 5.336 1 97.75 319 ASP A CA 1
ATOM 2481 C C . ASP A 1 319 ? 3.258 29.188 5.566 1 97.75 319 ASP A C 1
ATOM 2483 O O . ASP A 1 319 ? 3.668 28.5 4.621 1 97.75 319 ASP A O 1
ATOM 2487 N N . TRP A 1 320 ? 3.295 28.766 6.84 1 98.56 320 TRP A N 1
ATOM 2488 C CA . TRP A 1 320 ? 3.758 27.422 7.191 1 98.56 320 TRP A CA 1
ATOM 2489 C C . TRP A 1 320 ? 2.645 26.625 7.852 1 98.56 320 TRP A C 1
ATOM 2491 O O . TRP A 1 320 ? 1.887 27.141 8.664 1 98.56 320 TRP A O 1
ATOM 2501 N N . SER A 1 321 ? 2.512 25.406 7.488 1 98.75 321 SER A N 1
ATOM 2502 C CA . SER A 1 321 ? 1.643 24.438 8.164 1 98.75 321 SER A CA 1
ATOM 2503 C C . SER A 1 321 ? 2.344 23.109 8.352 1 98.75 321 SER A C 1
ATOM 2505 O O . SER A 1 321 ? 3.371 22.844 7.723 1 98.75 321 SER A O 1
ATOM 2507 N N . CYS A 1 322 ? 1.838 22.344 9.266 1 98.88 322 CYS A N 1
ATOM 2508 C CA . CYS A 1 322 ? 2.352 20.984 9.414 1 98.88 322 CYS A CA 1
ATOM 2509 C C . CYS A 1 322 ? 1.29 20.047 9.992 1 98.88 322 CYS A C 1
ATOM 2511 O O . CYS A 1 322 ? 0.339 20.516 10.625 1 98.88 322 CYS A O 1
ATOM 2513 N N . CYS A 1 323 ? 1.32 18.875 9.672 1 98.94 323 CYS A N 1
ATOM 2514 C CA . CYS A 1 323 ? 0.742 17.766 10.414 1 98.94 323 CYS A CA 1
ATOM 2515 C C . CYS A 1 323 ? 1.832 16.844 10.961 1 98.94 323 CYS A C 1
ATOM 2517 O O . CYS A 1 323 ? 2.525 16.172 10.203 1 98.94 323 CYS A O 1
ATOM 2519 N N . THR A 1 324 ? 2.01 16.859 12.219 1 98.94 324 THR A N 1
ATOM 2520 C CA . THR A 1 324 ? 3.107 16.141 12.867 1 98.94 324 THR A CA 1
ATOM 2521 C C . THR A 1 324 ? 2.6 14.883 13.57 1 98.94 324 THR A C 1
ATOM 2523 O O . THR A 1 324 ? 1.552 14.914 14.219 1 98.94 324 THR A O 1
ATOM 2526 N N . PHE A 1 325 ? 3.314 13.805 13.461 1 98.94 325 PHE A N 1
ATOM 2527 C CA . PHE A 1 325 ? 2.939 12.492 13.961 1 98.94 325 PHE A CA 1
ATOM 2528 C C . PHE A 1 325 ? 3.951 11.992 14.992 1 98.94 325 PHE A C 1
ATOM 2530 O O . PHE A 1 325 ? 5.16 12.156 14.805 1 98.94 325 PHE A O 1
ATOM 2537 N N . TRP A 1 326 ? 3.48 11.398 16.047 1 98.94 326 TRP A N 1
ATOM 2538 C CA . TRP A 1 326 ? 4.34 10.781 17.047 1 98.94 326 TRP A CA 1
ATOM 2539 C C . TRP A 1 326 ? 3.564 9.75 17.875 1 98.94 326 TRP A C 1
ATOM 2541 O O . TRP A 1 326 ? 2.344 9.641 17.75 1 98.94 326 TRP A O 1
ATOM 2551 N N . TYR A 1 327 ? 4.238 8.914 18.562 1 98.75 327 TYR A N 1
ATOM 2552 C CA . TYR A 1 327 ? 3.637 7.996 19.531 1 98.75 327 TYR A CA 1
ATOM 2553 C C . TYR A 1 327 ? 3.959 8.414 20.953 1 98.75 327 TYR A C 1
ATOM 2555 O O . TYR A 1 327 ? 5.098 8.781 21.266 1 98.75 327 TYR A O 1
ATOM 2563 N N . GLU A 1 328 ? 3.006 8.43 21.797 1 98.19 328 GLU A N 1
ATOM 2564 C CA . GLU A 1 328 ? 3.199 8.625 23.234 1 98.19 328 GLU A CA 1
ATOM 2565 C C . GLU A 1 328 ? 2.133 7.887 24.047 1 98.19 328 GLU A C 1
ATOM 2567 O O . GLU A 1 328 ? 1.104 7.484 23.5 1 98.19 328 GLU A O 1
ATOM 2572 N N . PRO A 1 329 ? 2.375 7.633 25.297 1 95.62 329 PRO A N 1
ATOM 2573 C CA . PRO A 1 329 ? 1.371 6.953 26.109 1 95.62 329 PRO A CA 1
ATOM 2574 C C . PRO A 1 329 ? 0.101 7.781 26.297 1 95.62 329 PRO A C 1
ATOM 2576 O O . PRO A 1 329 ? 0.105 8.992 26.047 1 95.62 329 PRO A O 1
ATOM 2579 N N . THR A 1 330 ? -0.951 7.055 26.562 1 92.38 330 THR A N 1
ATOM 2580 C CA . THR A 1 330 ? -2.186 7.68 27.031 1 92.38 330 THR A CA 1
ATOM 2581 C C . THR A 1 330 ? -2.477 7.301 28.484 1 92.38 330 THR A C 1
ATOM 2583 O O . THR A 1 330 ? -2.164 6.188 28.906 1 92.38 330 THR A O 1
ATOM 2586 N N . SER A 1 331 ? -3.051 8.242 29.375 1 92.81 331 SER A N 1
ATOM 2587 C CA . SER A 1 331 ? -3.582 9.547 29.016 1 92.81 331 SER A CA 1
ATOM 2588 C C . SER A 1 331 ? -2.461 10.516 28.656 1 92.81 331 SER A C 1
ATOM 2590 O O . SER A 1 331 ? -1.377 10.469 29.234 1 92.81 331 SER A O 1
ATOM 2592 N N . SER A 1 332 ? -2.682 11.258 27.656 1 95.25 332 SER A N 1
ATOM 2593 C CA . SER A 1 332 ? -1.737 12.273 27.219 1 95.25 332 SER A CA 1
ATOM 2594 C C . SER A 1 332 ? -2.291 13.672 27.422 1 95.25 332 SER A C 1
ATOM 2596 O O . SER A 1 332 ? -3.486 13.844 27.672 1 95.25 332 SER A O 1
ATOM 2598 N N . GLU A 1 333 ? -1.359 14.695 27.406 1 96.44 333 GLU A N 1
ATOM 2599 C CA . GLU A 1 333 ? -1.802 16.094 27.422 1 96.44 333 GLU A CA 1
ATOM 2600 C C . GLU A 1 333 ? -2.639 16.406 26.188 1 96.44 333 GLU A C 1
ATOM 2602 O O . GLU A 1 333 ? -2.355 15.922 25.094 1 96.44 333 GLU A O 1
ATOM 2607 N N . PRO A 1 334 ? -3.668 17.25 26.422 1 97.94 334 PRO A N 1
ATOM 2608 C CA . PRO A 1 334 ? -4.453 17.656 25.25 1 97.94 334 PRO A CA 1
ATOM 2609 C C . PRO A 1 334 ? -3.602 18.297 24.156 1 97.94 334 PRO A C 1
ATOM 2611 O O . PRO A 1 334 ? -2.562 18.891 24.453 1 97.94 334 PRO A O 1
ATOM 2614 N N . LEU A 1 335 ? -4.016 18.141 22.953 1 98.25 335 LEU A N 1
ATOM 2615 C CA . LEU A 1 335 ? -3.396 18.844 21.844 1 98.25 335 LEU A CA 1
ATOM 2616 C C . LEU A 1 335 ? -3.648 20.344 21.938 1 98.25 335 LEU A C 1
ATOM 2618 O O . LEU A 1 335 ? -4.594 20.766 22.609 1 98.25 335 LEU A O 1
ATOM 2622 N N . PRO A 1 336 ? -2.746 21.156 21.344 1 96.75 336 PRO A N 1
ATOM 2623 C CA . PRO A 1 336 ? -3.047 22.578 21.281 1 96.75 336 PRO A CA 1
ATOM 2624 C C . PRO A 1 336 ? -4.344 22.875 20.531 1 96.75 336 PRO A C 1
ATOM 2626 O O . PRO A 1 336 ? -4.918 21.984 19.906 1 96.75 336 PRO A O 1
ATOM 2629 N N . ASP A 1 337 ? -4.727 24.125 20.594 1 96.81 337 ASP A N 1
ATOM 2630 C CA . ASP A 1 337 ? -5.965 24.531 19.938 1 96.81 337 ASP A CA 1
ATOM 2631 C C . ASP A 1 337 ? -5.91 24.219 18.438 1 96.81 337 ASP A C 1
ATOM 2633 O O . ASP A 1 337 ? -4.898 24.484 17.781 1 96.81 337 ASP A O 1
ATOM 2637 N N . TYR A 1 338 ? -6.984 23.641 17.969 1 97.75 338 TYR A N 1
ATOM 2638 C CA . TYR A 1 338 ? -7.145 23.344 16.547 1 97.75 338 TYR A CA 1
ATOM 2639 C C . TYR A 1 338 ? -7.582 24.594 15.781 1 97.75 338 TYR A C 1
ATOM 2641 O O . TYR A 1 338 ? -8.562 25.234 16.141 1 97.75 338 TYR A O 1
ATOM 2649 N N . PRO A 1 339 ? -6.855 25 14.781 1 97.69 339 PRO A N 1
ATOM 2650 C CA . PRO A 1 339 ? -7.199 26.234 14.062 1 97.69 339 PRO A CA 1
ATOM 2651 C C . PRO A 1 339 ? -8.617 26.203 13.484 1 97.69 339 PRO A C 1
ATOM 2653 O O . PRO A 1 339 ? -9.078 25.156 13.023 1 97.69 339 PRO A O 1
ATOM 2656 N N . ASP A 1 340 ? -9.227 27.359 13.414 1 97.19 340 ASP A N 1
ATOM 2657 C CA . ASP A 1 340 ? -10.57 27.484 12.844 1 97.19 340 ASP A CA 1
ATOM 2658 C C . ASP A 1 340 ? -10.547 27.266 11.328 1 97.19 340 ASP A C 1
ATOM 2660 O O . ASP A 1 340 ? -9.5 27.438 10.688 1 97.19 340 ASP A O 1
ATOM 2664 N N . LEU A 1 341 ? -11.75 26.953 10.812 1 97.69 341 LEU A N 1
ATOM 2665 C CA . LEU A 1 341 ? -11.875 26.656 9.391 1 97.69 341 LEU A CA 1
ATOM 2666 C C . LEU A 1 341 ? -11.367 27.812 8.539 1 97.69 341 LEU A C 1
ATOM 2668 O O . LEU A 1 341 ? -10.688 27.594 7.535 1 97.69 341 LEU A O 1
ATOM 2672 N N . ALA A 1 342 ? -11.688 29.016 8.922 1 96.94 342 ALA A N 1
ATOM 2673 C CA . ALA A 1 342 ? -11.266 30.188 8.156 1 96.94 342 ALA A CA 1
ATOM 2674 C C . ALA A 1 342 ? -9.75 30.25 8.047 1 96.94 342 ALA A C 1
ATOM 2676 O O . ALA A 1 342 ? -9.211 30.562 6.98 1 96.94 342 ALA A O 1
ATOM 2677 N N . VAL A 1 343 ? -9.047 29.953 9.172 1 96.69 343 VAL A N 1
ATOM 2678 C CA . VAL A 1 343 ? -7.59 29.969 9.195 1 96.69 343 VAL A CA 1
ATOM 2679 C C . VAL A 1 343 ? -7.047 28.844 8.305 1 96.69 343 VAL A C 1
ATOM 2681 O O . VAL A 1 343 ? -6.094 29.047 7.551 1 96.69 343 VAL A O 1
ATOM 2684 N N . ARG A 1 344 ? -7.676 27.703 8.273 1 98.19 344 ARG A N 1
ATOM 2685 C CA . ARG A 1 344 ? -7.207 26.547 7.527 1 98.19 344 ARG A CA 1
ATOM 2686 C C . ARG A 1 344 ? -7.391 26.734 6.027 1 98.19 344 ARG A C 1
ATOM 2688 O O . ARG A 1 344 ? -6.633 26.188 5.227 1 98.19 344 ARG A O 1
ATOM 2695 N N . LEU A 1 345 ? -8.344 27.609 5.637 1 97.56 345 LEU A N 1
ATOM 2696 C CA . LEU A 1 345 ? -8.672 27.797 4.227 1 97.56 345 LEU A CA 1
ATOM 2697 C C . LEU A 1 345 ? -8.031 29.062 3.68 1 97.56 345 LEU A C 1
ATOM 2699 O O . LEU A 1 345 ? -8.023 29.297 2.467 1 97.56 345 LEU A O 1
ATOM 2703 N N . GLN A 1 346 ? -7.496 29.891 4.566 1 97.25 346 GLN A N 1
ATOM 2704 C CA . GLN A 1 346 ? -7.016 31.203 4.18 1 97.25 346 GLN A CA 1
ATOM 2705 C C . GLN A 1 346 ? -6.012 31.109 3.039 1 97.25 346 GLN A C 1
ATOM 2707 O O . GLN A 1 346 ? -5.059 30.328 3.105 1 97.25 346 GLN A O 1
ATOM 2712 N N . ASP A 1 347 ? -6.289 31.828 1.931 1 95.5 347 ASP A N 1
ATOM 2713 C CA . ASP A 1 347 ? -5.379 32.062 0.809 1 95.5 347 ASP A CA 1
ATOM 2714 C C . ASP A 1 347 ? -5.195 30.781 -0.008 1 95.5 347 ASP A C 1
ATOM 2716 O O . ASP A 1 347 ? -4.293 30.688 -0.842 1 95.5 347 ASP A O 1
ATOM 2720 N N . LEU A 1 348 ? -6.008 29.734 0.216 1 95.44 348 LEU A N 1
ATOM 2721 C CA . LEU A 1 348 ? -5.949 28.531 -0.6 1 95.44 348 LEU A CA 1
ATOM 2722 C C . LEU A 1 348 ? -6.797 28.672 -1.858 1 95.44 348 LEU A C 1
ATOM 2724 O O . LEU A 1 348 ? -7.656 29.562 -1.93 1 95.44 348 LEU A O 1
ATOM 2728 N N . GLU A 1 349 ? -6.422 27.906 -2.814 1 89.81 349 GLU A N 1
ATOM 2729 C CA . GLU A 1 349 ? -7.234 27.859 -4.027 1 89.81 349 GLU A CA 1
ATOM 2730 C C . GLU A 1 349 ? -8.508 27.047 -3.805 1 89.81 349 GLU A C 1
ATOM 2732 O O . GLU A 1 349 ? -8.484 25.812 -3.9 1 89.81 349 GLU A O 1
ATOM 2737 N N . LEU A 1 350 ? -9.57 27.734 -3.633 1 91.56 350 LEU A N 1
ATOM 2738 C CA . LEU A 1 350 ? -10.828 27.078 -3.297 1 91.56 350 LEU A CA 1
ATOM 2739 C C . LEU A 1 350 ? -11.648 26.812 -4.551 1 91.56 350 LEU A C 1
ATOM 2741 O O . LEU A 1 350 ? -11.453 27.469 -5.578 1 91.56 350 LEU A O 1
ATOM 2745 N N . GLU A 1 351 ? -12.461 25.766 -4.449 1 87.94 351 GLU A N 1
ATOM 2746 C CA . GLU A 1 351 ? -13.352 25.422 -5.551 1 87.94 351 GLU A CA 1
ATOM 2747 C C . GLU A 1 351 ? -14.445 26.469 -5.734 1 87.94 351 GLU A C 1
ATOM 2749 O O . GLU A 1 351 ? -15.266 26.672 -4.84 1 87.94 351 GLU A O 1
ATOM 2754 N N . PRO A 1 352 ? -14.414 27.031 -6.887 1 85.06 352 PRO A N 1
ATOM 2755 C CA . PRO A 1 352 ? -15.391 28.094 -7.094 1 85.06 352 PRO A CA 1
ATOM 2756 C C . PRO A 1 352 ? -16.828 27.594 -7.051 1 85.06 352 PRO A C 1
ATOM 2758 O O . PRO A 1 352 ? -17.734 28.312 -6.582 1 85.06 352 PRO A O 1
ATOM 2761 N N . ASN A 1 353 ? -17.094 26.328 -7.598 1 83.94 353 ASN A N 1
ATOM 2762 C CA . ASN A 1 353 ? -18.422 25.734 -7.586 1 83.94 353 ASN A CA 1
ATOM 2763 C C . ASN A 1 353 ? -18.5 24.531 -6.652 1 83.94 353 ASN A C 1
ATOM 2765 O O . ASN A 1 353 ? -18.766 23.406 -7.094 1 83.94 353 ASN A O 1
ATOM 2769 N N . LEU A 1 354 ? -18.391 24.859 -5.453 1 83.06 354 LEU A N 1
ATOM 2770 C CA . LEU A 1 354 ? -18.344 23.812 -4.449 1 83.06 354 LEU A CA 1
ATOM 2771 C C . LEU A 1 354 ? -19.688 23.094 -4.348 1 83.06 354 LEU A C 1
ATOM 2773 O O . LEU A 1 354 ? -19.734 21.875 -4.188 1 83.06 354 LEU A O 1
ATOM 2777 N N . GLU A 1 355 ? -20.766 23.828 -4.477 1 79.19 355 GLU A N 1
ATOM 2778 C CA . GLU A 1 355 ? -22.109 23.266 -4.348 1 79.19 355 GLU A CA 1
ATOM 2779 C C . GLU A 1 355 ? -22.438 22.359 -5.523 1 79.19 355 GLU A C 1
ATOM 2781 O O . GLU A 1 355 ? -23.359 21.531 -5.434 1 79.19 355 GLU A O 1
ATOM 2786 N N . GLY A 1 356 ? -21.688 22.469 -6.609 1 76.06 356 GLY A N 1
ATOM 2787 C CA . GLY A 1 356 ? -21.969 21.703 -7.812 1 76.06 356 GLY A CA 1
ATOM 2788 C C . GLY A 1 356 ? -21.047 20.5 -7.973 1 76.06 356 GLY A C 1
ATOM 2789 O O . GLY A 1 356 ? -20.953 19.922 -9.062 1 76.06 356 GLY A O 1
ATOM 2790 N N . LEU A 1 357 ? -20.328 20.234 -6.969 1 74.62 357 LEU A N 1
ATOM 2791 C CA . LEU A 1 357 ? -19.438 19.078 -7.098 1 74.62 357 LEU A CA 1
ATOM 2792 C C . LEU A 1 357 ? -20.234 17.828 -7.426 1 74.62 357 LEU A C 1
ATOM 2794 O O . LEU A 1 357 ? -21.266 17.547 -6.797 1 74.62 357 LEU A O 1
ATOM 2798 N N . PRO A 1 358 ? -19.766 17.234 -8.633 1 62.38 358 PRO A N 1
ATOM 2799 C CA . PRO A 1 358 ? -20.531 16.062 -9.07 1 62.38 358 PRO A CA 1
ATOM 2800 C C . PRO A 1 358 ? -20.25 14.828 -8.227 1 62.38 358 PRO A C 1
ATOM 2802 O O . PRO A 1 358 ? -19.172 14.719 -7.621 1 62.38 358 PRO A O 1
ATOM 2805 N N . LEU A 1 359 ? -21.234 14.164 -7.816 1 55.5 359 LEU A N 1
ATOM 2806 C CA . LEU A 1 359 ? -20.953 12.852 -7.254 1 55.5 359 LEU A CA 1
ATOM 2807 C C . LEU A 1 359 ? -20.062 12.039 -8.195 1 55.5 359 LEU A C 1
ATOM 2809 O O . LEU A 1 359 ? -19.297 11.18 -7.746 1 55.5 359 LEU A O 1
ATOM 2813 N N . GLN A 1 360 ? -20.281 12.078 -9.484 1 51.88 360 GLN A N 1
ATOM 2814 C CA . GLN A 1 360 ? -19.469 11.312 -10.414 1 51.88 360 GLN A CA 1
ATOM 2815 C C . GLN A 1 360 ? -18.891 12.203 -11.508 1 51.88 360 GLN A C 1
ATOM 2817 O O . GLN A 1 360 ? -19.547 12.484 -12.508 1 51.88 360 GLN A O 1
ATOM 2822 N N . SER A 1 361 ? -18.188 13.305 -11.203 1 43.44 361 SER A N 1
ATOM 2823 C CA . SER A 1 361 ? -17.703 14.195 -12.25 1 43.44 361 SER A CA 1
ATOM 2824 C C . SER A 1 361 ? -17.047 13.414 -13.391 1 43.44 361 SER A C 1
ATOM 2826 O O . SER A 1 361 ? -17.125 13.82 -14.547 1 43.44 361 SER A O 1
ATOM 2828 N N . GLU A 1 362 ? -16.094 12.461 -13.18 1 45.94 362 GLU A N 1
ATOM 2829 C CA . GLU A 1 362 ? -15.109 11.961 -14.141 1 45.94 362 GLU A CA 1
ATOM 2830 C C . GLU A 1 362 ? -15.789 11.141 -15.234 1 45.94 362 GLU A C 1
ATOM 2832 O O . GLU A 1 362 ? -15.18 10.852 -16.266 1 45.94 362 GLU A O 1
ATOM 2837 N N . PHE A 1 363 ? -17 10.633 -15.031 1 42.78 363 PHE A N 1
ATOM 2838 C CA . PHE A 1 363 ? -17.562 9.852 -16.125 1 42.78 363 PHE A CA 1
ATOM 2839 C C . PHE A 1 363 ? -18.078 10.758 -17.234 1 42.78 363 PHE A C 1
ATOM 2841 O O . PHE A 1 363 ? -18.469 10.289 -18.297 1 42.78 363 PHE A O 1
ATOM 2848 N N . SER A 1 364 ? -18.328 12.023 -17.031 1 34.53 364 SER A N 1
ATOM 2849 C CA . SER A 1 364 ? -18.969 12.922 -17.984 1 34.53 364 SER A CA 1
ATOM 2850 C C . SER A 1 364 ? -17.953 13.516 -18.953 1 34.53 364 SER A C 1
ATOM 2852 O O . SER A 1 364 ? -18.281 14.422 -19.734 1 34.53 364 SER A O 1
ATOM 2854 N N . THR A 1 365 ? -16.641 13.297 -18.844 1 35.84 365 THR A N 1
ATOM 2855 C CA . THR A 1 365 ? -15.938 14.164 -19.781 1 35.84 365 THR A CA 1
ATOM 2856 C C . THR A 1 365 ? -16.25 13.773 -21.219 1 35.84 365 THR A C 1
ATOM 2858 O O . THR A 1 365 ? -15.594 14.242 -22.156 1 35.84 365 THR A O 1
ATOM 2861 N N . GLN A 1 366 ? -17.078 12.961 -21.578 1 30.23 366 GLN A N 1
ATOM 2862 C CA . GLN A 1 366 ? -17.281 12.859 -23.031 1 30.23 366 GLN A CA 1
ATOM 2863 C C . GLN A 1 366 ? -17.656 14.211 -23.625 1 30.23 366 GLN A C 1
ATOM 2865 O O . GLN A 1 366 ? -17.625 14.383 -24.844 1 30.23 366 GLN A O 1
ATOM 2870 N N . ASP A 1 367 ? -18.281 15.125 -22.984 1 27.06 367 ASP A N 1
ATOM 2871 C CA . ASP A 1 367 ? -18.766 16.188 -23.859 1 27.06 367 ASP A CA 1
ATOM 2872 C C . ASP A 1 367 ? -17.625 17.125 -24.266 1 27.06 367 ASP A C 1
ATOM 2874 O O . ASP A 1 367 ? -17.797 17.984 -25.125 1 27.06 367 ASP A O 1
ATOM 2878 N N . SER A 1 368 ? -16.641 17.562 -23.453 1 24.94 368 SER A N 1
ATOM 2879 C CA . SER A 1 368 ? -15.953 18.719 -24.016 1 24.94 368 SER A CA 1
ATOM 2880 C C . SER A 1 368 ? -14.953 18.312 -25.094 1 24.94 368 SER A C 1
ATOM 2882 O O . SER A 1 368 ? -13.961 19 -25.328 1 24.94 368 SER A O 1
ATOM 2884 N N . LEU A 1 369 ? -14.898 17.141 -25.656 1 20.77 369 LEU A N 1
ATOM 2885 C CA . LEU A 1 369 ? -14.383 17.281 -27.016 1 20.77 369 LEU A CA 1
ATOM 2886 C C . LEU A 1 369 ? -15.492 17.719 -27.969 1 20.77 369 LEU A C 1
ATOM 2888 O O . LEU A 1 369 ? -16.609 17.203 -27.906 1 20.77 369 LEU A O 1
ATOM 2892 N N . MET B 1 1 ? 20.484 -7.496 11.094 1 81 1 MET B N 1
ATOM 2893 C CA . MET B 1 1 ? 21.188 -7.047 9.891 1 81 1 MET B CA 1
ATOM 2894 C C . MET B 1 1 ? 22.688 -7.172 10.055 1 81 1 MET B C 1
ATOM 2896 O O . MET B 1 1 ? 23.422 -7.363 9.078 1 81 1 MET B O 1
ATOM 2900 N N . PHE B 1 2 ? 23.047 -7.246 11.164 1 89 2 PHE B N 1
ATOM 2901 C CA . PHE B 1 2 ? 24.484 -7.258 11.414 1 89 2 PHE B CA 1
ATOM 2902 C C . PHE B 1 2 ? 24.906 -8.539 12.125 1 89 2 PHE B C 1
ATOM 2904 O O . PHE B 1 2 ? 26.062 -8.688 12.539 1 89 2 PHE B O 1
ATOM 2911 N N . GLU B 1 3 ? 23.875 -9.398 12.344 1 91.06 3 GLU B N 1
ATOM 2912 C CA . GLU B 1 3 ? 24.156 -10.711 12.922 1 91.06 3 GLU B CA 1
ATOM 2913 C C . GLU B 1 3 ? 24.281 -11.781 11.836 1 91.06 3 GLU B C 1
ATOM 2915 O O . GLU B 1 3 ? 23.656 -11.664 10.773 1 91.06 3 GLU B O 1
ATOM 2920 N N . VAL B 1 4 ? 25.078 -12.719 12.195 1 92 4 VAL B N 1
ATOM 2921 C CA . VAL B 1 4 ? 25.125 -13.938 11.391 1 92 4 VAL B CA 1
ATOM 2922 C C . VAL B 1 4 ? 24.422 -15.07 12.133 1 92 4 VAL B C 1
ATOM 2924 O O . VAL B 1 4 ? 24.969 -15.641 13.078 1 92 4 VAL B O 1
ATOM 2927 N N . PRO B 1 5 ? 23.266 -15.352 11.695 1 93.44 5 PRO B N 1
ATOM 2928 C CA . PRO B 1 5 ? 22.516 -16.391 12.43 1 93.44 5 PRO B CA 1
ATOM 2929 C C . PRO B 1 5 ? 23.25 -17.719 12.477 1 93.44 5 PRO B C 1
ATOM 2931 O O . PRO B 1 5 ? 23.781 -18.172 11.461 1 93.44 5 PRO B O 1
ATOM 2934 N N . ALA B 1 6 ? 23.266 -18.266 13.523 1 94.56 6 ALA B N 1
ATOM 2935 C CA . ALA B 1 6 ? 23.953 -19.531 13.711 1 94.56 6 ALA B CA 1
ATOM 2936 C C . ALA B 1 6 ? 23.328 -20.625 12.859 1 94.56 6 ALA B C 1
ATOM 2938 O O . ALA B 1 6 ? 22.109 -20.797 12.852 1 94.56 6 ALA B O 1
ATOM 2939 N N . GLY B 1 7 ? 24.125 -21.344 12.094 1 96.38 7 GLY B N 1
ATOM 2940 C CA . GLY B 1 7 ? 23.688 -22.531 11.367 1 96.38 7 GLY B CA 1
ATOM 2941 C C . GLY B 1 7 ? 23.062 -22.203 10.023 1 96.38 7 GLY B C 1
ATOM 2942 O O . GLY B 1 7 ? 22.703 -23.109 9.266 1 96.38 7 GLY B O 1
ATOM 2943 N N . VAL B 1 8 ? 22.938 -21.016 9.82 1 97.69 8 VAL B N 1
ATOM 2944 C CA . VAL B 1 8 ? 22.312 -20.625 8.57 1 97.69 8 VAL B CA 1
ATOM 2945 C C . VAL B 1 8 ? 23.359 -20.438 7.484 1 97.69 8 VAL B C 1
ATOM 2947 O O . VAL B 1 8 ? 24.422 -19.859 7.734 1 97.69 8 VAL B O 1
ATOM 2950 N N . THR B 1 9 ? 23.094 -20.953 6.293 1 97.75 9 THR B N 1
ATOM 2951 C CA . THR B 1 9 ? 24 -20.812 5.156 1 97.75 9 THR B CA 1
ATOM 2952 C C . THR B 1 9 ? 23.234 -20.328 3.922 1 97.75 9 THR B C 1
ATOM 2954 O O . THR B 1 9 ? 22.047 -20.641 3.76 1 97.75 9 THR B O 1
ATOM 2957 N N . SER B 1 10 ? 23.906 -19.562 3.086 1 98.31 10 SER B N 1
ATOM 2958 C CA . SER B 1 10 ? 23.328 -19.047 1.848 1 98.31 10 SER B CA 1
ATOM 2959 C C . SER B 1 10 ? 23.672 -19.953 0.665 1 98.31 10 SER B C 1
ATOM 2961 O O . SER B 1 10 ? 24.781 -20.469 0.566 1 98.31 10 SER B O 1
ATOM 2963 N N . ARG B 1 11 ? 22.625 -20.156 -0.229 1 98.5 11 ARG B N 1
ATOM 2964 C CA . ARG B 1 11 ? 22.75 -20.938 -1.458 1 98.5 11 ARG B CA 1
ATOM 2965 C C . ARG B 1 11 ? 22 -20.281 -2.607 1 98.5 11 ARG B C 1
ATOM 2967 O O . ARG B 1 11 ? 21.188 -19.375 -2.387 1 98.5 11 ARG B O 1
ATOM 2974 N N . SER B 1 12 ? 22.344 -20.703 -3.809 1 98.62 12 SER B N 1
ATOM 2975 C CA . SER B 1 12 ? 21.562 -20.328 -4.988 1 98.62 12 SER B CA 1
ATOM 2976 C C . SER B 1 12 ? 21.562 -21.453 -6.023 1 98.62 12 SER B C 1
ATOM 2978 O O . SER B 1 12 ? 22.438 -22.328 -6.004 1 98.62 12 SER B O 1
ATOM 2980 N N . ILE B 1 13 ? 20.516 -21.453 -6.844 1 98.81 13 ILE B N 1
ATOM 2981 C CA . ILE B 1 13 ? 20.406 -22.422 -7.918 1 98.81 13 ILE B CA 1
ATOM 2982 C C . ILE B 1 13 ? 20.203 -21.703 -9.25 1 98.81 13 ILE B C 1
ATOM 2984 O O . ILE B 1 13 ? 19.406 -20.766 -9.344 1 98.81 13 ILE B O 1
ATOM 2988 N N . THR B 1 14 ? 20.953 -22.031 -10.18 1 98.5 14 THR B N 1
ATOM 2989 C CA . THR B 1 14 ? 20.812 -21.75 -11.609 1 98.5 14 THR B CA 1
ATOM 2990 C C . THR B 1 14 ? 21.141 -23 -12.43 1 98.5 14 THR B C 1
ATOM 2992 O O . THR B 1 14 ? 21.453 -24.047 -11.875 1 98.5 14 THR B O 1
ATOM 2995 N N . PHE B 1 15 ? 21.016 -22.844 -13.758 1 98.19 15 PHE B N 1
ATOM 2996 C CA . PHE B 1 15 ? 21.5 -23.938 -14.586 1 98.19 15 PHE B CA 1
ATOM 2997 C C . PHE B 1 15 ? 23 -24.125 -14.414 1 98.19 15 PHE B C 1
ATOM 2999 O O . PHE B 1 15 ? 23.547 -25.188 -14.734 1 98.19 15 PHE B O 1
ATOM 3006 N N . GLU B 1 16 ? 23.734 -23.156 -13.852 1 98.25 16 GLU B N 1
ATOM 3007 C CA . GLU B 1 16 ? 25.188 -23.219 -13.641 1 98.25 16 GLU B CA 1
ATOM 3008 C C . GLU B 1 16 ? 25.516 -23.984 -12.352 1 98.25 16 GLU B C 1
ATOM 3010 O O . GLU B 1 16 ? 26.656 -24.375 -12.141 1 98.25 16 GLU B O 1
ATOM 3015 N N . ASN B 1 17 ? 24.594 -24.078 -11.469 1 98.31 17 ASN B N 1
ATOM 3016 C CA . ASN B 1 17 ? 24.656 -24.844 -10.227 1 98.31 17 ASN B CA 1
ATOM 3017 C C . ASN B 1 17 ? 23.297 -25.422 -9.852 1 98.31 17 ASN B C 1
ATOM 3019 O O . ASN B 1 17 ? 22.703 -25.047 -8.844 1 98.31 17 ASN B O 1
ATOM 3023 N N . PRO B 1 18 ? 22.797 -26.391 -10.648 1 97.12 18 PRO B N 1
ATOM 3024 C CA . PRO B 1 18 ? 21.406 -26.812 -10.602 1 97.12 18 PRO B CA 1
ATOM 3025 C C . PRO B 1 18 ? 21.016 -27.453 -9.273 1 97.12 18 PRO B C 1
ATOM 3027 O O . PRO B 1 18 ? 19.828 -27.594 -8.977 1 97.12 18 PRO B O 1
ATOM 3030 N N . ASN B 1 19 ? 22.031 -27.766 -8.406 1 96.5 19 ASN B N 1
ATOM 3031 C CA . ASN B 1 19 ? 21.703 -28.391 -7.129 1 96.5 19 ASN B CA 1
ATOM 3032 C C . ASN B 1 19 ? 22.047 -27.469 -5.957 1 96.5 19 ASN B C 1
ATOM 3034 O O . ASN B 1 19 ? 21.859 -27.844 -4.797 1 96.5 19 ASN B O 1
ATOM 3038 N N . GLY B 1 20 ? 22.625 -26.328 -6.258 1 97.88 20 GLY B N 1
ATOM 3039 C CA . GLY B 1 20 ? 22.953 -25.344 -5.238 1 97.88 20 GLY B CA 1
ATOM 3040 C C . GLY B 1 20 ? 24.078 -25.797 -4.316 1 97.88 20 GLY B C 1
ATOM 3041 O O . GLY B 1 20 ? 24.156 -25.359 -3.168 1 97.88 20 GLY B O 1
ATOM 3042 N N . MET B 1 21 ? 24.953 -26.656 -4.758 1 97.31 21 MET B N 1
ATOM 3043 C CA . MET B 1 21 ? 25.984 -27.234 -3.904 1 97.31 21 MET B CA 1
ATOM 3044 C C . MET B 1 21 ? 27.172 -26.297 -3.756 1 97.31 21 MET B C 1
ATOM 3046 O O . MET B 1 21 ? 27.531 -25.594 -4.703 1 97.31 21 MET B O 1
ATOM 3050 N N . PRO B 1 22 ? 27.797 -26.344 -2.562 1 97.25 22 PRO B N 1
ATOM 3051 C CA . PRO B 1 22 ? 28.984 -25.516 -2.363 1 97.25 22 PRO B CA 1
ATOM 3052 C C . PRO B 1 22 ? 30.141 -25.906 -3.297 1 97.25 22 PRO B C 1
ATOM 3054 O O . PRO B 1 22 ? 30.469 -27.078 -3.416 1 97.25 22 PRO B O 1
ATOM 3057 N N . GLY B 1 23 ? 30.672 -24.906 -3.92 1 97.31 23 GLY B N 1
ATOM 3058 C CA . GLY B 1 23 ? 31.891 -25.078 -4.699 1 97.31 23 GLY B CA 1
ATOM 3059 C C . GLY B 1 23 ? 31.672 -25.859 -5.977 1 97.31 23 GLY B C 1
ATOM 3060 O O . GLY B 1 23 ? 32.594 -26.469 -6.512 1 97.31 23 GLY B O 1
ATOM 3061 N N . GLN B 1 24 ? 30.516 -26 -6.469 1 97.19 24 GLN B N 1
ATOM 3062 C CA . GLN B 1 24 ? 30.25 -26.844 -7.633 1 97.19 24 GLN B CA 1
ATOM 3063 C C . GLN B 1 24 ? 29.656 -26.016 -8.773 1 97.19 24 GLN B C 1
ATOM 3065 O O . GLN B 1 24 ? 29.375 -26.562 -9.852 1 97.19 24 GLN B O 1
ATOM 3070 N N . GLY B 1 25 ? 29.5 -24.719 -8.625 1 97.75 25 GLY B N 1
ATOM 3071 C CA . GLY B 1 25 ? 28.875 -23.891 -9.633 1 97.75 25 GLY B CA 1
ATOM 3072 C C . GLY B 1 25 ? 29.812 -23.453 -10.734 1 97.75 25 GLY B C 1
ATOM 3073 O O . GLY B 1 25 ? 31.016 -23.25 -10.484 1 97.75 25 GLY B O 1
ATOM 3074 N N . GLY B 1 26 ? 29.219 -23.25 -11.914 1 97.38 26 GLY B N 1
ATOM 3075 C CA . GLY B 1 26 ? 29.953 -22.656 -13.023 1 97.38 26 GLY B CA 1
ATOM 3076 C C . GLY B 1 26 ? 30.938 -23.609 -13.664 1 97.38 26 GLY B C 1
ATOM 3077 O O . GLY B 1 26 ? 31.969 -23.188 -14.188 1 97.38 26 GLY B O 1
ATOM 3078 N N . ALA B 1 27 ? 30.672 -24.859 -13.602 1 97.12 27 ALA B N 1
ATOM 3079 C CA . ALA B 1 27 ? 31.609 -25.859 -14.117 1 97.12 27 ALA B CA 1
ATOM 3080 C C . ALA B 1 27 ? 31.453 -26.031 -15.625 1 97.12 27 ALA B C 1
ATOM 3082 O O . ALA B 1 27 ? 32.375 -26.484 -16.312 1 97.12 27 ALA B O 1
ATOM 3083 N N . ALA B 1 28 ? 30.297 -25.734 -16.125 1 96.94 28 ALA B N 1
ATOM 3084 C CA . ALA B 1 28 ? 30.031 -25.922 -17.547 1 96.94 28 ALA B CA 1
ATOM 3085 C C . ALA B 1 28 ? 30.938 -25.062 -18.391 1 96.94 28 ALA B C 1
ATOM 3087 O O . ALA B 1 28 ? 31.453 -24.047 -17.922 1 96.94 28 ALA B O 1
ATOM 3088 N N . SER B 1 29 ? 31.156 -25.484 -19.672 1 97.56 29 SER B N 1
ATOM 3089 C CA . SER B 1 29 ? 32.031 -24.766 -20.578 1 97.56 29 SER B CA 1
ATOM 3090 C C . SER B 1 29 ? 31.25 -24.094 -21.703 1 97.56 29 SER B C 1
ATOM 3092 O O . SER B 1 29 ? 30.219 -24.609 -22.125 1 97.56 29 SER B O 1
ATOM 3094 N N . SER B 1 30 ? 31.812 -23.031 -22.094 1 96.94 30 SER B N 1
ATOM 3095 C CA . SER B 1 30 ? 31.438 -22.391 -23.344 1 96.94 30 SER B CA 1
ATOM 3096 C C . SER B 1 30 ? 32.594 -22.406 -24.328 1 96.94 30 SER B C 1
ATOM 3098 O O . SER B 1 30 ? 33.656 -23 -24.062 1 96.94 30 SER B O 1
ATOM 3100 N N . PRO B 1 31 ? 32.406 -21.859 -25.516 1 97.25 31 PRO B N 1
ATOM 3101 C CA . PRO B 1 31 ? 33.562 -21.734 -26.422 1 97.25 31 PRO B CA 1
ATOM 3102 C C . PRO B 1 31 ? 34.688 -20.922 -25.844 1 97.25 31 PRO B C 1
ATOM 3104 O O . PRO B 1 31 ? 35.812 -20.984 -26.344 1 97.25 31 PRO B O 1
ATOM 3107 N N . LEU B 1 32 ? 34.5 -20.266 -24.781 1 97.56 32 LEU B N 1
ATOM 3108 C CA . LEU B 1 32 ? 35.531 -19.453 -24.141 1 97.56 32 LEU B CA 1
ATOM 3109 C C . LEU B 1 32 ? 36.312 -20.281 -23.125 1 97.56 32 LEU B C 1
ATOM 3111 O O . LEU B 1 32 ? 37.344 -19.828 -22.609 1 97.56 32 LEU B O 1
ATOM 3115 N N . GLY B 1 33 ? 35.844 -21.438 -22.859 1 97.38 33 GLY B N 1
ATOM 3116 C CA . GLY B 1 33 ? 36.5 -22.328 -21.922 1 97.38 33 GLY B CA 1
ATOM 3117 C C . GLY B 1 33 ? 35.656 -22.688 -20.719 1 97.38 33 GLY B C 1
ATOM 3118 O O . GLY B 1 33 ? 34.531 -22.234 -20.609 1 97.38 33 GLY B O 1
ATOM 3119 N N . ALA B 1 34 ? 36.281 -23.531 -19.844 1 95.5 34 ALA B N 1
ATOM 3120 C CA . ALA B 1 34 ? 35.594 -24 -18.641 1 95.5 34 ALA B CA 1
ATOM 3121 C C . ALA B 1 34 ? 35.312 -22.844 -17.672 1 95.5 34 ALA B C 1
ATOM 3123 O O . ALA B 1 34 ? 36.188 -21.984 -17.484 1 95.5 34 ALA B O 1
ATOM 3124 N N . GLY B 1 35 ? 34.156 -22.891 -17.109 1 96.62 35 GLY B N 1
ATOM 3125 C CA . GLY B 1 35 ? 33.812 -21.906 -16.109 1 96.62 35 GLY B CA 1
ATOM 3126 C C . GLY B 1 35 ? 33.438 -20.547 -16.688 1 96.62 35 GLY B C 1
ATOM 3127 O O . GLY B 1 35 ? 33.312 -19.562 -15.969 1 96.62 35 GLY B O 1
ATOM 3128 N N . ARG B 1 36 ? 33.281 -20.516 -17.969 1 97.56 36 ARG B N 1
ATOM 3129 C CA . ARG B 1 36 ? 33 -19.266 -18.656 1 97.56 36 ARG B CA 1
ATOM 3130 C C . ARG B 1 36 ? 31.609 -19.312 -19.297 1 97.56 36 ARG B C 1
ATOM 3132 O O . ARG B 1 36 ? 31.484 -19.438 -20.516 1 97.56 36 ARG B O 1
ATOM 3139 N N . LYS B 1 37 ? 30.562 -19.125 -18.516 1 96 37 LYS B N 1
ATOM 3140 C CA . LYS B 1 37 ? 29.156 -19 -18.938 1 96 37 LYS B CA 1
ATOM 3141 C C . LYS B 1 37 ? 28.734 -20.203 -19.781 1 96 37 LYS B C 1
ATOM 3143 O O . LYS B 1 37 ? 28.234 -20.031 -20.891 1 96 37 LYS B O 1
ATOM 3148 N N . GLY B 1 38 ? 28.875 -21.359 -19.234 1 97.12 38 GLY B N 1
ATOM 3149 C CA . GLY B 1 38 ? 28.672 -22.594 -19.969 1 97.12 38 GLY B CA 1
ATOM 3150 C C . GLY B 1 38 ? 27.219 -23.062 -20 1 97.12 38 GLY B C 1
ATOM 3151 O O . GLY B 1 38 ? 26.812 -23.766 -20.906 1 97.12 38 GLY B O 1
ATOM 3152 N N . ALA B 1 39 ? 26.484 -22.656 -18.984 1 97.25 39 ALA B N 1
ATOM 3153 C CA . ALA B 1 39 ? 25.078 -23.078 -18.906 1 97.25 39 ALA B CA 1
ATOM 3154 C C . ALA B 1 39 ? 24.203 -21.984 -18.312 1 97.25 39 ALA B C 1
ATOM 3156 O O . ALA B 1 39 ? 23.5 -22.203 -17.328 1 97.25 39 ALA B O 1
ATOM 3157 N N . PRO B 1 40 ? 24.188 -20.828 -18.922 1 96.88 40 PRO B N 1
ATOM 3158 C CA . PRO B 1 40 ? 23.453 -19.688 -18.344 1 96.88 40 PRO B CA 1
ATOM 3159 C C . PRO B 1 40 ? 21.938 -19.859 -18.469 1 96.88 40 PRO B C 1
ATOM 3161 O O . PRO B 1 40 ? 21.188 -19.25 -17.688 1 96.88 40 PRO B O 1
ATOM 3164 N N . ALA B 1 41 ? 21.531 -20.641 -19.531 1 97 41 ALA B N 1
ATOM 3165 C CA . ALA B 1 41 ? 20.109 -20.828 -19.844 1 97 41 ALA B CA 1
ATOM 3166 C C . ALA B 1 41 ? 19.875 -22.125 -20.594 1 97 41 ALA B C 1
ATOM 3168 O O . ALA B 1 41 ? 20.828 -22.828 -20.953 1 97 41 ALA B O 1
ATOM 3169 N N . ARG B 1 42 ? 18.641 -22.422 -20.688 1 95.94 42 ARG B N 1
ATOM 3170 C CA . ARG B 1 42 ? 18.234 -23.578 -21.484 1 95.94 42 ARG B CA 1
ATOM 3171 C C . ARG B 1 42 ? 17 -23.25 -22.328 1 95.94 42 ARG B C 1
ATOM 3173 O O . ARG B 1 42 ? 16.219 -22.375 -21.969 1 95.94 42 ARG B O 1
ATOM 3180 N N . MET B 1 43 ? 16.922 -23.938 -23.422 1 95.31 43 MET B N 1
ATOM 3181 C CA . MET B 1 43 ? 15.656 -24.031 -24.156 1 95.31 43 MET B CA 1
ATOM 3182 C C . MET B 1 43 ? 14.789 -25.172 -23.625 1 95.31 43 MET B C 1
ATOM 3184 O O . MET B 1 43 ? 15.188 -26.328 -23.703 1 95.31 43 MET B O 1
ATOM 3188 N N . ILE B 1 44 ? 13.695 -24.844 -23.078 1 97.06 44 ILE B N 1
ATOM 3189 C CA . ILE B 1 44 ? 12.789 -25.891 -22.625 1 97.06 44 ILE B CA 1
ATOM 3190 C C . ILE B 1 44 ? 11.906 -26.359 -23.781 1 97.06 44 ILE B C 1
ATOM 3192 O O . ILE B 1 44 ? 11.086 -25.594 -24.297 1 97.06 44 ILE B O 1
ATOM 3196 N N . PRO B 1 45 ? 12.023 -27.609 -24.141 1 96.81 45 PRO B N 1
ATOM 3197 C CA . PRO B 1 45 ? 11.25 -28.094 -25.281 1 96.81 45 PRO B CA 1
ATOM 3198 C C . PRO B 1 45 ? 9.75 -28.109 -25.016 1 96.81 45 PRO B C 1
ATOM 3200 O O . PRO B 1 45 ? 9.32 -28.094 -23.859 1 96.81 45 PRO B O 1
ATOM 3203 N N . PRO B 1 46 ? 8.977 -28.125 -26.156 1 96.19 46 PRO B N 1
ATOM 3204 C CA . PRO B 1 46 ? 7.523 -28.203 -26.016 1 96.19 46 PRO B CA 1
ATOM 3205 C C . PRO B 1 46 ? 7.086 -29.406 -25.172 1 96.19 46 PRO B C 1
ATOM 3207 O O . PRO B 1 46 ? 7.574 -30.516 -25.375 1 96.19 46 PRO B O 1
ATOM 3210 N N . GLY B 1 47 ? 6.234 -29.141 -24.156 1 97.5 47 GLY B N 1
ATOM 3211 C CA . GLY B 1 47 ? 5.641 -30.203 -23.375 1 97.5 47 GLY B CA 1
ATOM 3212 C C . GLY B 1 47 ? 6.531 -30.656 -22.234 1 97.5 47 GLY B C 1
ATOM 3213 O O . GLY B 1 47 ? 6.098 -31.438 -21.375 1 97.5 47 GLY B O 1
ATOM 3214 N N . GLU B 1 48 ? 7.672 -30.188 -22.141 1 98.19 48 GLU B N 1
ATOM 3215 C CA . GLU B 1 48 ? 8.625 -30.688 -21.141 1 98.19 48 GLU B CA 1
ATOM 3216 C C . GLU B 1 48 ? 8.5 -29.922 -19.828 1 98.19 48 GLU B C 1
ATOM 3218 O O . GLU B 1 48 ? 8.133 -28.75 -19.812 1 98.19 48 GLU B O 1
ATOM 3223 N N . THR B 1 49 ? 8.727 -30.641 -18.766 1 98.56 49 THR B N 1
ATOM 3224 C CA . THR B 1 49 ? 8.836 -30.078 -17.422 1 98.56 49 THR B CA 1
ATOM 3225 C C . THR B 1 49 ? 10.281 -30.125 -16.938 1 98.56 49 THR B C 1
ATOM 3227 O O . THR B 1 49 ? 10.93 -31.172 -16.969 1 98.56 49 THR B O 1
ATOM 3230 N N . VAL B 1 50 ? 10.781 -29 -16.562 1 98.38 50 VAL B N 1
ATOM 3231 C CA . VAL B 1 50 ? 12.125 -28.922 -16 1 98.38 50 VAL B CA 1
ATOM 3232 C C . VAL B 1 50 ? 12.047 -28.672 -14.492 1 98.38 50 VAL B C 1
ATOM 3234 O O . VAL B 1 50 ? 11.266 -27.844 -14.031 1 98.38 50 VAL B O 1
ATOM 3237 N N . GLU B 1 51 ? 12.781 -29.469 -13.742 1 98.31 51 GLU B N 1
ATOM 3238 C CA . GLU B 1 51 ? 12.945 -29.203 -12.312 1 98.31 51 GLU B CA 1
ATOM 3239 C C . GLU B 1 51 ? 13.969 -28.094 -12.07 1 98.31 51 GLU B C 1
ATOM 3241 O O . GLU B 1 51 ? 15.148 -28.25 -12.398 1 98.31 51 GLU B O 1
ATOM 3246 N N . ILE B 1 52 ? 13.531 -27.016 -11.484 1 98.62 52 ILE B N 1
ATOM 3247 C CA . ILE B 1 52 ? 14.453 -25.891 -11.344 1 98.62 52 ILE B CA 1
ATOM 3248 C C . ILE B 1 52 ? 14.938 -25.797 -9.898 1 98.62 52 ILE B C 1
ATOM 3250 O O . ILE B 1 52 ? 15.867 -25.062 -9.594 1 98.62 52 ILE B O 1
ATOM 3254 N N . ALA B 1 53 ? 14.336 -26.5 -9.023 1 98.75 53 ALA B N 1
ATOM 3255 C CA . ALA B 1 53 ? 14.812 -26.609 -7.652 1 98.75 53 ALA B CA 1
ATOM 3256 C C . ALA B 1 53 ? 14.398 -27.938 -7.027 1 98.75 53 ALA B C 1
ATOM 3258 O O . ALA B 1 53 ? 13.289 -28.406 -7.246 1 98.75 53 ALA B O 1
ATOM 3259 N N . ASP B 1 54 ? 15.195 -28.547 -6.348 1 98.69 54 ASP B N 1
ATOM 3260 C CA . ASP B 1 54 ? 15.039 -29.719 -5.48 1 98.69 54 ASP B CA 1
ATOM 3261 C C . ASP B 1 54 ? 15.922 -29.594 -4.238 1 98.69 54 ASP B C 1
ATOM 3263 O O . ASP B 1 54 ? 17.078 -30 -4.262 1 98.69 54 ASP B O 1
ATOM 3267 N N . ILE B 1 55 ? 15.32 -29.125 -3.203 1 98.69 55 ILE B N 1
ATOM 3268 C CA . ILE B 1 55 ? 16.125 -28.672 -2.072 1 98.69 55 ILE B CA 1
ATOM 3269 C C . ILE B 1 55 ? 15.703 -29.422 -0.809 1 98.69 55 ILE B C 1
ATOM 3271 O O . ILE B 1 55 ? 14.531 -29.422 -0.437 1 98.69 55 ILE B O 1
ATOM 3275 N N . ALA B 1 56 ? 16.625 -30.047 -0.149 1 98.25 56 ALA B N 1
ATOM 3276 C CA . ALA B 1 56 ? 16.391 -30.609 1.179 1 98.25 56 ALA B CA 1
ATOM 3277 C C . ALA B 1 56 ? 16.422 -29.516 2.246 1 98.25 56 ALA B C 1
ATOM 3279 O O . ALA B 1 56 ? 17.297 -28.656 2.225 1 98.25 56 ALA B O 1
ATOM 3280 N N . GLY B 1 57 ? 15.523 -29.578 3.184 1 96.38 57 GLY B N 1
ATOM 3281 C CA . GLY B 1 57 ? 15.406 -28.547 4.199 1 96.38 57 GLY B CA 1
ATOM 3282 C C . GLY B 1 57 ? 16.094 -28.906 5.5 1 96.38 57 GLY B C 1
ATOM 3283 O O . GLY B 1 57 ? 16.812 -29.922 5.574 1 96.38 57 GLY B O 1
ATOM 3284 N N . PRO B 1 58 ? 15.797 -28.078 6.406 1 98 58 PRO B N 1
ATOM 3285 C CA . PRO B 1 58 ? 14.938 -26.891 6.406 1 98 58 PRO B CA 1
ATOM 3286 C C . PRO B 1 58 ? 15.578 -25.688 5.723 1 98 58 PRO B C 1
ATOM 3288 O O . PRO B 1 58 ? 16.812 -25.547 5.73 1 98 58 PRO B O 1
ATOM 3291 N N . GLY B 1 59 ? 14.797 -24.828 5.102 1 98.56 59 GLY B N 1
ATOM 3292 C CA . GLY B 1 59 ? 15.289 -23.609 4.465 1 98.56 59 GLY B CA 1
ATOM 3293 C C . GLY B 1 59 ? 14.188 -22.656 4.074 1 98.56 59 GLY B C 1
ATOM 3294 O O . GLY B 1 59 ? 13.016 -22.875 4.398 1 98.56 59 GLY B O 1
ATOM 3295 N N . VAL B 1 60 ? 14.562 -21.547 3.535 1 98.75 60 VAL B N 1
ATOM 3296 C CA . VAL B 1 60 ? 13.648 -20.531 3.031 1 98.75 60 VAL B CA 1
ATOM 3297 C C . VAL B 1 60 ? 14.125 -20.047 1.665 1 98.75 60 VAL B C 1
ATOM 3299 O O . VAL B 1 60 ? 15.242 -19.547 1.533 1 98.75 60 VAL B O 1
ATOM 3302 N N . ILE B 1 61 ? 13.328 -20.297 0.619 1 98.88 61 ILE B N 1
ATOM 3303 C CA . ILE B 1 61 ? 13.57 -19.562 -0.62 1 98.88 61 ILE B CA 1
ATOM 3304 C C . ILE B 1 61 ? 13.273 -18.078 -0.411 1 98.88 61 ILE B C 1
ATOM 3306 O O . ILE B 1 61 ? 12.195 -17.719 0.077 1 98.88 61 ILE B O 1
ATOM 3310 N N . ARG B 1 62 ? 14.203 -17.203 -0.791 1 98.44 62 ARG B N 1
ATOM 3311 C CA . ARG B 1 62 ? 14.125 -15.781 -0.43 1 98.44 62 ARG B CA 1
ATOM 3312 C C . ARG B 1 62 ? 13.844 -14.922 -1.654 1 98.44 62 ARG B C 1
ATOM 3314 O O . ARG B 1 62 ? 13.289 -13.828 -1.533 1 98.44 62 ARG B O 1
ATOM 3321 N N . HIS B 1 63 ? 14.219 -15.438 -2.793 1 98.81 63 HIS B N 1
ATOM 3322 C CA . HIS B 1 63 ? 14.141 -14.664 -4.027 1 98.81 63 HIS B CA 1
ATOM 3323 C C . HIS B 1 63 ? 14.219 -15.57 -5.25 1 98.81 63 HIS B C 1
ATOM 3325 O O . HIS B 1 63 ? 14.961 -16.547 -5.254 1 98.81 63 HIS B O 1
ATOM 3331 N N . ILE B 1 64 ? 13.398 -15.219 -6.246 1 98.94 64 ILE B N 1
ATOM 3332 C CA . ILE B 1 64 ? 13.508 -15.875 -7.547 1 98.94 64 ILE B CA 1
ATOM 3333 C C . ILE B 1 64 ? 13.562 -14.828 -8.656 1 98.94 64 ILE B C 1
ATOM 3335 O O . ILE B 1 64 ? 12.766 -13.891 -8.672 1 98.94 64 ILE B O 1
ATOM 3339 N N . TRP B 1 65 ? 14.523 -14.93 -9.484 1 98.88 65 TRP B N 1
ATOM 3340 C CA . TRP B 1 65 ? 14.656 -14.133 -10.695 1 98.88 65 TRP B CA 1
ATOM 3341 C C . TRP B 1 65 ? 14.469 -15 -11.938 1 98.88 65 TRP B C 1
ATOM 3343 O O . TRP B 1 65 ? 14.961 -16.125 -11.992 1 98.88 65 TRP B O 1
ATOM 3353 N N . VAL B 1 66 ? 13.773 -14.453 -12.922 1 98.44 66 VAL B N 1
ATOM 3354 C CA . VAL B 1 66 ? 13.57 -15.156 -14.188 1 98.44 66 VAL B CA 1
ATOM 3355 C C . VAL B 1 66 ? 13.648 -14.156 -15.344 1 98.44 66 VAL B C 1
ATOM 3357 O O . VAL B 1 66 ? 13.211 -13.016 -15.219 1 98.44 66 VAL B O 1
ATOM 3360 N N . ALA B 1 67 ? 14.219 -14.602 -16.406 1 96.88 67 ALA B N 1
ATOM 3361 C CA . ALA B 1 67 ? 14.141 -13.898 -17.688 1 96.88 67 ALA B CA 1
ATOM 3362 C C . ALA B 1 67 ? 13.797 -14.859 -18.828 1 96.88 67 ALA B C 1
ATOM 3364 O O . ALA B 1 67 ? 14.281 -15.992 -18.859 1 96.88 67 ALA B O 1
ATOM 3365 N N . THR B 1 68 ? 12.93 -14.484 -19.641 1 94.31 68 THR B N 1
ATOM 3366 C CA . THR B 1 68 ? 12.492 -15.203 -20.828 1 94.31 68 THR B CA 1
ATOM 3367 C C . THR B 1 68 ? 11.93 -14.242 -21.875 1 94.31 68 THR B C 1
ATOM 3369 O O . THR B 1 68 ? 12.078 -13.023 -21.75 1 94.31 68 THR B O 1
ATOM 3372 N N . TYR B 1 69 ? 11.406 -14.82 -22.969 1 91.56 69 TYR B N 1
ATOM 3373 C CA . TYR B 1 69 ? 10.766 -13.945 -23.953 1 91.56 69 TYR B CA 1
ATOM 3374 C C . TYR B 1 69 ? 9.539 -13.266 -23.344 1 91.56 69 TYR B C 1
ATOM 3376 O O . TYR B 1 69 ? 8.734 -13.906 -22.672 1 91.56 69 TYR B O 1
ATOM 3384 N N . ASN B 1 70 ? 9.453 -12.023 -23.578 1 92.94 70 ASN B N 1
ATOM 3385 C CA . ASN B 1 70 ? 8.391 -11.219 -22.984 1 92.94 70 ASN B CA 1
ATOM 3386 C C . ASN B 1 70 ? 7.215 -11.055 -23.953 1 92.94 70 ASN B C 1
ATOM 3388 O O . ASN B 1 70 ? 6.965 -9.953 -24.453 1 92.94 70 ASN B O 1
ATOM 3392 N N . VAL B 1 71 ? 6.547 -12.062 -24.203 1 94.12 71 VAL B N 1
ATOM 3393 C CA . VAL B 1 71 ? 5.352 -12.078 -25.031 1 94.12 71 VAL B CA 1
ATOM 3394 C C . VAL B 1 71 ? 4.25 -12.875 -24.344 1 94.12 71 VAL B C 1
ATOM 3396 O O . VAL B 1 71 ? 4.531 -13.766 -23.547 1 94.12 71 VAL B O 1
ATOM 3399 N N . ALA B 1 72 ? 3.016 -12.641 -24.641 1 96.12 72 ALA B N 1
ATOM 3400 C CA . ALA B 1 72 ? 1.858 -13.203 -23.953 1 96.12 72 ALA B CA 1
ATOM 3401 C C . ALA B 1 72 ? 1.87 -14.727 -24.031 1 96.12 72 ALA B C 1
ATOM 3403 O O . ALA B 1 72 ? 1.541 -15.398 -23.047 1 96.12 72 ALA B O 1
ATOM 3404 N N . ASP B 1 73 ? 2.271 -15.305 -25.141 1 96.19 73 ASP B N 1
ATOM 3405 C CA . ASP B 1 73 ? 2.32 -16.75 -25.328 1 96.19 73 ASP B CA 1
ATOM 3406 C C . ASP B 1 73 ? 3.189 -17.406 -24.266 1 96.19 73 ASP B C 1
ATOM 3408 O O . ASP B 1 73 ? 2.773 -18.391 -23.641 1 96.19 73 ASP B O 1
ATOM 3412 N N . ILE B 1 74 ? 4.328 -16.844 -24.109 1 96.19 74 ILE B N 1
ATOM 3413 C CA . ILE B 1 74 ? 5.312 -17.422 -23.203 1 96.19 74 ILE B CA 1
ATOM 3414 C C . ILE B 1 74 ? 4.883 -17.188 -21.766 1 96.19 74 ILE B C 1
ATOM 3416 O O . ILE B 1 74 ? 4.906 -18.109 -20.938 1 96.19 74 ILE B O 1
ATOM 3420 N N . LEU B 1 75 ? 4.418 -16.031 -21.438 1 97.62 75 LEU B N 1
ATOM 3421 C CA . LEU B 1 75 ? 4.082 -15.648 -20.078 1 97.62 75 LEU B CA 1
ATOM 3422 C C . LEU B 1 75 ? 2.85 -16.406 -19.578 1 97.62 75 LEU B C 1
ATOM 3424 O O . LEU B 1 75 ? 2.691 -16.625 -18.375 1 97.62 75 LEU B O 1
ATOM 3428 N N . ARG B 1 76 ? 1.993 -16.828 -20.516 1 98.31 76 ARG B N 1
ATOM 3429 C CA . ARG B 1 76 ? 0.811 -17.609 -20.141 1 98.31 76 ARG B CA 1
ATOM 3430 C C . ARG B 1 76 ? 1.01 -19.078 -20.438 1 98.31 76 ARG B C 1
ATOM 3432 O O . ARG B 1 76 ? 0.242 -19.922 -19.969 1 98.31 76 ARG B O 1
ATOM 3439 N N . GLY B 1 77 ? 2.049 -19.406 -21.188 1 98 77 GLY B N 1
ATOM 3440 C CA . GLY B 1 77 ? 2.236 -20.781 -21.641 1 98 77 GLY B CA 1
ATOM 3441 C C . GLY B 1 77 ? 3.24 -21.547 -20.797 1 98 77 GLY B C 1
ATOM 3442 O O . GLY B 1 77 ? 3.283 -22.781 -20.844 1 98 77 GLY B O 1
ATOM 3443 N N . LEU B 1 78 ? 4.164 -20.859 -20.109 1 98.44 78 LEU B N 1
ATOM 3444 C CA . LEU B 1 78 ? 5.004 -21.484 -19.094 1 98.44 78 LEU B CA 1
ATOM 3445 C C . LEU B 1 78 ? 4.285 -21.562 -17.75 1 98.44 78 LEU B C 1
ATOM 3447 O O . LEU B 1 78 ? 3.73 -20.562 -17.281 1 98.44 78 LEU B O 1
ATOM 3451 N N . THR B 1 79 ? 4.238 -22.719 -17.172 1 98.88 79 THR B N 1
ATOM 3452 C CA . THR B 1 79 ? 3.561 -22.922 -15.891 1 98.88 79 THR B CA 1
ATOM 3453 C C . THR B 1 79 ? 4.57 -23.141 -14.773 1 98.88 79 THR B C 1
ATOM 3455 O O . THR B 1 79 ? 5.457 -23.984 -14.883 1 98.88 79 THR B O 1
ATOM 3458 N N . VAL B 1 80 ? 4.484 -22.344 -13.727 1 98.94 80 VAL B N 1
ATOM 3459 C CA . VAL B 1 80 ? 5.281 -22.5 -12.516 1 98.94 80 VAL B CA 1
ATOM 3460 C C . VAL B 1 80 ? 4.547 -23.391 -11.516 1 98.94 80 VAL B C 1
ATOM 3462 O O . VAL B 1 80 ? 3.365 -23.172 -11.234 1 98.94 80 VAL B O 1
ATOM 3465 N N . ARG B 1 81 ? 5.199 -24.406 -10.984 1 98.94 81 ARG B N 1
ATOM 3466 C CA . ARG B 1 81 ? 4.645 -25.203 -9.898 1 98.94 81 ARG B CA 1
ATOM 3467 C C . ARG B 1 81 ? 5.648 -25.359 -8.766 1 98.94 81 ARG B C 1
ATOM 3469 O O . ARG B 1 81 ? 6.859 -25.391 -9 1 98.94 81 ARG B O 1
ATOM 3476 N N . ALA B 1 82 ? 5.184 -25.391 -7.59 1 98.88 82 ALA B N 1
ATOM 3477 C CA . ALA B 1 82 ? 5.98 -25.688 -6.402 1 98.88 82 ALA B CA 1
ATOM 3478 C C . ALA B 1 82 ? 5.312 -26.75 -5.543 1 98.88 82 ALA B C 1
ATOM 3480 O O . ALA B 1 82 ? 4.086 -26.75 -5.391 1 98.88 82 ALA B O 1
ATOM 3481 N N . TYR B 1 83 ? 6.07 -27.609 -5.004 1 98.75 83 TYR B N 1
ATOM 3482 C CA . TYR B 1 83 ? 5.676 -28.719 -4.133 1 98.75 83 TYR B CA 1
ATOM 3483 C C . TYR B 1 83 ? 6.434 -28.656 -2.811 1 98.75 83 TYR B C 1
ATOM 3485 O O . TYR B 1 83 ? 7.668 -28.625 -2.795 1 98.75 83 TYR B O 1
ATOM 3493 N N . TRP B 1 84 ? 5.68 -28.656 -1.764 1 98.44 84 TRP B N 1
ATOM 3494 C CA . TRP B 1 84 ? 6.305 -28.531 -0.451 1 98.44 84 TRP B CA 1
ATOM 3495 C C . TRP B 1 84 ? 6.234 -29.859 0.306 1 98.44 84 TRP B C 1
ATOM 3497 O O . TRP B 1 84 ? 5.219 -30.562 0.257 1 98.44 84 TRP B O 1
ATOM 3507 N N . GLU B 1 85 ? 7.297 -30.25 1.002 1 97.81 85 GLU B N 1
ATOM 3508 C CA . GLU B 1 85 ? 7.309 -31.312 2.006 1 97.81 85 GLU B CA 1
ATOM 3509 C C . GLU B 1 85 ? 6.938 -32.656 1.395 1 97.81 85 GLU B C 1
ATOM 3511 O O . GLU B 1 85 ? 6.289 -33.469 2.045 1 97.81 85 GLU B O 1
ATOM 3516 N N . GLY B 1 86 ? 7.105 -32.75 0.174 1 96.62 86 GLY B N 1
ATOM 3517 C CA . GLY B 1 86 ? 6.855 -34 -0.484 1 96.62 86 GLY B CA 1
ATOM 3518 C C . GLY B 1 86 ? 5.41 -34.188 -0.914 1 96.62 86 GLY B C 1
ATOM 3519 O O . GLY B 1 86 ? 5.016 -35.281 -1.36 1 96.62 86 GLY B O 1
ATOM 3520 N N . GLN B 1 87 ? 4.641 -33.156 -0.772 1 96.06 87 GLN B N 1
ATOM 3521 C CA . GLN B 1 87 ? 3.256 -33.219 -1.235 1 96.06 87 GLN B CA 1
ATOM 3522 C C . GLN B 1 87 ? 3.188 -33.5 -2.73 1 96.06 87 GLN B C 1
ATOM 3524 O O . GLN B 1 87 ? 3.953 -32.938 -3.516 1 96.06 87 GLN B O 1
ATOM 3529 N N . GLU B 1 88 ? 2.189 -34.344 -3.133 1 96.12 88 GLU B N 1
ATOM 3530 C CA . GLU B 1 88 ? 2.117 -34.812 -4.516 1 96.12 88 GLU B CA 1
ATOM 3531 C C . GLU B 1 88 ? 1.547 -33.75 -5.43 1 96.12 88 GLU B C 1
ATOM 3533 O O . GLU B 1 88 ? 2.004 -33.562 -6.562 1 96.12 88 GLU B O 1
ATOM 3538 N N . HIS B 1 89 ? 0.509 -33.062 -4.902 1 98.06 89 HIS B N 1
ATOM 3539 C CA . HIS B 1 89 ? -0.068 -32 -5.703 1 98.06 89 HIS B CA 1
ATOM 3540 C C . HIS B 1 89 ? 0.611 -30.656 -5.414 1 98.06 89 HIS B C 1
ATOM 3542 O O . HIS B 1 89 ? 1.098 -30.438 -4.305 1 98.06 89 HIS B O 1
ATOM 3548 N N . PRO B 1 90 ? 0.651 -29.781 -6.375 1 98.62 90 PRO B N 1
ATOM 3549 C CA . PRO B 1 90 ? 1.354 -28.516 -6.168 1 98.62 90 PRO B CA 1
ATOM 3550 C C . PRO B 1 90 ? 0.6 -27.562 -5.234 1 98.62 90 PRO B C 1
ATOM 3552 O O . PRO B 1 90 ? -0.633 -27.594 -5.191 1 98.62 90 PRO B O 1
ATOM 3555 N N . SER B 1 91 ? 1.379 -26.766 -4.512 1 98.69 91 SER B N 1
ATOM 3556 C CA . SER B 1 91 ? 0.87 -25.688 -3.689 1 98.69 91 SER B CA 1
ATOM 3557 C C . SER B 1 91 ? 0.896 -24.359 -4.449 1 98.69 91 SER B C 1
ATOM 3559 O O . SER B 1 91 ? 0.235 -23.391 -4.051 1 98.69 91 SER B O 1
ATOM 3561 N N . ILE B 1 92 ? 1.683 -24.266 -5.465 1 98.94 92 ILE B N 1
ATOM 3562 C CA . ILE B 1 92 ? 1.743 -23.141 -6.402 1 98.94 92 ILE B CA 1
ATOM 3563 C C . ILE B 1 92 ? 1.521 -23.656 -7.828 1 98.94 92 ILE B C 1
ATOM 3565 O O . ILE B 1 92 ? 2.186 -24.594 -8.266 1 98.94 92 ILE B O 1
ATOM 3569 N N . GLU B 1 93 ? 0.599 -23.141 -8.461 1 98.94 93 GLU B N 1
ATOM 3570 C CA . GLU B 1 93 ? 0.331 -23.438 -9.867 1 98.94 93 GLU B CA 1
ATOM 3571 C C . GLU B 1 93 ? -0.23 -22.219 -10.586 1 98.94 93 GLU B C 1
ATOM 3573 O O . GLU B 1 93 ? -1.362 -21.797 -10.328 1 98.94 93 GLU B O 1
ATOM 3578 N N . ALA B 1 94 ? 0.566 -21.641 -11.445 1 98.94 94 ALA B N 1
ATOM 3579 C CA . ALA B 1 94 ? 0.191 -20.406 -12.117 1 98.94 94 ALA B CA 1
ATOM 3580 C C . ALA B 1 94 ? 1.024 -20.188 -13.383 1 98.94 94 ALA B C 1
ATOM 3582 O O . ALA B 1 94 ? 2.133 -20.719 -13.492 1 98.94 94 ALA B O 1
ATOM 3583 N N . PRO B 1 95 ? 0.466 -19.438 -14.352 1 98.88 95 PRO B N 1
ATOM 3584 C CA . PRO B 1 95 ? 1.339 -19 -15.445 1 98.88 95 PRO B CA 1
ATOM 3585 C C . PRO B 1 95 ? 2.506 -18.141 -14.961 1 98.88 95 PRO B C 1
ATOM 3587 O O . PRO B 1 95 ? 2.363 -17.391 -13.992 1 98.88 95 PRO B O 1
ATOM 3590 N N . LEU B 1 96 ? 3.578 -18.188 -15.68 1 98.69 96 LEU B N 1
ATOM 3591 C CA . LEU B 1 96 ? 4.797 -17.484 -15.305 1 98.69 96 LEU B CA 1
ATOM 3592 C C . LEU B 1 96 ? 4.52 -16 -15.094 1 98.69 96 LEU B C 1
ATOM 3594 O O . LEU B 1 96 ? 4.871 -15.445 -14.047 1 98.69 96 LEU B O 1
ATOM 3598 N N . GLY B 1 97 ? 3.893 -15.352 -16.062 1 98.56 97 GLY B N 1
ATOM 3599 C CA . GLY B 1 97 ? 3.637 -13.922 -15.969 1 98.56 97 GLY B CA 1
ATOM 3600 C C . GLY B 1 97 ? 2.822 -13.539 -14.75 1 98.56 97 GLY B C 1
ATOM 3601 O O . GLY B 1 97 ? 3.178 -12.609 -14.031 1 98.56 97 GLY B O 1
ATOM 3602 N N . ASP B 1 98 ? 1.765 -14.211 -14.477 1 98.81 98 ASP B N 1
ATOM 3603 C CA . ASP B 1 98 ? 0.874 -13.914 -13.359 1 98.81 98 ASP B CA 1
ATOM 3604 C C . ASP B 1 98 ? 1.571 -14.148 -12.023 1 98.81 98 ASP B C 1
ATOM 3606 O O . ASP B 1 98 ? 1.432 -13.352 -11.094 1 98.81 98 ASP B O 1
ATOM 3610 N N . PHE B 1 99 ? 2.322 -15.219 -11.945 1 98.88 99 PHE B N 1
ATOM 3611 C CA . PHE B 1 99 ? 3.07 -15.516 -10.727 1 98.88 99 PHE B CA 1
ATOM 3612 C C . PHE B 1 99 ? 4.09 -14.422 -10.438 1 98.88 99 PHE B C 1
ATOM 3614 O O . PHE B 1 99 ? 4.371 -14.109 -9.281 1 98.88 99 PHE B O 1
ATOM 3621 N N . PHE B 1 100 ? 4.551 -13.82 -11.492 1 98.81 100 PHE B N 1
ATOM 3622 C CA . PHE B 1 100 ? 5.578 -12.797 -11.336 1 98.81 100 PHE B CA 1
ATOM 3623 C C . PHE B 1 100 ? 4.984 -11.406 -11.477 1 98.81 100 PHE B C 1
ATOM 3625 O O . PHE B 1 100 ? 5.711 -10.43 -11.695 1 98.81 100 PHE B O 1
ATOM 3632 N N . GLY B 1 101 ? 3.711 -11.289 -11.414 1 98.44 101 GLY B N 1
ATOM 3633 C CA . GLY B 1 101 ? 3.119 -9.992 -11.141 1 98.44 101 GLY B CA 1
ATOM 3634 C C . GLY B 1 101 ? 2.531 -9.328 -12.375 1 98.44 101 GLY B C 1
ATOM 3635 O O . GLY B 1 101 ? 2.275 -8.125 -12.375 1 98.44 101 GLY B O 1
ATOM 3636 N N . CYS B 1 102 ? 2.293 -10.094 -13.445 1 97.25 102 CYS B N 1
ATOM 3637 C CA . CYS B 1 102 ? 1.788 -9.508 -14.688 1 97.25 102 CYS B CA 1
ATOM 3638 C C . CYS B 1 102 ? 0.552 -10.25 -15.18 1 97.25 102 CYS B C 1
ATOM 3640 O O . CYS B 1 102 ? 0.64 -11.414 -15.57 1 97.25 102 CYS B O 1
ATOM 3642 N N . ALA B 1 103 ? -0.539 -9.508 -15.195 1 97.75 103 ALA B N 1
ATOM 3643 C CA . ALA B 1 103 ? -1.743 -10.117 -15.75 1 97.75 103 ALA B CA 1
ATOM 3644 C C . ALA B 1 103 ? -1.768 -9.992 -17.281 1 97.75 103 ALA B C 1
ATOM 3646 O O . ALA B 1 103 ? -0.976 -9.242 -17.859 1 97.75 103 ALA B O 1
ATOM 3647 N N . HIS B 1 104 ? -2.559 -10.82 -17.969 1 96.56 104 HIS B N 1
ATOM 3648 C CA . HIS B 1 104 ? -2.895 -10.758 -19.391 1 96.56 104 HIS B CA 1
ATOM 3649 C C . HIS B 1 104 ? -1.682 -11.07 -20.266 1 96.56 104 HIS B C 1
ATOM 3651 O O . HIS B 1 104 ? -1.651 -10.727 -21.438 1 96.56 104 HIS B O 1
ATOM 3657 N N . GLY B 1 105 ? -0.633 -11.586 -19.656 1 95.75 105 GLY B N 1
ATOM 3658 C CA . GLY B 1 105 ? 0.567 -11.844 -20.438 1 95.75 105 GLY B CA 1
ATOM 3659 C C . GLY B 1 105 ? 1.274 -10.578 -20.875 1 95.75 105 GLY B C 1
ATOM 3660 O O . GLY B 1 105 ? 1.973 -10.57 -21.891 1 95.75 105 GLY B O 1
ATOM 3661 N N . GLN B 1 106 ? 1.011 -9.508 -20.203 1 93.88 106 GLN B N 1
ATOM 3662 C CA . GLN B 1 106 ? 1.625 -8.211 -20.484 1 93.88 106 GLN B CA 1
ATOM 3663 C C . GLN B 1 106 ? 2.422 -7.703 -19.281 1 93.88 106 GLN B C 1
ATOM 3665 O O . GLN B 1 106 ? 1.92 -7.695 -18.156 1 93.88 106 GLN B O 1
ATOM 3670 N N . SER B 1 107 ? 3.621 -7.379 -19.609 1 92.69 107 SER B N 1
ATOM 3671 C CA . SER B 1 107 ? 4.445 -6.875 -18.516 1 92.69 107 SER B CA 1
ATOM 3672 C C . SER B 1 107 ? 4.688 -5.375 -18.641 1 92.69 107 SER B C 1
ATOM 3674 O O . SER B 1 107 ? 4.66 -4.832 -19.75 1 92.69 107 SER B O 1
ATOM 3676 N N . SER B 1 108 ? 4.785 -4.707 -17.578 1 93 108 SER B N 1
ATOM 3677 C CA . SER B 1 108 ? 5.227 -3.324 -17.438 1 93 108 SER B CA 1
ATOM 3678 C C . SER B 1 108 ? 6.227 -3.176 -16.297 1 93 108 SER B C 1
ATOM 3680 O O . SER B 1 108 ? 6.215 -3.965 -15.344 1 93 108 SER B O 1
ATOM 3682 N N . ALA B 1 109 ? 7.125 -2.197 -16.531 1 96.62 109 ALA B N 1
ATOM 3683 C CA . ALA B 1 109 ? 8.117 -1.979 -15.492 1 96.62 109 ALA B CA 1
ATOM 3684 C C . ALA B 1 109 ? 7.477 -1.404 -14.234 1 96.62 109 ALA B C 1
ATOM 3686 O O . ALA B 1 109 ? 6.699 -0.45 -14.305 1 96.62 109 ALA B O 1
ATOM 3687 N N . TYR B 1 110 ? 7.73 -2.01 -13.078 1 97.19 110 TYR B N 1
ATOM 3688 C CA . TYR B 1 110 ? 7.289 -1.5 -11.789 1 97.19 110 TYR B CA 1
ATOM 3689 C C . TYR B 1 110 ? 7.953 -2.262 -10.648 1 97.19 110 TYR B C 1
ATOM 3691 O O . TYR B 1 110 ? 8.625 -3.268 -10.875 1 97.19 110 TYR B O 1
ATOM 3699 N N . ALA B 1 111 ? 7.867 -1.748 -9.492 1 97.56 111 ALA B N 1
ATOM 3700 C CA . ALA B 1 111 ? 8.281 -2.445 -8.273 1 97.56 111 ALA B CA 1
ATOM 3701 C C . ALA B 1 111 ? 7.215 -2.324 -7.188 1 97.56 111 ALA B C 1
ATOM 3703 O O . ALA B 1 111 ? 6.625 -1.257 -7.004 1 97.56 111 ALA B O 1
ATOM 3704 N N . SER B 1 112 ? 6.918 -3.375 -6.539 1 98.12 112 SER B N 1
ATOM 3705 C CA . SER B 1 112 ? 6.086 -3.469 -5.344 1 98.12 112 SER B CA 1
ATOM 3706 C C . SER B 1 112 ? 6.809 -4.207 -4.223 1 98.12 112 SER B C 1
ATOM 3708 O O . SER B 1 112 ? 7.992 -4.527 -4.344 1 98.12 112 SER B O 1
ATOM 3710 N N . ALA B 1 113 ? 6.082 -4.426 -3.146 1 98.25 113 ALA B N 1
ATOM 3711 C CA . ALA B 1 113 ? 6.664 -5.168 -2.031 1 98.25 113 ALA B CA 1
ATOM 3712 C C . ALA B 1 113 ? 6.879 -6.633 -2.402 1 98.25 113 ALA B C 1
ATOM 3714 O O . ALA B 1 113 ? 7.688 -7.328 -1.776 1 98.25 113 ALA B O 1
ATOM 3715 N N . VAL B 1 114 ? 6.223 -7.152 -3.438 1 98.62 114 VAL B N 1
ATOM 3716 C CA . VAL B 1 114 ? 6.238 -8.578 -3.756 1 98.62 114 VAL B CA 1
ATOM 3717 C C . VAL B 1 114 ? 7.004 -8.812 -5.055 1 98.62 114 VAL B C 1
ATOM 3719 O O . VAL B 1 114 ? 7.793 -9.75 -5.16 1 98.62 114 VAL B O 1
ATOM 3722 N N . HIS B 1 115 ? 6.758 -7.926 -5.98 1 98.81 115 HIS B N 1
ATOM 3723 C CA . HIS B 1 115 ? 7.32 -8.133 -7.309 1 98.81 115 HIS B CA 1
ATOM 3724 C C . HIS B 1 115 ? 8.133 -6.926 -7.766 1 98.81 115 HIS B C 1
ATOM 3726 O O . HIS B 1 115 ? 7.844 -5.797 -7.363 1 98.81 115 HIS B O 1
ATOM 3732 N N . SER B 1 116 ? 9.133 -7.125 -8.562 1 98.5 116 SER B N 1
ATOM 3733 C CA . SER B 1 116 ? 9.758 -6.105 -9.398 1 98.5 116 SER B CA 1
ATOM 3734 C C . SER B 1 116 ? 10 -6.617 -10.82 1 98.5 116 SER B C 1
ATOM 3736 O O . SER B 1 116 ? 10.43 -7.758 -11.008 1 98.5 116 SER B O 1
ATOM 3738 N N . VAL B 1 117 ? 9.641 -5.859 -11.742 1 97.69 117 VAL B N 1
ATOM 3739 C CA . VAL B 1 117 ? 9.703 -6.227 -13.156 1 97.69 117 VAL B CA 1
ATOM 3740 C C . VAL B 1 117 ? 10.477 -5.164 -13.93 1 97.69 117 VAL B C 1
ATOM 3742 O O . VAL B 1 117 ? 10.164 -3.973 -13.844 1 97.69 117 VAL B O 1
ATOM 3745 N N . GLY B 1 118 ? 11.438 -5.594 -14.633 1 95.88 118 GLY B N 1
ATOM 3746 C CA . GLY B 1 118 ? 12.172 -4.68 -15.492 1 95.88 118 GLY B CA 1
ATOM 3747 C C . GLY B 1 118 ? 11.43 -4.328 -16.766 1 95.88 118 GLY B C 1
ATOM 3748 O O . GLY B 1 118 ? 10.469 -5.004 -17.141 1 95.88 118 GLY B O 1
ATOM 3749 N N . GLU B 1 119 ? 11.906 -3.41 -17.469 1 91.69 119 GLU B N 1
ATOM 3750 C CA . GLU B 1 119 ? 11.242 -2.871 -18.656 1 91.69 119 GLU B CA 1
ATOM 3751 C C . GLU B 1 119 ? 11.164 -3.916 -19.766 1 91.69 119 GLU B C 1
ATOM 3753 O O . GLU B 1 119 ? 10.219 -3.914 -20.547 1 91.69 119 GLU B O 1
ATOM 3758 N N . LYS B 1 120 ? 12.102 -4.812 -19.797 1 88.69 120 LYS B N 1
ATOM 3759 C CA . LYS B 1 120 ? 12.156 -5.754 -20.906 1 88.69 120 LYS B CA 1
ATOM 3760 C C . LYS B 1 120 ? 11.82 -7.172 -20.453 1 88.69 120 LYS B C 1
ATOM 3762 O O . LYS B 1 120 ? 12.133 -8.141 -21.141 1 88.69 120 LYS B O 1
ATOM 3767 N N . GLY B 1 121 ? 11.266 -7.32 -19.312 1 86.69 121 GLY B N 1
ATOM 3768 C CA . GLY B 1 121 ? 10.766 -8.617 -18.891 1 86.69 121 GLY B CA 1
ATOM 3769 C C . GLY B 1 121 ? 11.727 -9.359 -17.969 1 86.69 121 GLY B C 1
ATOM 3770 O O . GLY B 1 121 ? 11.93 -10.57 -18.125 1 86.69 121 GLY B O 1
ATOM 3771 N N . ALA B 1 122 ? 12.477 -8.781 -17.141 1 95.25 122 ALA B N 1
ATOM 3772 C CA . ALA B 1 122 ? 13.172 -9.359 -15.992 1 95.25 122 ALA B CA 1
ATOM 3773 C C . ALA B 1 122 ? 12.258 -9.422 -14.766 1 95.25 122 ALA B C 1
ATOM 3775 O O . ALA B 1 122 ? 11.844 -8.391 -14.242 1 95.25 122 ALA B O 1
ATOM 3776 N N . PHE B 1 123 ? 11.961 -10.648 -14.367 1 98.25 123 PHE B N 1
ATOM 3777 C CA . PHE B 1 123 ? 10.906 -10.852 -13.383 1 98.25 123 PHE B CA 1
ATOM 3778 C C . PHE B 1 123 ? 11.492 -11.266 -12.039 1 98.25 123 PHE B C 1
ATOM 3780 O O . PHE B 1 123 ? 12.352 -12.156 -11.977 1 98.25 123 PHE B O 1
ATOM 3787 N N . ASN B 1 124 ? 11.094 -10.656 -10.984 1 98.88 124 ASN B N 1
ATOM 3788 C CA . ASN B 1 124 ? 11.539 -10.969 -9.625 1 98.88 124 ASN B CA 1
ATOM 3789 C C . ASN B 1 124 ? 10.359 -11.141 -8.672 1 98.88 124 ASN B C 1
ATOM 3791 O O . ASN B 1 124 ? 9.391 -10.383 -8.742 1 98.88 124 ASN B O 1
ATOM 3795 N N . ILE B 1 125 ? 10.438 -12.047 -7.828 1 98.88 125 ILE B N 1
ATOM 3796 C CA . ILE B 1 125 ? 9.508 -12.172 -6.715 1 98.88 125 ILE B CA 1
ATOM 3797 C C . ILE B 1 125 ? 10.281 -12.305 -5.406 1 98.88 125 ILE B C 1
ATOM 3799 O O . ILE B 1 125 ? 11.312 -12.977 -5.352 1 98.88 125 ILE B O 1
ATOM 3803 N N . TRP B 1 126 ? 9.781 -11.719 -4.32 1 98.69 126 TRP B N 1
ATOM 3804 C CA . TRP B 1 126 ? 10.547 -11.562 -3.09 1 98.69 126 TRP B CA 1
ATOM 3805 C C . TRP B 1 126 ? 9.82 -12.203 -1.91 1 98.69 126 TRP B C 1
ATOM 3807 O O . TRP B 1 126 ? 10.258 -12.078 -0.764 1 98.69 126 TRP B O 1
ATOM 3817 N N . LEU B 1 127 ? 8.75 -12.914 -2.131 1 98.62 127 LEU B N 1
ATOM 3818 C CA . LEU B 1 127 ? 8.023 -13.562 -1.044 1 98.62 127 LEU B CA 1
ATOM 3819 C C . LEU B 1 127 ? 8.828 -14.719 -0.463 1 98.62 127 LEU B C 1
ATOM 3821 O O . LEU B 1 127 ? 9.297 -15.594 -1.202 1 98.62 127 LEU B O 1
ATOM 3825 N N . PRO B 1 128 ? 8.992 -14.766 0.856 1 98.5 128 PRO B N 1
ATOM 3826 C CA . PRO B 1 128 ? 9.672 -15.922 1.432 1 98.5 128 PRO B CA 1
ATOM 3827 C C . PRO B 1 128 ? 8.875 -17.219 1.277 1 98.5 128 PRO B C 1
ATOM 3829 O O . PRO B 1 128 ? 7.648 -17.203 1.404 1 98.5 128 PRO B O 1
ATOM 3832 N N . MET B 1 129 ? 9.539 -18.281 1.008 1 98.75 129 MET B N 1
ATOM 3833 C CA . MET B 1 129 ? 8.945 -19.594 0.875 1 98.75 129 MET B CA 1
ATOM 3834 C C . MET B 1 129 ? 9.625 -20.594 1.798 1 98.75 129 MET B C 1
ATOM 3836 O O . MET B 1 129 ? 10.539 -21.312 1.379 1 98.75 129 MET B O 1
ATOM 3840 N N . PRO B 1 130 ? 9.172 -20.75 3.006 1 98.69 130 PRO B N 1
ATOM 3841 C CA . PRO B 1 130 ? 9.789 -21.672 3.965 1 98.69 130 PRO B CA 1
ATOM 3842 C C . PRO B 1 130 ? 9.422 -23.141 3.707 1 98.69 130 PRO B C 1
ATOM 3844 O O . PRO B 1 130 ? 8.328 -23.422 3.213 1 98.69 130 PRO B O 1
ATOM 3847 N N . PHE B 1 131 ? 10.242 -24 4.055 1 98.44 131 PHE B N 1
ATOM 3848 C CA . PHE B 1 131 ? 10.031 -25.453 4.039 1 98.44 131 PHE B CA 1
ATOM 3849 C C . PHE B 1 131 ? 10.852 -26.125 5.121 1 98.44 131 PHE B C 1
ATOM 3851 O O . PHE B 1 131 ? 11.969 -25.703 5.43 1 98.44 131 PHE B O 1
ATOM 3858 N N . LEU B 1 132 ? 10.344 -27.125 5.707 1 97.75 132 LEU B N 1
ATOM 3859 C CA . LEU B 1 132 ? 10.992 -27.828 6.809 1 97.75 132 LEU B CA 1
ATOM 3860 C C . LEU B 1 132 ? 11.797 -29.016 6.293 1 97.75 132 LEU B C 1
ATOM 3862 O O . LEU B 1 132 ? 12.883 -29.312 6.809 1 97.75 132 LEU B O 1
ATOM 3866 N N . LYS B 1 133 ? 11.25 -29.688 5.277 1 97.75 133 LYS B N 1
ATOM 3867 C CA . LYS B 1 133 ? 11.883 -30.922 4.828 1 97.75 133 LYS B CA 1
ATOM 3868 C C . LYS B 1 133 ? 12.367 -30.797 3.385 1 97.75 133 LYS B C 1
ATOM 3870 O O . LYS B 1 133 ? 13.469 -31.234 3.053 1 97.75 133 LYS B O 1
ATOM 3875 N N . HIS B 1 134 ? 11.469 -30.297 2.602 1 98.31 134 HIS B N 1
ATOM 3876 C CA . HIS B 1 134 ? 11.789 -30.406 1.182 1 98.31 134 HIS B CA 1
ATOM 3877 C C . HIS B 1 134 ? 11.008 -29.375 0.363 1 98.31 134 HIS B C 1
ATOM 3879 O O . HIS B 1 134 ? 9.82 -29.156 0.617 1 98.31 134 HIS B O 1
ATOM 3885 N N . ALA B 1 135 ? 11.68 -28.766 -0.616 1 98.75 135 ALA B N 1
ATOM 3886 C CA . ALA B 1 135 ? 11.078 -27.875 -1.602 1 98.75 135 ALA B CA 1
ATOM 3887 C C . ALA B 1 135 ? 11.43 -28.312 -3.021 1 98.75 135 ALA B C 1
ATOM 3889 O O . ALA B 1 135 ? 12.602 -28.547 -3.334 1 98.75 135 ALA B O 1
ATOM 3890 N N . ARG B 1 136 ? 10.43 -28.391 -3.812 1 98.75 136 ARG B N 1
ATOM 3891 C CA . ARG B 1 136 ? 10.617 -28.703 -5.223 1 98.75 136 ARG B CA 1
ATOM 3892 C C . ARG B 1 136 ? 9.875 -27.719 -6.109 1 98.75 136 ARG B C 1
ATOM 3894 O O . ARG B 1 136 ? 8.703 -27.422 -5.863 1 98.75 136 ARG B O 1
ATOM 3901 N N . LEU B 1 137 ? 10.5 -27.125 -7.129 1 98.88 137 LEU B N 1
ATOM 3902 C CA . LEU B 1 137 ? 9.891 -26.234 -8.102 1 98.88 137 LEU B CA 1
ATOM 3903 C C . LEU B 1 137 ? 10.117 -26.719 -9.523 1 98.88 137 LEU B C 1
ATOM 3905 O O . LEU B 1 137 ? 11.188 -27.25 -9.836 1 98.88 137 LEU B O 1
ATOM 3909 N N . THR B 1 138 ? 9.125 -26.5 -10.391 1 98.88 138 THR B N 1
ATOM 3910 C CA . THR B 1 138 ? 9.234 -26.906 -11.781 1 98.88 138 THR B CA 1
ATOM 3911 C C . THR B 1 138 ? 8.688 -25.828 -12.703 1 98.88 138 THR B C 1
ATOM 3913 O O . THR B 1 138 ? 7.883 -24.984 -12.281 1 98.88 138 THR B O 1
ATOM 3916 N N . ILE B 1 139 ? 9.156 -25.797 -13.898 1 98.81 139 ILE B N 1
ATOM 3917 C CA . ILE B 1 139 ? 8.609 -25.031 -15.016 1 98.81 139 ILE B CA 1
ATOM 3918 C C . ILE B 1 139 ? 8.18 -25.984 -16.125 1 98.81 139 ILE B C 1
ATOM 3920 O O . ILE B 1 139 ? 8.961 -26.844 -16.562 1 98.81 139 ILE B O 1
ATOM 3924 N N . THR B 1 140 ? 6.988 -25.906 -16.547 1 98.81 140 THR B N 1
ATOM 3925 C CA . THR B 1 140 ? 6.492 -26.688 -17.672 1 98.81 140 THR B CA 1
ATOM 3926 C C . THR B 1 140 ? 6.227 -25.781 -18.875 1 98.81 140 THR B C 1
ATOM 3928 O O . THR B 1 140 ? 5.555 -24.75 -18.75 1 98.81 140 THR B O 1
ATOM 3931 N N . ASN B 1 141 ? 6.781 -26.156 -20.031 1 98.44 141 ASN B N 1
ATOM 3932 C CA . ASN B 1 141 ? 6.461 -25.484 -21.281 1 98.44 141 ASN B CA 1
ATOM 3933 C C . ASN B 1 141 ? 5.258 -26.125 -21.969 1 98.44 141 ASN B C 1
ATOM 3935 O O . ASN B 1 141 ? 5.383 -27.188 -22.594 1 98.44 141 ASN B O 1
ATOM 3939 N N . GLU B 1 142 ? 4.148 -25.453 -21.969 1 98.06 142 GLU B N 1
ATOM 3940 C CA . GLU B 1 142 ? 2.936 -26.047 -22.531 1 98.06 142 GLU B CA 1
ATOM 3941 C C . GLU B 1 142 ? 2.723 -25.578 -23.984 1 98.06 142 GLU B C 1
ATOM 3943 O O . GLU B 1 142 ? 1.71 -25.922 -24.594 1 98.06 142 GLU B O 1
ATOM 3948 N N . LEU B 1 143 ? 3.656 -24.828 -24.438 1 95.56 143 LEU B N 1
ATOM 3949 C CA . LEU B 1 143 ? 3.588 -24.328 -25.797 1 95.56 143 LEU B CA 1
ATOM 3950 C C . LEU B 1 143 ? 4.086 -25.375 -26.797 1 95.56 143 LEU B C 1
ATOM 3952 O O . LEU B 1 143 ? 4.555 -26.438 -26.391 1 95.56 143 LEU B O 1
ATOM 3956 N N . ARG B 1 144 ? 3.92 -25.047 -28.125 1 92.5 144 ARG B N 1
ATOM 3957 C CA . ARG B 1 144 ? 4.379 -25.938 -29.203 1 92.5 144 ARG B CA 1
ATOM 3958 C C . ARG B 1 144 ? 5.758 -25.516 -29.703 1 92.5 144 ARG B C 1
ATOM 3960 O O . ARG B 1 144 ? 6.266 -26.078 -30.672 1 92.5 144 ARG B O 1
ATOM 3967 N N . ILE B 1 145 ? 6.324 -24.5 -29.047 1 91.44 145 ILE B N 1
ATOM 3968 C CA . ILE B 1 145 ? 7.664 -24.047 -29.391 1 91.44 145 ILE B CA 1
ATOM 3969 C C . ILE B 1 145 ? 8.562 -24.094 -28.156 1 91.44 145 ILE B C 1
ATOM 3971 O O . ILE B 1 145 ? 8.078 -24.047 -27.016 1 91.44 145 ILE B O 1
ATOM 3975 N N . PRO B 1 146 ? 9.875 -24.234 -28.438 1 94.06 146 PRO B N 1
ATOM 3976 C CA . PRO B 1 146 ? 10.781 -24.125 -27.297 1 94.06 146 PRO B CA 1
ATOM 3977 C C . PRO B 1 146 ? 10.766 -22.734 -26.656 1 94.06 146 PRO B C 1
ATOM 3979 O O . PRO B 1 146 ? 10.539 -21.75 -27.344 1 94.06 146 PRO B O 1
ATOM 3982 N N . ALA B 1 147 ? 10.984 -22.703 -25.406 1 94.31 147 ALA B N 1
ATOM 3983 C CA . ALA B 1 147 ? 11.039 -21.453 -24.672 1 94.31 147 ALA B CA 1
ATOM 3984 C C . ALA B 1 147 ? 12.391 -21.266 -23.984 1 94.31 147 ALA B C 1
ATOM 3986 O O . ALA B 1 147 ? 12.852 -22.141 -23.266 1 94.31 147 ALA B O 1
ATOM 3987 N N . LEU B 1 148 ? 13.047 -20.156 -24.25 1 94.44 148 LEU B N 1
ATOM 3988 C CA . LEU B 1 148 ? 14.289 -19.781 -23.578 1 94.44 148 LEU B CA 1
ATOM 3989 C C . LEU B 1 148 ? 14.031 -19.422 -22.109 1 94.44 148 LEU B C 1
ATOM 3991 O O . LEU B 1 148 ? 13.094 -18.672 -21.812 1 94.44 148 LEU B O 1
ATOM 3995 N N . PHE B 1 149 ? 14.891 -19.938 -21.234 1 96.31 149 PHE B N 1
ATOM 3996 C CA . PHE B 1 149 ? 14.609 -19.75 -19.812 1 96.31 149 PHE B CA 1
ATOM 3997 C C . PHE B 1 149 ? 15.898 -19.516 -19.047 1 96.31 149 PHE B C 1
ATOM 3999 O O . PHE B 1 149 ? 16.812 -20.344 -19.062 1 96.31 149 PHE B O 1
ATOM 4006 N N . PHE B 1 150 ? 16.031 -18.297 -18.422 1 97.88 150 PHE B N 1
ATOM 4007 C CA . PHE B 1 150 ? 17.047 -17.938 -17.438 1 97.88 150 PHE B CA 1
ATOM 4008 C C . PHE B 1 150 ? 16.438 -17.859 -16.047 1 97.88 150 PHE B C 1
ATOM 4010 O O . PHE B 1 150 ? 15.32 -17.391 -15.867 1 97.88 150 PHE B O 1
ATOM 4017 N N . TYR B 1 151 ? 17.188 -18.328 -15.047 1 98.69 151 TYR B N 1
ATOM 4018 C CA . TYR B 1 151 ? 16.641 -18.156 -13.711 1 98.69 151 TYR B CA 1
ATOM 4019 C C . TYR B 1 151 ? 17.734 -18.203 -12.648 1 98.69 151 TYR B C 1
ATOM 4021 O O . TYR B 1 151 ? 18.844 -18.656 -12.93 1 98.69 151 TYR B O 1
ATOM 4029 N N . GLN B 1 152 ? 17.391 -17.688 -11.523 1 98.88 152 GLN B N 1
ATOM 4030 C CA . GLN B 1 152 ? 18.156 -17.875 -10.289 1 98.88 152 GLN B CA 1
ATOM 4031 C C . GLN B 1 152 ? 17.219 -17.938 -9.086 1 98.88 152 GLN B C 1
ATOM 4033 O O . GLN B 1 152 ? 16.297 -17.125 -8.953 1 98.88 152 GLN B O 1
ATOM 4038 N N . ILE B 1 153 ? 17.391 -18.938 -8.258 1 98.88 153 ILE B N 1
ATOM 4039 C CA . ILE B 1 153 ? 16.703 -19.078 -6.984 1 98.88 153 ILE B CA 1
ATOM 4040 C C . ILE B 1 153 ? 17.688 -18.859 -5.836 1 98.88 153 ILE B C 1
ATOM 4042 O O . ILE B 1 153 ? 18.672 -19.594 -5.711 1 98.88 153 ILE B O 1
ATOM 4046 N N . ASP B 1 154 ? 17.469 -17.859 -5.012 1 98.94 154 ASP B N 1
ATOM 4047 C CA . ASP B 1 154 ? 18.297 -17.562 -3.838 1 98.94 154 ASP B CA 1
ATOM 4048 C C . ASP B 1 154 ? 17.609 -18.047 -2.559 1 98.94 154 ASP B C 1
ATOM 4050 O O . ASP B 1 154 ? 16.422 -17.797 -2.352 1 98.94 154 ASP B O 1
ATOM 4054 N N . TYR B 1 155 ? 18.328 -18.812 -1.771 1 98.81 155 TYR B N 1
ATOM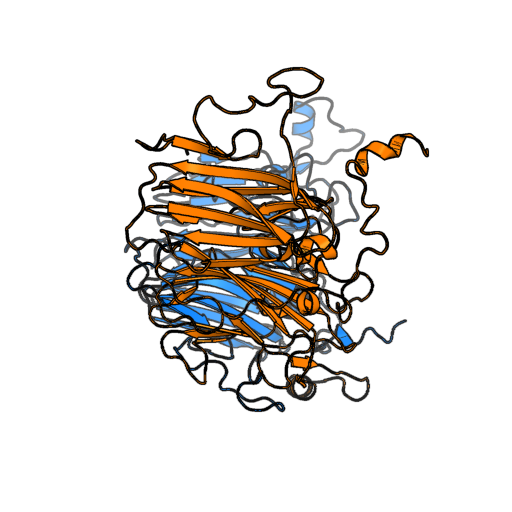 4055 C CA . TYR B 1 155 ? 17.703 -19.391 -0.58 1 98.81 155 TYR B CA 1
ATOM 4056 C C . TYR B 1 155 ? 18.734 -19.562 0.536 1 98.81 155 TYR B C 1
ATOM 4058 O O . TYR B 1 155 ? 19.922 -19.359 0.323 1 98.81 155 TYR B O 1
ATOM 4066 N N . THR B 1 156 ? 18.266 -19.703 1.725 1 98.75 156 THR B N 1
ATOM 4067 C CA . THR B 1 156 ? 19.078 -20.047 2.895 1 98.75 156 THR B CA 1
ATOM 4068 C C . THR B 1 156 ? 18.672 -21.422 3.441 1 98.75 156 THR B C 1
ATOM 4070 O O . THR B 1 156 ? 17.531 -21.859 3.258 1 98.75 156 THR B O 1
ATOM 4073 N N . LEU B 1 157 ? 19.578 -22.094 4.066 1 98.44 157 LEU B N 1
ATOM 4074 C CA . LEU B 1 157 ? 19.375 -23.359 4.758 1 98.44 157 LEU B CA 1
ATOM 4075 C C . LEU B 1 157 ? 19.703 -23.234 6.242 1 98.44 157 LEU B C 1
ATOM 4077 O O . LEU B 1 157 ? 20.547 -22.422 6.629 1 98.44 157 LEU B O 1
ATOM 4081 N N . GLY B 1 158 ? 19.031 -24.031 7.047 1 97.88 158 GLY B N 1
ATOM 4082 C CA . GLY B 1 158 ? 19.297 -24.062 8.477 1 97.88 158 GLY B CA 1
ATOM 4083 C C . GLY B 1 158 ? 18.5 -23.031 9.258 1 97.88 158 GLY B C 1
ATOM 4084 O O . GLY B 1 158 ? 18.766 -22.797 10.438 1 97.88 158 GLY B O 1
ATOM 4085 N N . ASP B 1 159 ? 17.625 -22.344 8.609 1 96 159 ASP B N 1
ATOM 4086 C CA . ASP B 1 159 ? 16.781 -21.344 9.258 1 96 159 ASP B CA 1
ATOM 4087 C C . ASP B 1 159 ? 15.977 -21.969 10.391 1 96 159 ASP B C 1
ATOM 4089 O O . ASP B 1 159 ? 15.531 -23.125 10.289 1 96 159 ASP B O 1
ATOM 4093 N N . ALA B 1 160 ? 15.797 -21.219 11.422 1 94.88 160 ALA B N 1
ATOM 4094 C CA . ALA B 1 160 ? 14.898 -21.641 12.492 1 94.88 160 ALA B CA 1
ATOM 4095 C C . ALA B 1 160 ? 13.438 -21.406 12.102 1 94.88 160 ALA B C 1
ATOM 4097 O O . ALA B 1 160 ? 12.992 -20.266 11.977 1 94.88 160 ALA B O 1
ATOM 4098 N N . LEU B 1 161 ? 12.734 -22.5 11.797 1 95.69 161 LEU B N 1
ATOM 4099 C CA . LEU B 1 161 ? 11.336 -22.438 11.391 1 95.69 161 LEU B CA 1
ATOM 4100 C C . LEU B 1 161 ? 10.453 -23.188 12.391 1 95.69 161 LEU B C 1
ATOM 4102 O O . LEU B 1 161 ? 10.836 -24.25 12.898 1 95.69 161 LEU B O 1
ATOM 4106 N N . LYS B 1 162 ? 9.305 -22.672 12.688 1 93.12 162 LYS B N 1
ATOM 4107 C CA . LYS B 1 162 ? 8.328 -23.375 13.508 1 93.12 162 LYS B CA 1
ATOM 4108 C C . LYS B 1 162 ? 7.668 -24.516 12.719 1 93.12 162 LYS B C 1
ATOM 4110 O O . LYS B 1 162 ? 7.48 -24.406 11.5 1 93.12 162 LYS B O 1
ATOM 4115 N N . PRO B 1 163 ? 7.285 -25.469 13.43 1 91.62 163 PRO B N 1
ATOM 4116 C CA . PRO B 1 163 ? 6.656 -26.609 12.734 1 91.62 163 PRO B CA 1
ATOM 4117 C C . PRO B 1 163 ? 5.352 -26.219 12.039 1 91.62 163 PRO B C 1
ATOM 4119 O O . PRO B 1 163 ? 4.977 -26.844 11.039 1 91.62 163 PRO B O 1
ATOM 4122 N N . ASP B 1 164 ? 4.723 -25.172 12.547 1 90.12 164 ASP B N 1
ATOM 4123 C CA . ASP B 1 164 ? 3.416 -24.812 12 1 90.12 164 ASP B CA 1
ATOM 4124 C C . ASP B 1 164 ? 3.527 -23.625 11.039 1 90.12 164 ASP B C 1
ATOM 4126 O O . ASP B 1 164 ? 2.521 -23 10.688 1 90.12 164 ASP B O 1
ATOM 4130 N N . ALA B 1 165 ? 4.719 -23.359 10.648 1 93.44 165 ALA B N 1
ATOM 4131 C CA . ALA B 1 165 ? 4.906 -22.281 9.68 1 93.44 165 ALA B CA 1
ATOM 4132 C C . ALA B 1 165 ? 4.145 -22.578 8.391 1 93.44 165 ALA B C 1
ATOM 4134 O O . ALA B 1 165 ? 4.152 -23.703 7.895 1 93.44 165 ALA B O 1
ATOM 4135 N N . GLY B 1 166 ? 3.43 -21.562 7.922 1 97.12 166 GLY B N 1
ATOM 4136 C CA . GLY B 1 166 ? 2.752 -21.719 6.645 1 97.12 166 GLY B CA 1
ATOM 4137 C C . GLY B 1 166 ? 3.709 -21.812 5.473 1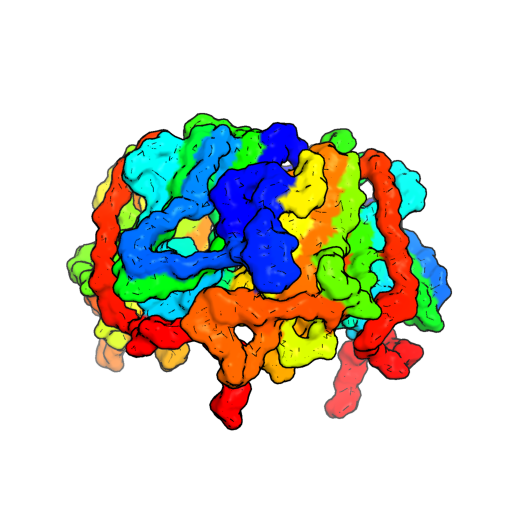 97.12 166 GLY B C 1
ATOM 4138 O O . GLY B 1 166 ? 4.867 -21.406 5.57 1 97.12 166 GLY B O 1
ATOM 4139 N N . ARG B 1 167 ? 3.232 -22.422 4.406 1 98.5 167 ARG B N 1
ATOM 4140 C CA . ARG B 1 167 ? 3.938 -22.453 3.129 1 98.5 167 ARG B CA 1
ATOM 4141 C C . ARG B 1 167 ? 3.254 -21.562 2.096 1 98.5 167 ARG B C 1
ATOM 4143 O O . ARG B 1 167 ? 2.027 -21.453 2.088 1 98.5 167 ARG B O 1
ATOM 4150 N N . LEU B 1 168 ? 4.066 -20.984 1.247 1 98.81 168 LEU B N 1
ATOM 4151 C CA . LEU B 1 168 ? 3.49 -20.125 0.211 1 98.81 168 LEU B CA 1
ATOM 4152 C C . LEU B 1 168 ? 2.641 -20.938 -0.755 1 98.81 168 LEU B C 1
ATOM 4154 O O . LEU B 1 168 ? 3.064 -22 -1.219 1 98.81 168 LEU B O 1
ATOM 4158 N N . HIS B 1 169 ? 1.451 -20.484 -0.991 1 98.88 169 HIS B N 1
ATOM 4159 C CA . HIS B 1 169 ? 0.552 -21 -2.016 1 98.88 169 HIS B CA 1
ATOM 4160 C C . HIS B 1 169 ? 0.2 -19.922 -3.035 1 98.88 169 HIS B C 1
ATOM 4162 O O . HIS B 1 169 ? 0.234 -18.734 -2.719 1 98.88 169 HIS B O 1
ATOM 4168 N N . ALA B 1 170 ? -0.055 -20.328 -4.211 1 98.88 170 ALA B N 1
ATOM 4169 C CA . ALA B 1 170 ? -0.55 -19.438 -5.254 1 98.88 170 ALA B CA 1
ATOM 4170 C C . ALA B 1 170 ? -1.425 -20.188 -6.25 1 98.88 170 ALA B C 1
ATOM 4172 O O . ALA B 1 170 ? -1.104 -21.312 -6.637 1 98.88 170 ALA B O 1
ATOM 4173 N N . LEU B 1 171 ? -2.512 -19.656 -6.613 1 98.81 171 LEU B N 1
ATOM 4174 C CA . LEU B 1 171 ? -3.371 -20.234 -7.637 1 98.81 171 LEU B CA 1
ATOM 4175 C C . LEU B 1 171 ? -3.73 -19.203 -8.703 1 98.81 171 LEU B C 1
ATOM 4177 O O . LEU B 1 171 ? -3.709 -18 -8.438 1 98.81 171 LEU B O 1
ATOM 4181 N N . PHE B 1 172 ? -3.967 -19.734 -9.906 1 98.81 172 PHE B N 1
ATOM 4182 C CA . PHE B 1 172 ? -4.449 -18.922 -11.016 1 98.81 172 PHE B CA 1
ATOM 4183 C C . PHE B 1 172 ? -5.898 -19.25 -11.344 1 98.81 172 PHE B C 1
ATOM 4185 O O . PHE B 1 172 ? -6.273 -20.422 -11.398 1 98.81 172 PHE B O 1
ATOM 4192 N N . ARG B 1 173 ? -6.664 -18.188 -11.516 1 98.69 173 ARG B N 1
ATOM 4193 C CA . ARG B 1 173 ? -8.039 -18.328 -11.984 1 98.69 173 ARG B CA 1
ATOM 4194 C C . ARG B 1 173 ? -8.352 -17.312 -13.078 1 98.69 173 ARG B C 1
ATOM 4196 O O . ARG B 1 173 ? -7.777 -16.234 -13.102 1 98.69 173 ARG B O 1
ATOM 4203 N N . ARG B 1 174 ? -9.289 -17.703 -13.883 1 98.62 174 ARG B N 1
ATOM 4204 C CA . ARG B 1 174 ? -9.789 -16.812 -14.922 1 98.62 174 ARG B CA 1
ATOM 4205 C C . ARG B 1 174 ? -11.211 -17.188 -15.328 1 98.62 174 ARG B C 1
ATOM 4207 O O . ARG B 1 174 ? -11.547 -18.359 -15.422 1 98.62 174 ARG B O 1
ATOM 4214 N N . GLU B 1 175 ? -12 -16.234 -15.414 1 98.25 175 GLU B N 1
ATOM 4215 C CA . GLU B 1 175 ? -13.312 -16.344 -16.047 1 98.25 175 GLU B CA 1
ATOM 4216 C C . GLU B 1 175 ? -13.461 -15.336 -17.188 1 98.25 175 GLU B C 1
ATOM 4218 O O . GLU B 1 175 ? -13.359 -14.125 -16.969 1 98.25 175 GLU B O 1
ATOM 4223 N N . ASN B 1 176 ? -13.68 -15.812 -18.312 1 97.69 176 ASN B N 1
ATOM 4224 C CA . ASN B 1 176 ? -13.789 -14.992 -19.516 1 97.69 176 ASN B CA 1
ATOM 4225 C C . ASN B 1 176 ? -14.953 -15.445 -20.391 1 97.69 176 ASN B C 1
ATOM 4227 O O . ASN B 1 176 ? -14.789 -16.297 -21.266 1 97.69 176 ASN B O 1
ATOM 4231 N N . PRO B 1 177 ? -16.141 -14.898 -20.297 1 97.56 177 PRO B N 1
ATOM 4232 C CA . PRO B 1 177 ? -16.406 -13.836 -19.328 1 97.56 177 PRO B CA 1
ATOM 4233 C C . PRO B 1 177 ? -16.812 -14.383 -17.953 1 97.56 177 PRO B C 1
ATOM 4235 O O . PRO B 1 177 ? -17.031 -15.586 -17.812 1 97.56 177 PRO B O 1
ATOM 4238 N N . THR B 1 178 ? -16.859 -13.523 -17 1 98.31 178 THR B N 1
ATOM 4239 C CA . THR B 1 178 ? -17.453 -13.82 -15.703 1 98.31 178 THR B CA 1
ATOM 4240 C C . THR B 1 178 ? -18.953 -14.039 -15.836 1 98.31 178 THR B C 1
ATOM 4242 O O . THR B 1 178 ? -19.547 -13.773 -16.891 1 98.31 178 THR B O 1
ATOM 4245 N N . THR B 1 179 ? -19.562 -14.57 -14.781 1 98 179 THR B N 1
ATOM 4246 C CA . THR B 1 179 ? -20.984 -14.859 -14.75 1 98 179 THR B CA 1
ATOM 4247 C C . THR B 1 179 ? -21.75 -13.727 -14.07 1 98 179 THR B C 1
ATOM 4249 O O . THR B 1 179 ? -21.359 -13.258 -13 1 98 179 THR B O 1
ATOM 4252 N N . LEU B 1 180 ? -22.875 -13.297 -14.766 1 97.12 180 LEU B N 1
ATOM 4253 C CA . LEU B 1 180 ? -23.672 -12.18 -14.266 1 97.12 180 LEU B CA 1
ATOM 4254 C C . LEU B 1 180 ? -24.141 -12.43 -12.836 1 97.12 180 LEU B C 1
ATOM 4256 O O . LEU B 1 180 ? -24.656 -13.508 -12.531 1 97.12 180 LEU B O 1
ATOM 4260 N N . ALA B 1 181 ? -23.922 -11.5 -11.898 1 96.75 181 ALA B N 1
ATOM 4261 C CA . ALA B 1 181 ? -24.391 -11.469 -10.516 1 96.75 181 ALA B CA 1
ATOM 4262 C C . ALA B 1 181 ? -23.75 -12.578 -9.688 1 96.75 181 ALA B C 1
ATOM 4264 O O . ALA B 1 181 ? -24.25 -12.93 -8.61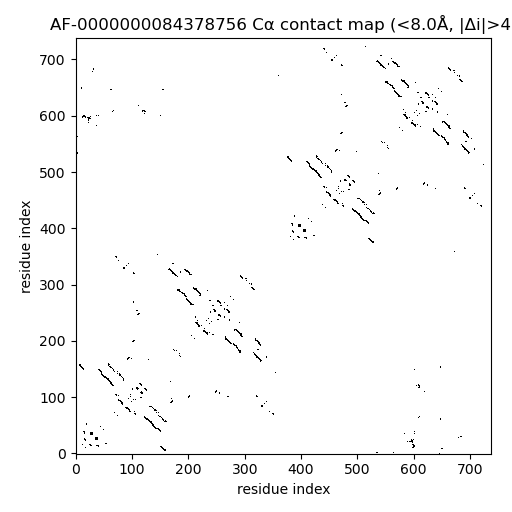7 1 96.75 181 ALA B O 1
ATOM 4265 N N . HIS B 1 182 ? -22.75 -13.203 -10.25 1 97.81 182 HIS B N 1
ATOM 4266 C CA . HIS B 1 182 ? -21.922 -14.141 -9.508 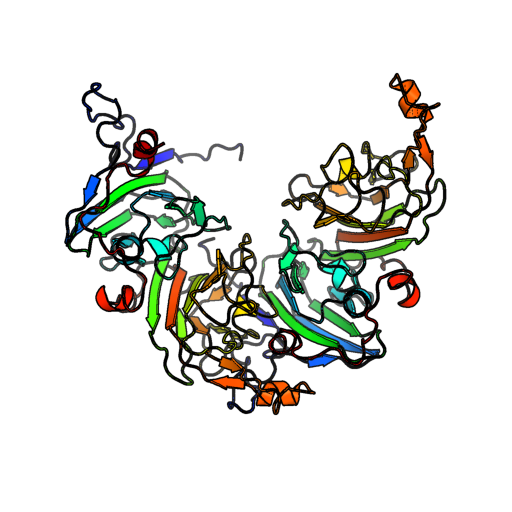1 97.81 182 HIS B CA 1
ATOM 4267 C C . HIS B 1 182 ? -20.516 -13.578 -9.297 1 97.81 182 HIS B C 1
ATOM 4269 O O . HIS B 1 182 ? -19.797 -13.328 -10.258 1 97.81 182 HIS B O 1
ATOM 4275 N N . ASP B 1 183 ? -20.188 -13.398 -8.07 1 98.5 183 ASP B N 1
ATOM 4276 C CA . ASP B 1 183 ? -18.922 -12.773 -7.746 1 98.5 183 ASP B CA 1
ATOM 4277 C C . ASP B 1 183 ? -17.75 -13.641 -8.195 1 98.5 183 ASP B C 1
ATOM 4279 O O . ASP B 1 183 ? -17.766 -14.859 -8 1 98.5 183 ASP B O 1
ATOM 4283 N N . PHE B 1 184 ? -16.766 -13.109 -8.859 1 98.75 184 PHE B N 1
ATOM 4284 C CA . PHE B 1 184 ? -15.523 -13.797 -9.211 1 98.75 184 PHE B CA 1
ATOM 4285 C C . PHE B 1 184 ? -14.742 -14.172 -7.965 1 98.75 184 PHE B C 1
ATOM 4287 O O . PHE B 1 184 ? -14.539 -13.344 -7.074 1 98.75 184 PHE B O 1
ATOM 4294 N N . GLU B 1 185 ? -14.312 -15.398 -7.848 1 98.75 185 GLU B N 1
ATOM 4295 C CA . GLU B 1 185 ? -13.562 -15.844 -6.68 1 98.75 185 GLU B CA 1
ATOM 4296 C C . GLU B 1 185 ? -12.062 -15.617 -6.871 1 98.75 185 GLU B C 1
ATOM 4298 O O . GLU B 1 185 ? -11.43 -16.266 -7.707 1 98.75 185 GLU B O 1
ATOM 4303 N N . LEU B 1 186 ? -11.562 -14.703 -6.086 1 98.81 186 LEU B N 1
ATOM 4304 C CA . LEU B 1 186 ? -10.117 -14.523 -6.047 1 98.81 186 LEU B CA 1
ATOM 4305 C C . LEU B 1 186 ? -9.445 -15.703 -5.348 1 98.81 186 LEU B C 1
ATOM 4307 O O . LEU B 1 186 ? -8.367 -16.141 -5.758 1 98.81 186 LEU B O 1
ATOM 4311 N N . LEU B 1 187 ? -10.031 -16.141 -4.312 1 98.88 187 LEU B N 1
ATOM 4312 C CA . LEU B 1 187 ? -9.586 -17.297 -3.553 1 98.88 187 LEU B CA 1
ATOM 4313 C C . LEU B 1 187 ? -10.766 -18.203 -3.207 1 98.88 187 LEU B C 1
ATOM 4315 O O . LEU B 1 187 ? -11.555 -17.891 -2.318 1 98.88 187 LEU B O 1
ATOM 4319 N N . PRO B 1 188 ? -10.898 -19.359 -3.865 1 98.44 188 PRO B N 1
ATOM 4320 C CA . PRO B 1 188 ? -11.891 -20.344 -3.42 1 98.44 188 PRO B CA 1
ATOM 4321 C C . PRO B 1 188 ? -11.648 -20.828 -1.988 1 98.44 188 PRO B C 1
ATOM 4323 O O . PRO B 1 188 ? -10.539 -20.688 -1.468 1 98.44 188 PRO B O 1
ATOM 4326 N N . THR B 1 189 ? -12.617 -21.391 -1.459 1 98.06 189 THR B N 1
ATOM 4327 C CA . THR B 1 189 ? -12.625 -21.719 -0.038 1 98.06 189 THR B CA 1
ATOM 4328 C C . THR B 1 189 ? -11.406 -22.562 0.33 1 98.06 189 THR B C 1
ATOM 4330 O O . THR B 1 189 ? -11.109 -23.547 -0.338 1 98.06 189 THR B O 1
ATOM 4333 N N . ARG B 1 190 ? -10.688 -22.125 1.289 1 97.94 190 ARG B N 1
ATOM 4334 C CA . ARG B 1 190 ? -9.656 -22.891 1.988 1 97.94 190 ARG B CA 1
ATOM 4335 C C . ARG B 1 190 ? -10.102 -23.234 3.406 1 97.94 190 ARG B C 1
ATOM 4337 O O . ARG B 1 190 ? -10.719 -22.406 4.086 1 97.94 190 ARG B O 1
ATOM 4344 N N . ARG B 1 191 ? -9.781 -24.359 3.938 1 96.12 191 ARG B N 1
ATOM 4345 C CA . ARG B 1 191 ? -10.312 -24.828 5.219 1 96.12 191 ARG B CA 1
ATOM 4346 C C . ARG B 1 191 ? -9.188 -25.109 6.203 1 96.12 191 ARG B C 1
ATOM 4348 O O . ARG B 1 191 ? -9.391 -25.828 7.191 1 96.12 191 ARG B O 1
ATOM 4355 N N . SER B 1 192 ? -8.086 -24.641 6.105 1 94.12 192 SER B N 1
ATOM 4356 C CA . SER B 1 192 ? -7 -24.641 7.086 1 94.12 192 SER B CA 1
ATOM 4357 C C . SER B 1 192 ? -6.785 -23.234 7.66 1 94.12 192 SER B C 1
ATOM 4359 O O . SER B 1 192 ? -7.508 -22.297 7.312 1 94.12 192 SER B O 1
ATOM 4361 N N . GLU B 1 193 ? -5.953 -23.125 8.688 1 96.44 193 GLU B N 1
ATOM 4362 C CA . GLU B 1 193 ? -5.555 -21.781 9.117 1 96.44 193 GLU B CA 1
ATOM 4363 C C . GLU B 1 193 ? -4.547 -21.172 8.148 1 96.44 193 GLU B C 1
ATOM 4365 O O . GLU B 1 193 ? -3.826 -21.891 7.457 1 96.44 193 GLU B O 1
ATOM 4370 N N . GLY B 1 194 ? -4.547 -19.875 8.07 1 97.94 194 GLY B N 1
ATOM 4371 C CA . GLY B 1 194 ? -3.588 -19.281 7.148 1 97.94 194 GLY B CA 1
ATOM 4372 C C . GLY B 1 194 ? -3.588 -17.766 7.172 1 97.94 194 GLY B C 1
ATOM 4373 O O . GLY B 1 194 ? -4.18 -17.156 8.07 1 97.94 194 GLY B O 1
ATOM 4374 N N . ARG B 1 195 ? -2.791 -17.25 6.348 1 98.5 195 ARG B N 1
ATOM 4375 C CA . ARG B 1 195 ? -2.656 -15.812 6.133 1 98.5 195 ARG B CA 1
ATOM 4376 C C . ARG B 1 195 ? -2.811 -15.461 4.656 1 98.5 195 ARG B C 1
ATOM 4378 O O . ARG B 1 195 ? -2.066 -15.969 3.812 1 98.5 195 ARG B O 1
ATOM 4385 N N . PHE B 1 196 ? -3.83 -14.656 4.367 1 98.75 196 PHE B N 1
ATOM 4386 C CA . PHE B 1 196 ? -4.035 -14.148 3.02 1 98.75 196 PHE B CA 1
ATOM 4387 C C . PHE B 1 196 ? -3.039 -13.039 2.705 1 98.75 196 PHE B C 1
ATOM 4389 O O . PHE B 1 196 ? -2.924 -12.062 3.457 1 98.75 196 PHE B O 1
ATOM 4396 N N . LEU B 1 197 ? -2.301 -13.078 1.604 1 98.75 197 LEU B N 1
ATOM 4397 C CA . LEU B 1 197 ? -1.298 -12.078 1.27 1 98.75 197 LEU B CA 1
ATOM 4398 C C . LEU B 1 197 ? -1.842 -11.086 0.249 1 98.75 197 LEU B C 1
ATOM 4400 O O . LEU B 1 197 ? -1.545 -9.891 0.319 1 98.75 197 LEU B O 1
ATOM 4404 N N . GLY B 1 198 ? -2.504 -11.625 -0.803 1 98.81 198 GLY B N 1
ATOM 4405 C CA . GLY B 1 198 ? -3.029 -10.727 -1.815 1 98.81 198 GLY B CA 1
ATOM 4406 C C . GLY B 1 198 ? -3.092 -11.344 -3.197 1 98.81 198 GLY B C 1
ATOM 4407 O O . GLY B 1 198 ? -2.971 -12.562 -3.34 1 98.81 198 GLY B O 1
ATOM 4408 N N . SER B 1 199 ? -3.377 -10.5 -4.23 1 98.88 199 SER B N 1
ATOM 4409 C CA . SER B 1 199 ? -3.59 -11 -5.586 1 98.88 199 SER B CA 1
ATOM 4410 C C . SER B 1 199 ? -3.082 -10.008 -6.625 1 98.88 199 SER B C 1
ATOM 4412 O O . SER B 1 199 ? -3.135 -8.797 -6.414 1 98.88 199 SER B O 1
ATOM 4414 N N . VAL B 1 200 ? -2.537 -10.562 -7.648 1 98.88 200 VAL B N 1
ATOM 4415 C CA . VAL B 1 200 ? -2.508 -9.867 -8.93 1 98.88 200 VAL B CA 1
ATOM 4416 C C . VAL B 1 200 ? -3.84 -10.055 -9.656 1 98.88 200 VAL B C 1
ATOM 4418 O O . VAL B 1 200 ? -4.301 -11.188 -9.828 1 98.88 200 VAL B O 1
ATOM 4421 N N . ILE B 1 201 ? -4.477 -8.969 -10.055 1 98.81 201 ILE B N 1
ATOM 4422 C CA . ILE B 1 201 ? -5.809 -9.031 -10.648 1 98.81 201 ILE B CA 1
ATOM 4423 C C . ILE B 1 201 ? -5.762 -8.461 -12.07 1 98.81 201 ILE B C 1
ATOM 4425 O O . ILE B 1 201 ? -5.227 -7.367 -12.289 1 98.81 201 ILE B O 1
ATOM 4429 N N . GLY B 1 202 ? -6.211 -9.203 -13.008 1 98.19 202 GLY B N 1
ATOM 4430 C CA . GLY B 1 202 ? -6.379 -8.75 -14.383 1 98.19 202 GLY B CA 1
ATOM 4431 C C . GLY B 1 202 ? -7.828 -8.516 -14.766 1 98.19 202 GLY B C 1
ATOM 4432 O O . GLY B 1 202 ? -8.688 -9.352 -14.477 1 98.19 202 GLY B O 1
ATOM 4433 N N . VAL B 1 203 ? -8.109 -7.371 -15.352 1 97 203 VAL B N 1
ATOM 4434 C CA . VAL B 1 203 ? -9.453 -7.062 -15.836 1 97 203 VAL B CA 1
ATOM 4435 C C . VAL B 1 203 ? -9.375 -6.582 -17.281 1 97 203 VAL B C 1
ATOM 4437 O O . VAL B 1 203 ? -8.57 -5.715 -17.609 1 97 203 VAL B O 1
ATOM 4440 N N . ARG B 1 204 ? -10.07 -7.125 -18.109 1 95.12 204 ARG B N 1
ATOM 4441 C CA . ARG B 1 204 ? -10.336 -6.621 -19.453 1 95.12 204 ARG B CA 1
ATOM 4442 C C . ARG B 1 204 ? -11.828 -6.375 -19.656 1 95.12 204 ARG B C 1
ATOM 4444 O O . ARG B 1 204 ? -12.594 -7.32 -19.875 1 95.12 204 ARG B O 1
ATOM 4451 N N . PRO B 1 205 ? -12.195 -5.141 -19.562 1 93.06 205 PRO B N 1
ATOM 4452 C CA . PRO B 1 205 ? -13.609 -4.824 -19.734 1 93.06 205 PRO B CA 1
ATOM 4453 C C . PRO B 1 205 ? -14.133 -5.18 -21.125 1 93.06 205 PRO B C 1
ATOM 4455 O O . PRO B 1 205 ? -13.43 -5.004 -22.125 1 93.06 205 PRO B O 1
ATOM 4458 N N . GLN B 1 206 ? -15.375 -5.625 -21.172 1 92.5 206 GLN B N 1
ATOM 4459 C CA . GLN B 1 206 ? -15.953 -6.031 -22.453 1 92.5 206 GLN B CA 1
ATOM 4460 C C . GLN B 1 206 ? -16.969 -4.996 -22.938 1 92.5 206 GLN B C 1
ATOM 4462 O O . GLN B 1 206 ? -17.438 -5.082 -24.078 1 92.5 206 GLN B O 1
ATOM 4467 N N . GLU B 1 207 ? -17.359 -4.074 -22.109 1 88.31 207 GLU B N 1
ATOM 4468 C CA . GLU B 1 207 ? -18.203 -2.939 -22.484 1 88.31 207 GLU B CA 1
ATOM 4469 C C . GLU B 1 207 ? -17.531 -1.616 -22.141 1 88.31 207 GLU B C 1
ATOM 4471 O O . GLU B 1 207 ? -16.781 -1.528 -21.172 1 88.31 207 GLU B O 1
ATOM 4476 N N . PRO B 1 208 ? -17.797 -0.64 -22.953 1 84.81 208 PRO B N 1
ATOM 4477 C CA . PRO B 1 208 ? -17.125 0.646 -22.75 1 84.81 208 PRO B CA 1
ATOM 4478 C C . PRO B 1 208 ? -17.766 1.472 -21.641 1 84.81 208 PRO B C 1
ATOM 4480 O O . PRO B 1 208 ? -18.219 2.59 -21.875 1 84.81 208 PRO B O 1
ATOM 4483 N N . SER B 1 209 ? -17.875 1.03 -20.516 1 88.88 209 SER B N 1
ATOM 4484 C CA . SER B 1 209 ? -18.375 1.7 -19.328 1 88.88 209 SER B CA 1
ATOM 4485 C C . SER B 1 209 ? -17.516 1.356 -18.109 1 88.88 209 SER B C 1
ATOM 4487 O O . SER B 1 209 ? -16.797 0.364 -18.109 1 88.88 209 SER B O 1
ATOM 4489 N N . TRP B 1 210 ? -17.656 2.193 -17.156 1 92.44 210 TRP B N 1
ATOM 4490 C CA . TRP B 1 210 ? -16.844 1.987 -15.969 1 92.44 210 TRP B CA 1
ATOM 4491 C C . TRP B 1 210 ? -17.188 0.664 -15.297 1 92.44 210 TRP B C 1
ATOM 4493 O O . TRP B 1 210 ? -18.359 0.354 -15.094 1 92.44 210 TRP B O 1
ATOM 4503 N N . TRP B 1 211 ? -16.172 -0.082 -14.883 1 95 211 TRP B N 1
ATOM 4504 C CA . TRP B 1 211 ? -16.359 -1.468 -14.461 1 95 211 TRP B CA 1
ATOM 4505 C C . TRP B 1 211 ? -15.984 -1.651 -12.992 1 95 211 TRP B C 1
ATOM 4507 O O . TRP B 1 211 ? -16.172 -2.73 -12.43 1 95 211 TRP B O 1
ATOM 4517 N N . GLY B 1 212 ? -15.453 -0.678 -12.258 1 95.44 212 GLY B N 1
ATOM 4518 C CA . GLY B 1 212 ? -14.719 -0.9 -11.023 1 95.44 212 GLY B CA 1
ATOM 4519 C C . GLY B 1 212 ? -15.562 -0.695 -9.781 1 95.44 212 GLY B C 1
ATOM 4520 O O . GLY B 1 212 ? -15.031 -0.472 -8.688 1 95.44 212 GLY B O 1
ATOM 4521 N N . GLU B 1 213 ? -16.875 -0.824 -9.883 1 96.75 213 GLU B N 1
ATOM 4522 C CA . GLU B 1 213 ? -17.734 -0.542 -8.742 1 96.75 213 GLU B CA 1
ATOM 4523 C C . GLU B 1 213 ? -17.891 -1.77 -7.848 1 96.75 213 GLU B C 1
ATOM 4525 O O . GLU B 1 213 ? -18.422 -1.674 -6.738 1 96.75 213 GLU B O 1
ATOM 4530 N N . GLY B 1 214 ? -17.391 -2.961 -8.211 1 98.06 214 GLY B N 1
ATOM 4531 C CA . GLY B 1 214 ? -17.609 -4.199 -7.477 1 98.06 214 GLY B CA 1
ATOM 4532 C C . GLY B 1 214 ? -16.828 -4.258 -6.176 1 98.06 214 GLY B C 1
ATOM 4533 O O . GLY B 1 214 ? -15.648 -3.883 -6.133 1 98.06 214 GLY B O 1
ATOM 4534 N N . GLU B 1 215 ? -17.453 -4.746 -5.145 1 98.56 215 GLU B N 1
ATOM 4535 C CA . GLU B 1 215 ? -16.859 -4.828 -3.811 1 98.56 215 GLU B CA 1
ATOM 4536 C C . GLU B 1 215 ? -16.062 -6.117 -3.641 1 98.56 215 GLU B C 1
ATOM 4538 O O . GLU B 1 215 ? -16.516 -7.191 -4.039 1 98.56 215 GLU B O 1
ATOM 4543 N N . ALA B 1 216 ? -14.898 -6.008 -3.062 1 98.81 216 ALA B N 1
ATOM 4544 C CA . ALA B 1 216 ? -14.188 -7.188 -2.572 1 98.81 216 ALA B CA 1
ATOM 4545 C C . ALA B 1 216 ? -14.781 -7.676 -1.252 1 98.81 216 ALA B C 1
ATOM 4547 O O . ALA B 1 216 ? -15.109 -6.867 -0.379 1 98.81 216 ALA B O 1
ATOM 4548 N N . LYS B 1 217 ? -14.922 -8.969 -1.129 1 98.81 217 LYS B N 1
ATOM 4549 C CA . LYS B 1 217 ? -15.539 -9.562 0.054 1 98.81 217 LYS B CA 1
ATOM 4550 C C . LYS B 1 217 ? -14.703 -10.719 0.591 1 98.81 217 LYS B C 1
ATOM 4552 O O . LYS B 1 217 ? -14.258 -11.578 -0.174 1 98.81 217 LYS B O 1
ATOM 4557 N N . PHE B 1 218 ? -14.445 -10.688 1.874 1 98.94 218 PHE B N 1
ATOM 4558 C CA . PHE B 1 218 ? -13.719 -11.742 2.568 1 98.94 218 PHE B CA 1
ATOM 4559 C C . PHE B 1 218 ? -14.625 -12.469 3.553 1 98.94 218 PHE B C 1
ATOM 4561 O O . PHE B 1 218 ? -15.047 -11.898 4.555 1 98.94 218 PHE B O 1
ATOM 4568 N N . TYR B 1 219 ? -14.953 -13.711 3.244 1 98.81 219 TYR B N 1
ATOM 4569 C CA . TYR B 1 219 ? -15.695 -14.594 4.137 1 98.81 219 TYR B CA 1
ATOM 4570 C C . TYR B 1 219 ? -14.75 -15.398 5.02 1 98.81 219 TYR B C 1
ATOM 4572 O O . TYR B 1 219 ? -14.016 -16.266 4.531 1 98.81 219 TYR B O 1
ATOM 4580 N N . ILE B 1 220 ? -14.797 -15.078 6.258 1 98.56 220 ILE B N 1
ATOM 4581 C CA . ILE B 1 220 ? -13.766 -15.594 7.16 1 98.56 220 ILE B CA 1
ATOM 4582 C C . ILE B 1 220 ? -14.422 -16.375 8.297 1 98.56 220 ILE B C 1
ATOM 4584 O O . ILE B 1 220 ? -15.414 -15.922 8.875 1 98.56 220 ILE B O 1
ATOM 4588 N N . ASP B 1 221 ? -13.914 -17.578 8.625 1 97.56 221 ASP B N 1
ATOM 4589 C CA . ASP B 1 221 ? -14.148 -18.375 9.828 1 97.56 221 ASP B CA 1
ATOM 4590 C C . ASP B 1 221 ? -15.641 -18.5 10.117 1 97.56 221 ASP B C 1
ATOM 4592 O O . ASP B 1 221 ? -16.094 -18.172 11.219 1 97.56 221 ASP B O 1
ATOM 4596 N N . GLY B 1 222 ? -16.344 -19.016 9.188 1 93.25 222 GLY B N 1
ATOM 4597 C CA . GLY B 1 222 ? -17.734 -19.344 9.406 1 93.25 222 GLY B CA 1
ATOM 4598 C C . GLY B 1 222 ? -18.688 -18.422 8.672 1 93.25 222 GLY B C 1
ATOM 4599 O O . GLY B 1 222 ? -19.906 -18.656 8.648 1 93.25 222 GLY B O 1
ATOM 4600 N N . ASP B 1 223 ? -18.141 -17.344 8.109 1 96.88 223 ASP B N 1
ATOM 4601 C CA . ASP B 1 223 ? -18.984 -16.484 7.266 1 96.88 223 ASP B CA 1
ATOM 4602 C C . ASP B 1 223 ? -19.594 -17.297 6.125 1 96.88 223 ASP B C 1
ATOM 4604 O O . ASP B 1 223 ? -18.938 -18.156 5.535 1 96.88 223 ASP B O 1
ATOM 4608 N N . GLU B 1 224 ? -20.875 -17.062 5.828 1 93.06 224 GLU B N 1
ATOM 4609 C CA . GLU B 1 224 ? -21.531 -17.734 4.715 1 93.06 224 GLU B CA 1
ATOM 4610 C C . GLU B 1 224 ? -22.109 -16.734 3.721 1 93.06 224 GLU B C 1
ATOM 4612 O O . GLU B 1 224 ? -21.422 -16.328 2.779 1 93.06 224 GLU B O 1
ATOM 4617 N N . LYS B 1 225 ? -23.188 -16.047 4.141 1 94.62 225 LYS B N 1
ATOM 4618 C CA . LYS B 1 225 ? -23.875 -15.148 3.225 1 94.62 225 LYS B CA 1
ATOM 4619 C C . LYS B 1 225 ? -23.266 -13.75 3.266 1 94.62 225 LYS B C 1
ATOM 4621 O O . LYS B 1 225 ? -23.203 -13.062 2.244 1 94.62 225 LYS B O 1
ATOM 4626 N N . LEU B 1 226 ? -22.859 -13.383 4.426 1 97.81 226 LEU B N 1
ATOM 4627 C CA . LEU B 1 226 ? -22.312 -12.039 4.609 1 97.81 226 LEU B CA 1
ATOM 4628 C C . LEU B 1 226 ? -20.844 -12.102 5.02 1 97.81 226 LEU B C 1
ATOM 4630 O O . LEU B 1 226 ? -20.469 -12.906 5.883 1 97.81 226 LEU B O 1
ATOM 4634 N N . PRO B 1 227 ? -20.047 -11.32 4.406 1 98.5 227 PRO B N 1
ATOM 4635 C CA . PRO B 1 227 ? -18.609 -11.312 4.688 1 98.5 227 PRO B CA 1
ATOM 4636 C C . PRO B 1 227 ? -18.25 -10.531 5.953 1 98.5 227 PRO B C 1
ATOM 4638 O O . PRO B 1 227 ? -19.031 -9.688 6.402 1 98.5 227 PRO B O 1
ATOM 4641 N N . THR B 1 228 ? -17.125 -10.805 6.555 1 98.69 228 THR B N 1
ATOM 4642 C CA . THR B 1 228 ? -16.531 -10.062 7.664 1 98.69 228 THR B CA 1
ATOM 4643 C C . THR B 1 228 ? -15.844 -8.797 7.16 1 98.69 228 THR B C 1
ATOM 4645 O O . THR B 1 228 ? -15.938 -7.738 7.789 1 98.69 228 THR B O 1
ATOM 4648 N N . ILE B 1 229 ? -15.133 -8.891 6.109 1 98.75 229 ILE B N 1
ATOM 4649 C CA . ILE B 1 229 ? -14.469 -7.766 5.465 1 98.75 229 ILE B CA 1
ATOM 4650 C C . ILE B 1 229 ? -15.133 -7.469 4.121 1 98.75 229 ILE B C 1
ATOM 4652 O O . ILE B 1 229 ? -15.266 -8.359 3.281 1 98.75 229 ILE B O 1
ATOM 4656 N N . VAL B 1 230 ? -15.617 -6.297 3.936 1 98.56 230 VAL B N 1
ATOM 4657 C CA . VAL B 1 230 ? -16.281 -5.891 2.705 1 98.56 230 VAL B CA 1
ATOM 4658 C C . VAL B 1 230 ? -15.828 -4.492 2.299 1 98.56 230 VAL B C 1
ATOM 4660 O O . VAL B 1 230 ? -15.75 -3.59 3.135 1 98.56 230 VAL B O 1
ATOM 4663 N N . GLY B 1 231 ? -15.422 -4.332 1.037 1 97.44 231 GLY B N 1
ATOM 4664 C CA . GLY B 1 231 ? -14.938 -3.066 0.507 1 97.44 231 GLY B CA 1
ATOM 4665 C C . GLY B 1 231 ? -16.031 -2.211 -0.094 1 97.44 231 GLY B C 1
ATOM 4666 O O . GLY B 1 231 ? -17.203 -2.357 0.263 1 97.44 231 GLY B O 1
ATOM 4667 N N . THR B 1 232 ? -15.578 -1.245 -0.995 1 96.69 232 THR B N 1
ATOM 4668 C CA . THR B 1 232 ? -16.5 -0.269 -1.567 1 96.69 232 THR B CA 1
ATOM 4669 C C . THR B 1 232 ? -16.484 -0.339 -3.092 1 96.69 232 THR B C 1
ATOM 4671 O O . THR B 1 232 ? -17.406 0.148 -3.75 1 96.69 232 THR B O 1
ATOM 4674 N N . GLY B 1 233 ? -15.469 -0.794 -3.641 1 97.5 233 GLY B N 1
ATOM 4675 C CA . GLY B 1 233 ? -15.242 -0.909 -5.07 1 97.5 233 GLY B CA 1
ATOM 4676 C C . GLY B 1 233 ? -13.961 -1.645 -5.418 1 97.5 233 GLY B C 1
ATOM 4677 O O . GLY B 1 233 ? -13.07 -1.771 -4.578 1 97.5 233 GLY B O 1
ATOM 4678 N N . ALA B 1 234 ? -13.875 -2.088 -6.699 1 97.69 234 ALA B N 1
ATOM 4679 C CA . ALA B 1 234 ? -12.695 -2.836 -7.121 1 97.69 234 ALA B CA 1
ATOM 4680 C C . ALA B 1 234 ? -11.453 -1.946 -7.129 1 97.69 234 ALA B C 1
ATOM 4682 O O . ALA B 1 234 ? -10.383 -2.357 -6.676 1 97.69 234 ALA B O 1
ATOM 4683 N N . GLU B 1 235 ? -11.594 -0.693 -7.723 1 96 235 GLU B N 1
ATOM 4684 C CA . GLU B 1 235 ? -10.453 0.221 -7.707 1 96 235 GLU B CA 1
ATOM 4685 C C . GLU B 1 235 ? -10.094 0.63 -6.285 1 96 235 GLU B C 1
ATOM 4687 O O . GLU B 1 235 ? -8.922 0.869 -5.98 1 96 235 GLU B O 1
ATOM 4692 N N . ASP B 1 236 ? -11.117 0.726 -5.422 1 97.88 236 ASP B N 1
ATOM 4693 C CA . ASP B 1 236 ? -10.898 1.073 -4.02 1 97.88 236 ASP B CA 1
ATOM 4694 C C . ASP B 1 236 ? -10.125 -0.027 -3.297 1 97.88 236 ASP B C 1
ATOM 4696 O O . ASP B 1 236 ? -9.289 0.258 -2.434 1 97.88 236 ASP B O 1
ATOM 4700 N N . TYR B 1 237 ? -10.453 -1.287 -3.623 1 98.62 237 TYR B N 1
ATOM 4701 C CA . TYR B 1 237 ? -9.773 -2.41 -2.994 1 98.62 237 TYR B CA 1
ATOM 4702 C C . TYR B 1 237 ? -8.266 -2.314 -3.199 1 98.62 237 TYR B C 1
ATOM 4704 O O . TYR B 1 237 ? -7.484 -2.623 -2.295 1 98.62 237 TYR B O 1
ATOM 4712 N N . VAL B 1 238 ? -7.891 -1.834 -4.359 1 98.25 238 VAL B N 1
ATOM 4713 C CA . VAL B 1 238 ? -6.457 -1.751 -4.609 1 98.25 238 VAL B CA 1
ATOM 4714 C C . VAL B 1 238 ? -5.949 -0.357 -4.25 1 98.25 238 VAL B C 1
ATOM 4716 O O . VAL B 1 238 ? -4.996 0.139 -4.859 1 98.25 238 VAL B O 1
ATOM 4719 N N . GLY B 1 239 ? -6.57 0.305 -3.354 1 97.12 239 GLY B N 1
ATOM 4720 C CA . GLY B 1 239 ? -6.086 1.523 -2.723 1 97.12 239 GLY B CA 1
ATOM 4721 C C . GLY B 1 239 ? -6.211 2.746 -3.611 1 97.12 239 GLY B C 1
ATOM 4722 O O . GLY B 1 239 ? -5.605 3.783 -3.338 1 97.12 239 GLY B O 1
ATOM 4723 N N . LEU B 1 240 ? -6.898 2.652 -4.738 1 95.38 240 LEU B N 1
ATOM 4724 C CA . LEU B 1 240 ? -7.109 3.768 -5.652 1 95.38 240 LEU B CA 1
ATOM 4725 C C . LEU B 1 240 ? -8.516 4.336 -5.504 1 95.38 240 LEU B C 1
ATOM 4727 O O . LEU B 1 240 ? -9.172 4.113 -4.48 1 95.38 240 LEU B O 1
ATOM 4731 N N . GLY B 1 241 ? -8.898 5.25 -6.305 1 91.75 241 GLY B N 1
ATOM 4732 C CA . GLY B 1 241 ? -10.203 5.891 -6.32 1 91.75 241 GLY B CA 1
ATOM 4733 C C . GLY B 1 241 ? -10.453 6.695 -7.582 1 91.75 241 GLY B C 1
ATOM 4734 O O . GLY B 1 241 ? -9.508 7.16 -8.227 1 91.75 241 GLY B O 1
ATOM 4735 N N . TRP B 1 242 ? -11.742 6.793 -7.852 1 89.31 242 TRP B N 1
ATOM 4736 C CA . TRP B 1 242 ? -12.148 7.527 -9.047 1 89.31 242 TRP B CA 1
ATOM 4737 C C . TRP B 1 242 ? -11.531 6.914 -10.297 1 89.31 242 TRP B C 1
ATOM 4739 O O . TRP B 1 242 ? -10.867 7.605 -11.078 1 89.31 242 TRP B O 1
ATOM 4749 N N . CYS B 1 243 ? -11.742 5.602 -10.336 1 89.31 243 CYS B N 1
ATOM 4750 C CA . CYS B 1 243 ? -11.258 4.758 -11.422 1 89.31 243 CYS B CA 1
ATOM 4751 C C . CYS B 1 243 ? -9.828 4.289 -11.141 1 89.31 243 CYS B C 1
ATOM 4753 O O . CYS B 1 243 ? -9.422 4.184 -9.984 1 89.31 243 CYS B O 1
ATOM 4755 N N . VAL B 1 244 ? -9.188 3.707 -12.242 1 91.19 244 VAL B N 1
ATOM 4756 C CA . VAL B 1 244 ? -7.867 3.115 -12.055 1 91.19 244 VAL B CA 1
ATOM 4757 C C . VAL B 1 244 ? -6.82 3.938 -12.797 1 91.19 244 VAL B C 1
ATOM 4759 O O . VAL B 1 244 ? -7 4.266 -13.977 1 91.19 244 VAL B O 1
ATOM 4762 N N . GLN B 1 245 ? -5.793 4.367 -12.047 1 90 245 GLN B N 1
ATOM 4763 C CA . GLN B 1 245 ? -4.629 5.039 -12.609 1 90 245 GLN B CA 1
ATOM 4764 C C . GLN B 1 245 ? -3.371 4.188 -12.445 1 90 245 GLN B C 1
ATOM 4766 O O . GLN B 1 245 ? -3.309 3.328 -11.57 1 90 245 GLN B O 1
ATOM 4771 N N . ARG B 1 246 ? -2.443 4.395 -13.336 1 91.31 246 ARG B N 1
ATOM 4772 C CA . ARG B 1 246 ? -1.199 3.652 -13.172 1 91.31 246 ARG B CA 1
ATOM 4773 C C . ARG B 1 246 ? -0.379 4.211 -12.008 1 91.31 246 ARG B C 1
ATOM 4775 O O . ARG B 1 246 ? 0.434 5.117 -12.195 1 91.31 246 ARG B O 1
ATOM 4782 N N . THR B 1 247 ? -0.5 3.713 -10.875 1 92.44 247 THR B N 1
ATOM 4783 C CA . THR B 1 247 ? 0.235 4.051 -9.664 1 92.44 247 THR B CA 1
ATOM 4784 C C . THR B 1 247 ? 0.703 2.789 -8.945 1 92.44 247 THR B C 1
ATOM 4786 O O . THR B 1 247 ? 0.119 2.389 -7.938 1 92.44 247 THR B O 1
ATOM 4789 N N . PRO B 1 248 ? 1.755 2.156 -9.492 1 95.56 248 PRO B N 1
ATOM 4790 C CA . PRO B 1 248 ? 2.25 0.927 -8.867 1 95.56 248 PRO B CA 1
ATOM 4791 C C . PRO B 1 248 ? 3.039 1.193 -7.586 1 95.56 248 PRO B C 1
ATOM 4793 O O . PRO B 1 248 ? 4.254 1.406 -7.637 1 95.56 248 PRO B O 1
ATOM 4796 N N . TYR B 1 249 ? 2.391 1.122 -6.484 1 97.69 249 TYR B N 1
ATOM 4797 C CA . TYR B 1 249 ? 2.996 1.409 -5.191 1 97.69 249 TYR B CA 1
ATOM 4798 C C . TYR B 1 249 ? 3.381 0.122 -4.469 1 97.69 249 TYR B C 1
ATOM 4800 O O . TYR B 1 249 ? 3.283 -0.967 -5.039 1 97.69 249 TYR B O 1
ATOM 4808 N N . LEU B 1 250 ? 3.9 0.242 -3.254 1 97.5 250 LEU B N 1
ATOM 4809 C CA . LEU B 1 250 ? 4.508 -0.877 -2.543 1 97.5 250 LEU B CA 1
ATOM 4810 C C . LEU B 1 250 ? 3.475 -1.956 -2.238 1 97.5 250 LEU B C 1
ATOM 4812 O O . LEU B 1 250 ? 3.736 -3.145 -2.432 1 97.5 250 LEU B O 1
ATOM 4816 N N . TYR B 1 251 ? 2.232 -1.569 -1.812 1 98.56 251 TYR B N 1
ATOM 4817 C CA . TYR B 1 251 ? 1.294 -2.57 -1.319 1 98.56 251 TYR B CA 1
ATOM 4818 C C . TYR B 1 251 ? 0.038 -2.613 -2.182 1 98.56 251 TYR B C 1
ATOM 4820 O O . TYR B 1 251 ? -0.86 -3.424 -1.941 1 98.56 251 TYR B O 1
ATOM 4828 N N . HIS B 1 252 ? -0.047 -1.71 -3.125 1 98.56 252 HIS B N 1
ATOM 4829 C CA . HIS B 1 252 ? -1.299 -1.586 -3.863 1 98.56 252 HIS B CA 1
ATOM 4830 C C . HIS B 1 252 ? -1.097 -0.816 -5.164 1 98.56 252 HIS B C 1
ATOM 4832 O O . HIS B 1 252 ? -0.063 -0.172 -5.355 1 98.56 252 HIS B O 1
ATOM 4838 N N . GLY B 1 253 ? -2.043 -0.89 -6.047 1 97.44 253 GLY B N 1
ATOM 4839 C CA . GLY B 1 253 ? -2.088 -0.045 -7.23 1 97.44 253 GLY B CA 1
ATOM 4840 C C . GLY B 1 253 ? -2.262 -0.829 -8.516 1 97.44 253 GLY B C 1
ATOM 4841 O O . GLY B 1 253 ? -2.707 -1.979 -8.492 1 97.44 253 GLY B O 1
ATOM 4842 N N . ALA B 1 254 ? -1.985 -0.152 -9.648 1 96.56 254 ALA B N 1
ATOM 4843 C CA . ALA B 1 254 ? -2.043 -0.764 -10.977 1 96.56 254 ALA B CA 1
ATOM 4844 C C . ALA B 1 254 ? -0.7 -0.653 -11.688 1 96.56 254 ALA B C 1
ATOM 4846 O O . ALA B 1 254 ? -0.109 0.427 -11.75 1 96.56 254 ALA B O 1
ATOM 4847 N N . SER B 1 255 ? -0.247 -1.777 -12.148 1 96.06 255 SER B N 1
ATOM 4848 C CA . SER B 1 255 ? 1.029 -1.812 -12.852 1 96.06 255 SER B CA 1
ATOM 4849 C C . SER B 1 255 ? 0.844 -1.539 -14.344 1 96.06 255 SER B C 1
ATOM 4851 O O . SER B 1 255 ? 1.787 -1.14 -15.031 1 96.06 255 SER B O 1
ATOM 4853 N N . GLN B 1 256 ? -0.35 -1.809 -14.812 1 93.69 256 GLN B N 1
ATOM 4854 C CA . GLN B 1 256 ? -0.643 -1.591 -16.219 1 93.69 256 GLN B CA 1
ATOM 4855 C C . GLN B 1 256 ? -2.084 -1.132 -16.422 1 93.69 256 GLN B C 1
ATOM 4857 O O . GLN B 1 256 ? -3.006 -1.679 -15.812 1 93.69 256 GLN B O 1
ATOM 4862 N N . VAL B 1 257 ? -2.246 -0.038 -17.125 1 91.81 257 VAL B N 1
ATOM 4863 C CA . VAL B 1 257 ? -3.551 0.444 -17.562 1 91.81 257 VAL B CA 1
ATOM 4864 C C . VAL B 1 257 ? -3.518 0.746 -19.047 1 91.81 257 VAL B C 1
ATOM 4866 O O . VAL B 1 257 ? -2.451 1.002 -19.609 1 91.81 257 VAL B O 1
ATOM 4869 N N . SER B 1 258 ? -4.594 0.585 -19.766 1 79.81 258 SER B N 1
ATOM 4870 C CA . SER B 1 258 ? -4.621 0.917 -21.188 1 79.81 258 SER B CA 1
ATOM 4871 C C . SER B 1 258 ? -4.527 2.424 -21.406 1 79.81 258 SER B C 1
ATOM 4873 O O . SER B 1 258 ? -5.102 3.205 -20.641 1 79.81 258 SER B O 1
ATOM 4875 N N . GLN B 1 259 ? -3.545 2.963 -22.047 1 63.22 259 GLN B N 1
ATOM 4876 C CA . GLN B 1 259 ? -3.25 4.375 -22.266 1 63.22 259 GLN B CA 1
ATOM 4877 C C . GLN B 1 259 ? -4.398 5.07 -23 1 63.22 259 GLN B C 1
ATOM 4879 O O . GLN B 1 259 ? -4.531 6.293 -22.938 1 63.22 259 GLN B O 1
ATOM 4884 N N . SER B 1 260 ? -4.957 4.379 -23.875 1 53.91 260 SER B N 1
ATOM 4885 C CA . SER B 1 260 ? -5.82 5.086 -24.812 1 53.91 260 SER B CA 1
ATOM 4886 C C . SER B 1 260 ? -7.012 5.719 -24.094 1 53.91 260 SER B C 1
ATOM 4888 O O . SER B 1 260 ? -7.648 6.629 -24.625 1 53.91 260 SER B O 1
ATOM 4890 N N . ASP B 1 261 ? -7.543 5.211 -22.828 1 55.09 261 ASP B N 1
ATOM 4891 C CA . ASP B 1 261 ? -8.859 5.668 -22.406 1 55.09 261 ASP B CA 1
ATOM 4892 C C . ASP B 1 261 ? -8.812 6.207 -20.984 1 55.09 261 ASP B C 1
ATOM 4894 O O . ASP B 1 261 ? -8.398 5.504 -20.062 1 55.09 261 ASP B O 1
ATOM 4898 N N . GLU B 1 262 ? -8.641 7.562 -20.953 1 57.34 262 GLU B N 1
ATOM 4899 C CA . GLU B 1 262 ? -8.961 8.156 -19.656 1 57.34 262 GLU B CA 1
ATOM 4900 C C . GLU B 1 262 ? -10.32 7.688 -19.156 1 57.34 262 GLU B C 1
ATOM 4902 O O . GLU B 1 262 ? -11.297 7.668 -19.922 1 57.34 262 GLU B O 1
ATOM 4907 N N . PRO B 1 263 ? -10.758 7.191 -18.125 1 61.84 263 PRO B N 1
ATOM 4908 C CA . PRO B 1 263 ? -10.984 6.445 -16.891 1 61.84 263 PRO B CA 1
ATOM 4909 C C . PRO B 1 263 ? -10.789 4.941 -17.062 1 61.84 263 PRO B C 1
ATOM 4911 O O . PRO B 1 263 ? -11.258 4.152 -16.234 1 61.84 263 PRO B O 1
ATOM 4914 N N . ASN B 1 264 ? -9.953 4.426 -17.953 1 63 264 ASN B N 1
ATOM 4915 C CA . ASN B 1 264 ? -9.555 3.037 -18.172 1 63 264 ASN B CA 1
ATOM 4916 C C . ASN B 1 264 ? -10.773 2.123 -18.281 1 63 264 ASN B C 1
ATOM 4918 O O . ASN B 1 264 ? -10.859 1.103 -17.609 1 63 264 ASN B O 1
ATOM 4922 N N . MET B 1 265 ? -11.734 2.637 -19.125 1 73.56 265 MET B N 1
ATOM 4923 C CA . MET B 1 265 ? -12.984 1.904 -19.328 1 73.56 265 MET B CA 1
ATOM 4924 C C . MET B 1 265 ? -12.836 0.881 -20.453 1 73.56 265 MET B C 1
ATOM 4926 O O . MET B 1 265 ? -13.789 0.179 -20.781 1 73.56 265 MET B O 1
ATOM 4930 N N . ALA B 1 266 ? -11.633 0.887 -20.938 1 77.19 266 ALA B N 1
ATOM 4931 C CA . ALA B 1 266 ? -11.344 -0.103 -21.969 1 77.19 266 ALA B CA 1
ATOM 4932 C C . ALA B 1 266 ? -9.906 -0.601 -21.875 1 77.19 266 ALA B C 1
ATOM 4934 O O . ALA B 1 266 ? -9.055 0.056 -21.266 1 77.19 266 ALA B O 1
ATOM 4935 N N . GLY B 1 267 ? -9.703 -1.755 -22.406 1 87.62 267 GLY B N 1
ATOM 4936 C CA . GLY B 1 267 ? -8.367 -2.322 -22.453 1 87.62 267 GLY B CA 1
ATOM 4937 C C . GLY B 1 267 ? -7.977 -3.059 -21.188 1 87.62 267 GLY B C 1
ATOM 4938 O O . GLY B 1 267 ? -8.68 -2.98 -20.188 1 87.62 267 GLY B O 1
ATOM 4939 N N . PRO B 1 268 ? -6.887 -3.734 -21.234 1 93.44 268 PRO B N 1
ATOM 4940 C CA . PRO B 1 268 ? -6.473 -4.57 -20.109 1 93.44 268 PRO B CA 1
ATOM 4941 C C . PRO B 1 268 ? -5.918 -3.758 -18.938 1 93.44 268 PRO B C 1
ATOM 4943 O O . PRO B 1 268 ? -5.227 -2.758 -19.156 1 93.44 268 PRO B O 1
ATOM 4946 N N . VAL B 1 269 ? -6.262 -4.141 -17.797 1 95.38 269 VAL B N 1
ATOM 4947 C CA . VAL B 1 269 ? -5.762 -3.574 -16.547 1 95.38 269 VAL B CA 1
ATOM 4948 C C . VAL B 1 269 ? -5.086 -4.664 -15.719 1 95.38 269 VAL B C 1
ATOM 4950 O O . VAL B 1 269 ? -5.59 -5.785 -15.625 1 95.38 269 VAL B O 1
ATOM 4953 N N . SER B 1 270 ? -3.863 -4.426 -15.242 1 97.12 270 SER B N 1
ATOM 4954 C CA . SER B 1 270 ? -3.207 -5.238 -14.219 1 97.12 270 SER B CA 1
ATOM 4955 C C . SER B 1 270 ? -3.068 -4.473 -12.906 1 97.12 270 SER B C 1
ATOM 4957 O O . SER B 1 270 ? -2.465 -3.396 -12.875 1 97.12 270 SER B O 1
ATOM 4959 N N . MET B 1 271 ? -3.658 -4.938 -11.883 1 97.94 271 MET B N 1
ATOM 4960 C CA . MET B 1 271 ? -3.604 -4.273 -10.578 1 97.94 271 MET B CA 1
ATOM 4961 C C . MET B 1 271 ? -3.33 -5.277 -9.469 1 97.94 271 MET B C 1
ATOM 4963 O O . MET B 1 271 ? -3.275 -6.484 -9.711 1 97.94 271 MET B O 1
ATOM 4967 N N . TYR B 1 272 ? -3.031 -4.805 -8.25 1 98.75 272 TYR B N 1
ATOM 4968 C CA . TYR B 1 272 ? -2.693 -5.707 -7.156 1 98.75 272 TYR B CA 1
ATOM 4969 C C . TYR B 1 272 ? -2.961 -5.047 -5.809 1 98.75 272 TYR B C 1
ATOM 4971 O O . TYR B 1 272 ? -3.049 -3.818 -5.719 1 98.75 272 TYR B O 1
ATOM 4979 N N . ARG B 1 273 ? -3.18 -5.805 -4.828 1 98.88 273 ARG B N 1
ATOM 4980 C CA . ARG B 1 273 ? -3.236 -5.422 -3.42 1 98.88 273 ARG B CA 1
ATOM 4981 C C . ARG B 1 273 ? -2.488 -6.422 -2.549 1 98.88 273 ARG B C 1
ATOM 4983 O O . ARG B 1 273 ? -2.725 -7.629 -2.639 1 98.88 273 ARG B O 1
ATOM 4990 N N . TRP B 1 274 ? -1.511 -5.98 -1.707 1 98.81 274 TRP B N 1
ATOM 4991 C CA . TRP B 1 274 ? -0.745 -6.855 -0.823 1 98.81 274 TRP B CA 1
ATOM 4992 C C . TRP B 1 274 ? -1.052 -6.551 0.64 1 98.81 274 TRP B C 1
ATOM 4994 O O . TRP B 1 274 ? -0.773 -5.453 1.125 1 98.81 274 TRP B O 1
ATOM 5004 N N . HIS B 1 275 ? -1.591 -7.492 1.32 1 98.62 275 HIS B N 1
ATOM 5005 C CA . HIS B 1 275 ? -1.912 -7.398 2.74 1 98.62 275 HIS B CA 1
ATOM 5006 C C . HIS B 1 275 ? -0.728 -7.824 3.602 1 98.62 275 HIS B C 1
ATOM 5008 O O . HIS B 1 275 ? -0.822 -8.797 4.355 1 98.62 275 HIS B O 1
ATOM 5014 N N . MET B 1 276 ? 0.32 -7.066 3.566 1 97.25 276 MET B N 1
ATOM 5015 C CA . MET B 1 276 ? 1.537 -7.383 4.309 1 97.25 276 MET B CA 1
ATOM 5016 C C . MET B 1 276 ? 1.562 -6.66 5.648 1 97.25 276 MET B C 1
ATOM 5018 O O . MET B 1 276 ? 1.874 -7.262 6.68 1 97.25 276 MET B O 1
ATOM 5022 N N . VAL B 1 277 ? 1.138 -5.352 5.652 1 96.25 277 VAL B N 1
ATOM 5023 C CA . VAL B 1 277 ? 1.188 -4.559 6.875 1 96.25 277 VAL B CA 1
ATOM 5024 C C . VAL B 1 277 ? -0.213 -4.438 7.473 1 96.25 277 VAL B C 1
ATOM 5026 O O . VAL B 1 277 ? -0.374 -3.986 8.609 1 96.25 277 VAL B O 1
ATOM 5029 N N . ASP B 1 278 ? -1.206 -4.832 6.77 1 98 278 ASP B N 1
ATOM 5030 C CA . ASP B 1 278 ? -2.582 -5.023 7.215 1 98 278 ASP B CA 1
ATOM 5031 C C . ASP B 1 278 ? -3.023 -6.473 7.023 1 98 278 ASP B C 1
ATOM 5033 O O . ASP B 1 278 ? -3.949 -6.75 6.258 1 98 278 ASP B O 1
ATOM 5037 N N . PRO B 1 279 ? -2.498 -7.367 7.832 1 98.31 279 PRO B N 1
ATOM 5038 C CA . PRO B 1 279 ? -2.643 -8.797 7.559 1 98.31 279 PRO B CA 1
ATOM 5039 C C . PRO B 1 279 ? -4.086 -9.281 7.676 1 98.31 279 PRO B C 1
ATOM 5041 O O . PRO B 1 279 ? -4.852 -8.758 8.492 1 98.31 279 PRO B O 1
ATOM 5044 N N . ILE B 1 280 ? -4.457 -10.258 6.906 1 98.75 280 ILE B N 1
ATOM 5045 C CA . ILE B 1 280 ? -5.723 -10.984 6.996 1 98.75 280 ILE B CA 1
ATOM 5046 C C . ILE B 1 280 ? -5.461 -12.445 7.352 1 98.75 280 ILE B C 1
ATOM 5048 O O . ILE B 1 280 ? -4.91 -13.195 6.547 1 98.75 280 ILE B O 1
ATOM 5052 N N . TYR B 1 281 ? -5.852 -12.852 8.562 1 98.5 281 TYR B N 1
ATOM 5053 C CA . TYR B 1 281 ? -5.691 -14.211 9.078 1 98.5 281 TYR B CA 1
ATOM 5054 C C . TYR B 1 281 ? -7.027 -14.945 9.102 1 98.5 281 TYR B C 1
ATOM 5056 O O . TYR B 1 281 ? -8.086 -14.32 9.188 1 98.5 281 TYR B O 1
ATOM 5064 N N . TRP B 1 282 ? -7.012 -16.188 9 1 98 282 TRP B N 1
ATOM 5065 C CA . TRP B 1 282 ? -8.172 -17.016 9.305 1 98 282 TRP B CA 1
ATOM 5066 C C . TRP B 1 282 ? -7.75 -18.281 10.055 1 98 282 TRP B C 1
ATOM 5068 O O . TRP B 1 282 ? -6.578 -18.656 10.039 1 98 282 TRP B O 1
ATOM 5078 N N . ARG B 1 283 ? -8.711 -18.938 10.695 1 97.12 283 ARG B N 1
ATOM 5079 C CA . ARG B 1 283 ? -8.43 -20.109 11.516 1 97.12 283 ARG B CA 1
ATOM 5080 C C . ARG B 1 283 ? -9.156 -21.344 10.969 1 97.12 283 ARG B C 1
ATOM 5082 O O . ARG B 1 283 ? -8.68 -22.469 11.125 1 97.12 283 ARG B O 1
ATOM 5089 N N . GLN B 1 284 ? -10.32 -21.094 10.406 1 97 284 GLN B N 1
ATOM 5090 C CA . GLN B 1 284 ? -11.141 -22.219 9.984 1 97 284 GLN B CA 1
ATOM 5091 C C . GLN B 1 284 ? -11.305 -22.25 8.469 1 97 284 GLN B C 1
ATOM 5093 O O . GLN B 1 284 ? -11.148 -23.297 7.832 1 97 284 GLN B O 1
ATOM 5098 N N . SER B 1 285 ? -11.68 -21.125 7.988 1 98.06 285 SER B N 1
ATOM 5099 C CA . SER B 1 285 ? -11.898 -21.078 6.547 1 98.06 285 SER B CA 1
ATOM 5100 C C . SER B 1 285 ? -11.852 -19.641 6.031 1 98.06 285 SER B C 1
ATOM 5102 O O . SER B 1 285 ? -12.07 -18.703 6.789 1 98.06 285 SER B O 1
ATOM 5104 N N . ILE B 1 286 ? -11.594 -19.547 4.773 1 98.69 286 ILE B N 1
ATOM 5105 C CA . ILE B 1 286 ? -11.641 -18.266 4.102 1 98.69 286 ILE B CA 1
ATOM 5106 C C . ILE B 1 286 ? -12.117 -18.438 2.662 1 98.69 286 ILE B C 1
ATOM 5108 O O . ILE B 1 286 ? -11.836 -19.469 2.031 1 98.69 286 ILE B O 1
ATOM 5112 N N . ARG B 1 287 ? -12.836 -17.547 2.209 1 98.81 287 ARG B N 1
ATOM 5113 C CA . ARG B 1 287 ? -13.203 -17.344 0.81 1 98.81 287 ARG B CA 1
ATOM 5114 C C . ARG B 1 287 ? -13.172 -15.867 0.439 1 98.81 287 ARG B C 1
ATOM 5116 O O . ARG B 1 287 ? -13.664 -15.023 1.195 1 98.81 287 ARG B O 1
ATOM 5123 N N . VAL B 1 288 ? -12.555 -15.539 -0.657 1 98.88 288 VAL B N 1
ATOM 5124 C CA . VAL B 1 288 ? -12.422 -14.141 -1.075 1 98.88 288 VAL B CA 1
ATOM 5125 C C . VAL B 1 288 ? -13.031 -13.961 -2.461 1 98.88 288 VAL B C 1
ATOM 5127 O O . VAL B 1 288 ? -12.727 -14.703 -3.391 1 98.88 288 VAL B O 1
ATOM 5130 N N . THR B 1 289 ? -13.898 -13.008 -2.607 1 98.81 289 THR B N 1
ATOM 5131 C CA . THR B 1 289 ? -14.555 -12.742 -3.881 1 98.81 289 THR B CA 1
ATOM 5132 C C . THR B 1 289 ? -14.5 -11.258 -4.219 1 98.81 289 THR B C 1
ATOM 5134 O O . THR B 1 289 ? -14.164 -10.438 -3.365 1 98.81 289 THR B O 1
ATOM 5137 N N . ILE B 1 290 ? -14.789 -10.922 -5.445 1 98.81 290 ILE B N 1
ATOM 5138 C CA . ILE B 1 290 ? -14.953 -9.539 -5.895 1 98.81 290 ILE B CA 1
ATOM 5139 C C . ILE B 1 290 ? -16.094 -9.461 -6.898 1 98.81 290 ILE B C 1
ATOM 5141 O O . ILE B 1 290 ? -16.219 -10.297 -7.797 1 98.81 290 ILE B O 1
ATOM 5145 N N . GLN B 1 291 ? -16.922 -8.477 -6.762 1 98.69 291 GLN B N 1
ATOM 5146 C CA . GLN B 1 291 ? -18.109 -8.312 -7.59 1 98.69 291 GLN B CA 1
ATOM 5147 C C . GLN B 1 291 ? -17.766 -7.688 -8.938 1 98.69 291 GLN B C 1
ATOM 5149 O O . GLN B 1 291 ? -16.797 -6.93 -9.047 1 98.69 291 GLN B O 1
ATOM 5154 N N . GLN B 1 292 ? -18.562 -8.055 -9.938 1 98.25 292 GLN B N 1
ATOM 5155 C CA . GLN B 1 292 ? -18.5 -7.391 -11.242 1 98.25 292 GLN B CA 1
ATOM 5156 C C . GLN B 1 292 ? -19.656 -6.418 -11.414 1 98.25 292 GLN B C 1
ATOM 5158 O O . GLN B 1 292 ? -20.688 -6.773 -12 1 98.25 292 GLN B O 1
ATOM 5163 N N . ILE B 1 293 ? -19.469 -5.23 -10.883 1 97.81 293 ILE B N 1
ATOM 5164 C CA . ILE B 1 293 ? -20.469 -4.164 -10.914 1 97.81 293 ILE B CA 1
ATOM 5165 C C . ILE B 1 293 ? -19.844 -2.904 -11.516 1 97.81 293 ILE B C 1
ATOM 5167 O O . ILE B 1 293 ? -18.703 -2.553 -11.195 1 97.81 293 ILE B O 1
ATOM 5171 N N . GLY B 1 294 ? -20.516 -2.316 -12.5 1 95.56 294 GLY B N 1
ATOM 5172 C CA . GLY B 1 294 ? -20.125 -1.046 -13.086 1 95.56 294 GLY B CA 1
ATOM 5173 C C . GLY B 1 294 ? -21.219 -0.005 -13.047 1 95.56 294 GLY B C 1
ATOM 5174 O O . GLY B 1 294 ? -22.141 -0.1 -12.234 1 95.56 294 GLY B O 1
ATOM 5175 N N . VAL B 1 295 ? -20.953 1.076 -13.734 1 93.06 295 VAL B N 1
ATOM 5176 C CA . VAL B 1 295 ? -21.969 2.115 -13.883 1 93.06 295 VAL B CA 1
ATOM 5177 C C . VAL B 1 295 ? -22.141 2.465 -15.359 1 93.06 295 VAL B C 1
ATOM 5179 O O . VAL B 1 295 ? -21.172 2.457 -16.125 1 93.06 295 VAL B O 1
ATOM 5182 N N . VAL B 1 296 ? -23.328 2.68 -15.703 1 88.19 296 VAL B N 1
ATOM 5183 C CA . VAL B 1 296 ? -23.656 3.238 -17.016 1 88.19 296 VAL B CA 1
ATOM 5184 C C . VAL B 1 296 ? -24.344 4.586 -16.844 1 88.19 296 VAL B C 1
ATOM 5186 O O . VAL B 1 296 ? -25.438 4.656 -16.266 1 88.19 296 VAL B O 1
ATOM 5189 N N . ILE B 1 297 ? -23.609 5.551 -17.25 1 83.19 297 ILE B N 1
ATOM 5190 C CA . ILE B 1 297 ? -24.141 6.902 -17.125 1 83.19 297 ILE B CA 1
ATOM 5191 C C . ILE B 1 297 ? -24.328 7.516 -18.516 1 83.19 297 ILE B C 1
ATOM 5193 O O . ILE B 1 297 ? -23.406 7.492 -19.328 1 83.19 297 ILE B O 1
ATOM 5197 N N . THR B 1 298 ? -25.469 7.941 -18.828 1 81.12 298 THR B N 1
ATOM 5198 C CA . THR B 1 298 ? -25.797 8.727 -20.016 1 81.12 298 THR B CA 1
ATOM 5199 C C . THR B 1 298 ? -26.141 10.164 -19.641 1 81.12 298 THR B C 1
ATOM 5201 O O . THR B 1 298 ? -26.375 10.461 -18.469 1 81.12 298 THR B O 1
ATOM 5204 N N . PRO B 1 299 ? -26.016 11.016 -20.578 1 79.62 299 PRO B N 1
ATOM 5205 C CA . PRO B 1 299 ? -26.438 12.383 -20.266 1 79.62 299 PRO B CA 1
ATOM 5206 C C . PRO B 1 299 ? -27.828 12.438 -19.625 1 79.62 299 PRO B C 1
ATOM 5208 O O . PRO B 1 299 ? -28.062 13.266 -18.734 1 79.62 299 PRO B O 1
ATOM 5211 N N . GLU B 1 300 ? -28.719 11.57 -19.969 1 79.56 300 GLU B N 1
ATOM 5212 C CA . GLU B 1 300 ? -30.078 11.539 -19.453 1 79.56 300 GLU B CA 1
ATOM 5213 C C . GLU B 1 300 ? -30.125 10.961 -18.047 1 79.56 300 GLU B C 1
ATOM 5215 O O . GLU B 1 300 ? -31.016 11.297 -17.25 1 79.56 300 GLU B O 1
ATOM 5220 N 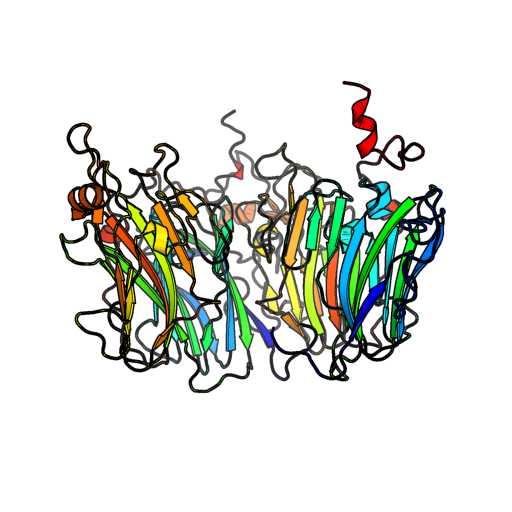N . THR B 1 301 ? -29.094 10.172 -17.719 1 77.38 301 THR B N 1
ATOM 5221 C CA . THR B 1 301 ? -29.156 9.461 -16.453 1 77.38 301 THR B CA 1
ATOM 5222 C C . THR B 1 301 ? -28.062 9.945 -15.508 1 77.38 301 THR B C 1
ATOM 5224 O O . THR B 1 301 ? -27.781 9.32 -14.484 1 77.38 301 THR B O 1
ATOM 5227 N N . ALA B 1 302 ? -27.422 11.016 -15.891 1 79.38 302 ALA B N 1
ATOM 5228 C CA . ALA B 1 302 ? -26.375 11.555 -15.031 1 79.38 302 ALA B CA 1
ATOM 5229 C C . ALA B 1 302 ? -26.891 11.773 -13.609 1 79.38 302 ALA B C 1
ATOM 5231 O O . ALA B 1 302 ? -27.891 12.484 -13.406 1 79.38 302 ALA B O 1
ATOM 5232 N N . PRO B 1 303 ? -26.125 11.133 -12.695 1 81.56 303 PRO B N 1
ATOM 5233 C CA . PRO B 1 303 ? -26.688 11.203 -11.344 1 81.56 303 PRO B CA 1
ATOM 5234 C C . PRO B 1 303 ? -26.531 12.586 -10.719 1 81.56 303 PRO B C 1
ATOM 5236 O O . PRO B 1 303 ? -25.516 13.25 -10.898 1 81.56 303 PRO B O 1
ATOM 5239 N N . ARG B 1 304 ? -27.562 13.055 -10.039 1 78.19 304 ARG B N 1
ATOM 5240 C CA . ARG B 1 304 ? -27.578 14.344 -9.352 1 78.19 304 ARG B CA 1
ATOM 5241 C C . ARG B 1 304 ? -27.594 14.156 -7.84 1 78.19 304 ARG B C 1
ATOM 5243 O O . ARG B 1 304 ? -27.75 15.125 -7.094 1 78.19 304 ARG B O 1
ATOM 5250 N N . SER B 1 305 ? -27.547 12.953 -7.426 1 84 305 SER B N 1
ATOM 5251 C CA . SER B 1 305 ? -27.547 12.562 -6.02 1 84 305 SER B CA 1
ATOM 5252 C C . SER B 1 305 ? -26.844 11.219 -5.82 1 84 305 SER B C 1
ATOM 5254 O O . SER B 1 305 ? -26.547 10.523 -6.793 1 84 305 SER B O 1
ATOM 5256 N N . PHE B 1 306 ? -26.641 10.969 -4.586 1 86.88 306 PHE B N 1
ATOM 5257 C CA . PHE B 1 306 ? -26.047 9.68 -4.254 1 86.88 306 PHE B CA 1
ATOM 5258 C C . PHE B 1 306 ? -26.984 8.539 -4.633 1 86.88 306 PHE B C 1
ATOM 5260 O O . PHE B 1 306 ? -26.531 7.512 -5.141 1 86.88 306 PHE B O 1
ATOM 5267 N N . GLU B 1 307 ? -28.281 8.719 -4.375 1 87.56 307 GLU B N 1
ATOM 5268 C CA . GLU B 1 307 ? -29.266 7.723 -4.789 1 87.56 307 GLU B CA 1
ATOM 5269 C C . GLU B 1 307 ? -29.266 7.543 -6.301 1 87.56 307 GLU B C 1
ATOM 5271 O O . GLU B 1 307 ? -29.438 6.426 -6.801 1 87.56 307 GLU B O 1
ATOM 5276 N N . GLY B 1 308 ? -29.109 8.633 -6.941 1 88.69 308 GLY B N 1
ATOM 5277 C CA . GLY B 1 308 ? -29.031 8.57 -8.391 1 88.69 308 GLY B CA 1
ATOM 5278 C C . GLY B 1 308 ? -27.828 7.773 -8.883 1 88.69 308 GLY B C 1
ATOM 5279 O O . GLY B 1 308 ? -27.922 7.066 -9.883 1 88.69 308 GLY B O 1
ATOM 5280 N N . TYR B 1 309 ? -26.75 7.945 -8.219 1 90.06 309 TYR B N 1
ATOM 5281 C CA . TYR B 1 309 ? -25.562 7.145 -8.516 1 90.06 309 TYR B CA 1
ATOM 5282 C C . TYR B 1 309 ? -25.844 5.656 -8.352 1 90.06 309 TYR B C 1
ATOM 5284 O O . TYR B 1 309 ? -25.516 4.848 -9.211 1 90.06 309 TYR B O 1
ATOM 5292 N N . LEU B 1 310 ? -26.547 5.289 -7.273 1 92.44 310 LEU B N 1
ATOM 5293 C CA . LEU B 1 310 ? -26.875 3.891 -7.02 1 92.44 310 LEU B CA 1
ATOM 5294 C C . LEU B 1 310 ? -27.766 3.334 -8.125 1 92.44 310 LEU B C 1
ATOM 5296 O O . LEU B 1 310 ? -27.641 2.166 -8.5 1 92.44 310 LEU B O 1
ATOM 5300 N N . ASP B 1 311 ? -28.594 4.199 -8.68 1 92.44 311 ASP B N 1
ATOM 5301 C CA . ASP B 1 311 ? -29.5 3.793 -9.75 1 92.44 311 ASP B CA 1
ATOM 5302 C C . ASP B 1 311 ? -28.734 3.471 -11.031 1 92.44 311 ASP B C 1
ATOM 5304 O O . ASP B 1 311 ? -29.25 2.781 -11.906 1 92.44 311 ASP B O 1
ATOM 5308 N N . CYS B 1 312 ? -27.531 3.996 -11.07 1 93.44 312 CYS B N 1
ATOM 5309 C CA . CYS B 1 312 ? -26.75 3.832 -12.289 1 93.44 312 CYS B CA 1
ATOM 5310 C C . CYS B 1 312 ? -25.906 2.568 -12.234 1 93.44 312 CYS B C 1
ATOM 5312 O O . CYS B 1 312 ? -25.234 2.213 -13.211 1 93.44 312 CYS B O 1
ATOM 5314 N N . LEU B 1 313 ? -25.906 1.871 -11.141 1 96 313 LEU B N 1
ATOM 5315 C CA . LEU B 1 313 ? -25.141 0.64 -11 1 96 313 LEU B CA 1
ATOM 5316 C C . LEU B 1 313 ? -25.688 -0.448 -11.922 1 96 313 LEU B C 1
ATOM 5318 O O . LEU B 1 313 ? -26.891 -0.546 -12.117 1 96 313 LEU B O 1
ATOM 5322 N N . ARG B 1 314 ? -24.797 -1.238 -12.461 1 96.06 314 ARG B N 1
ATOM 5323 C CA . ARG B 1 314 ? -25.172 -2.35 -13.336 1 96.06 314 ARG B CA 1
ATOM 5324 C C . ARG B 1 314 ? -24.266 -3.557 -13.094 1 96.06 314 ARG B C 1
ATOM 5326 O O . ARG B 1 314 ? -23.047 -3.406 -12.93 1 96.06 314 ARG B O 1
ATOM 5333 N N . GLU B 1 315 ? -24.906 -4.723 -13.078 1 97.56 315 GLU B N 1
ATOM 5334 C CA . GLU B 1 315 ? -24.094 -5.941 -13.148 1 97.56 315 GLU B CA 1
ATOM 5335 C C . GLU B 1 315 ? -23.375 -6.047 -14.492 1 97.56 315 GLU B C 1
ATOM 5337 O O . GLU B 1 315 ? -23.906 -5.633 -15.523 1 97.56 315 GLU B O 1
ATOM 5342 N N . ARG B 1 316 ? -22.188 -6.664 -14.375 1 96.56 316 ARG B N 1
ATOM 5343 C CA . ARG B 1 316 ? -21.391 -6.762 -15.586 1 96.56 316 ARG B CA 1
ATOM 5344 C C . ARG B 1 316 ? -20.828 -8.172 -15.766 1 96.56 316 ARG B C 1
ATOM 5346 O O . ARG B 1 316 ? -20.812 -8.961 -14.82 1 96.56 316 ARG B O 1
ATOM 5353 N N . GLN B 1 317 ? -20.453 -8.453 -16.984 1 97.44 317 GLN B N 1
ATOM 5354 C CA . GLN B 1 317 ? -19.609 -9.586 -17.344 1 97.44 317 GLN B CA 1
ATOM 5355 C C . GLN B 1 317 ? -18.359 -9.125 -18.078 1 97.44 317 GLN B C 1
ATOM 5357 O O . GLN B 1 317 ? -18.438 -8.438 -19.094 1 97.44 317 GLN B O 1
ATOM 5362 N N . ASP B 1 318 ? -17.25 -9.438 -17.562 1 97.25 318 ASP B N 1
ATOM 5363 C CA . ASP B 1 318 ? -15.961 -9.055 -18.125 1 97.25 318 ASP B CA 1
ATOM 5364 C C . ASP B 1 318 ? -14.961 -10.203 -18.047 1 97.25 318 ASP B C 1
ATOM 5366 O O . ASP B 1 318 ? -15.305 -11.305 -17.625 1 97.25 318 ASP B O 1
ATOM 5370 N N . ASP B 1 319 ? -13.812 -10.031 -18.609 1 97.81 319 ASP B N 1
ATOM 5371 C CA . ASP B 1 319 ? -12.688 -10.945 -18.469 1 97.81 319 ASP B CA 1
ATOM 5372 C C . ASP B 1 319 ? -11.883 -10.648 -17.219 1 97.81 319 ASP B C 1
ATOM 5374 O O . ASP B 1 319 ? -11.211 -9.617 -17.125 1 97.81 319 ASP B O 1
ATOM 5378 N N . TRP B 1 320 ? -11.984 -11.516 -16.203 1 98.62 320 TRP B N 1
ATOM 5379 C CA . TRP B 1 320 ? -11.242 -11.359 -14.961 1 98.62 320 TRP B CA 1
ATOM 5380 C C . TRP B 1 320 ? -10.266 -12.516 -14.758 1 98.62 320 TRP B C 1
ATOM 5382 O O . TRP B 1 320 ? -10.602 -13.672 -15.031 1 98.62 320 TRP B O 1
ATOM 5392 N N . SER B 1 321 ? -9.109 -12.258 -14.328 1 98.75 321 SER B N 1
ATOM 5393 C CA . SER B 1 321 ? -8.141 -13.25 -13.891 1 98.75 321 SER B CA 1
ATOM 5394 C C . SER B 1 321 ? -7.453 -12.82 -12.602 1 98.75 321 SER B C 1
ATOM 5396 O O . SER B 1 321 ? -7.523 -11.656 -12.211 1 98.75 321 SER B O 1
ATOM 5398 N N . CYS B 1 322 ? -6.898 -13.773 -11.906 1 98.88 322 CYS B N 1
ATOM 5399 C CA . CYS B 1 322 ? -6.102 -13.43 -10.734 1 98.88 322 CYS B CA 1
ATOM 5400 C C . CYS B 1 322 ? -5.031 -14.484 -10.477 1 98.88 322 CYS B C 1
ATOM 5402 O O . CYS B 1 322 ? -5.156 -15.625 -10.93 1 98.88 322 CYS B O 1
ATOM 5404 N N . CYS B 1 323 ? -3.996 -14.117 -9.984 1 98.94 323 CYS B N 1
ATOM 5405 C CA . CYS B 1 323 ? -3.066 -14.969 -9.242 1 98.94 323 CYS B CA 1
ATOM 5406 C C . CYS B 1 323 ? -3.039 -14.586 -7.766 1 98.94 323 CYS B C 1
ATOM 5408 O O . CYS B 1 323 ? -2.578 -13.5 -7.41 1 98.94 323 CYS B O 1
ATOM 5410 N N . THR B 1 324 ? -3.555 -15.383 -6.941 1 98.94 324 THR B N 1
ATOM 5411 C CA . THR B 1 324 ? -3.729 -15.086 -5.523 1 98.94 324 THR B CA 1
ATOM 5412 C C . THR B 1 324 ? -2.697 -15.836 -4.684 1 98.94 324 THR B C 1
ATOM 5414 O O . THR B 1 324 ? -2.42 -17.016 -4.934 1 98.94 324 THR B O 1
ATOM 5417 N N . PHE B 1 325 ? -2.111 -15.211 -3.705 1 98.94 325 PHE B N 1
ATOM 5418 C CA . PHE B 1 325 ? -1.031 -15.719 -2.865 1 98.94 325 PHE B CA 1
ATOM 5419 C C . PHE B 1 325 ? -1.463 -15.781 -1.405 1 98.94 325 PHE B C 1
ATOM 5421 O O . PHE B 1 325 ? -2.121 -14.867 -0.908 1 98.94 325 PHE B O 1
ATOM 5428 N N . TRP B 1 326 ? -1.153 -16.859 -0.731 1 98.81 326 TRP B N 1
ATOM 5429 C CA . TRP B 1 326 ? -1.403 -16.984 0.701 1 98.81 326 TRP B CA 1
ATOM 5430 C C . TRP B 1 326 ? -0.461 -18 1.328 1 98.81 326 TRP B C 1
ATOM 5432 O O . TRP B 1 326 ? 0.272 -18.703 0.621 1 98.81 326 TRP B O 1
ATOM 5442 N N . TYR B 1 327 ? -0.32 -18.031 2.592 1 98.62 327 TYR B N 1
ATOM 5443 C CA . TYR B 1 327 ? 0.396 -19.062 3.336 1 98.62 327 TYR B CA 1
ATOM 5444 C C . TYR B 1 327 ? -0.574 -19.953 4.094 1 98.62 327 TYR B C 1
ATOM 5446 O O . TYR B 1 327 ? -1.523 -19.469 4.715 1 98.62 327 TYR B O 1
ATOM 5454 N N . GLU B 1 328 ? -0.434 -21.188 4.023 1 97.88 328 GLU B N 1
ATOM 5455 C CA . GLU B 1 328 ? -1.152 -22.156 4.844 1 97.88 328 GLU B CA 1
ATOM 5456 C C . GLU B 1 328 ? -0.294 -23.391 5.117 1 97.88 328 GLU B C 1
ATOM 5458 O O . GLU B 1 328 ? 0.714 -23.609 4.445 1 97.88 328 GLU B O 1
ATOM 5463 N N . PRO B 1 329 ? -0.631 -24.125 6.117 1 95.19 329 PRO B N 1
ATOM 5464 C CA . PRO B 1 329 ? 0.141 -25.344 6.406 1 95.19 329 PRO B CA 1
ATOM 5465 C C . PRO B 1 329 ? 0.033 -26.391 5.301 1 95.19 329 PRO B C 1
ATOM 5467 O O . PRO B 1 329 ? -0.859 -26.312 4.449 1 95.19 329 PRO B O 1
ATOM 5470 N N . THR B 1 330 ? 1.028 -27.219 5.309 1 92.5 330 THR B N 1
ATOM 5471 C CA . THR B 1 330 ? 0.981 -28.438 4.504 1 92.5 330 THR B CA 1
ATOM 5472 C C . THR B 1 330 ? 0.963 -29.672 5.395 1 92.5 330 THR B C 1
ATOM 5474 O O . THR B 1 330 ? 1.571 -29.672 6.469 1 92.5 330 THR B O 1
ATOM 5477 N N . SER B 1 331 ? 0.206 -30.844 5.023 1 93.12 331 SER B N 1
ATOM 5478 C CA . SER B 1 331 ? -0.476 -31.031 3.746 1 93.12 331 SER B CA 1
ATOM 5479 C C . SER B 1 331 ? -1.688 -30.109 3.627 1 93.12 331 SER B C 1
ATOM 5481 O O . SER B 1 331 ? -2.365 -29.844 4.621 1 93.12 331 SER B O 1
ATOM 5483 N N . SER B 1 332 ? -1.844 -29.562 2.506 1 95.19 332 SER B N 1
ATOM 5484 C CA . SER B 1 332 ? -2.977 -28.703 2.199 1 95.19 332 SER B CA 1
ATOM 5485 C C . SER B 1 332 ? -3.912 -29.344 1.187 1 95.19 332 SER B C 1
ATOM 5487 O O . SER B 1 332 ? -3.549 -30.344 0.542 1 95.19 332 SER B O 1
ATOM 5489 N N . GLU B 1 333 ? -5.191 -28.828 1.126 1 96.44 333 GLU B N 1
ATOM 5490 C CA . GLU B 1 333 ? -6.098 -29.25 0.062 1 96.44 333 GLU B CA 1
ATOM 5491 C C . GLU B 1 333 ? -5.535 -28.906 -1.312 1 96.44 333 GLU B C 1
ATOM 5493 O O . GLU B 1 333 ? -4.914 -27.859 -1.485 1 96.44 333 GLU B O 1
ATOM 5498 N N . PRO B 1 334 ? -5.797 -29.828 -2.271 1 97.94 334 PRO B N 1
ATOM 5499 C CA . PRO B 1 334 ? -5.348 -29.5 -3.627 1 97.94 334 PRO B CA 1
ATOM 5500 C C . PRO B 1 334 ? -5.926 -28.188 -4.137 1 97.94 334 PRO B C 1
ATOM 5502 O O . PRO B 1 334 ? -7.02 -27.781 -3.721 1 97.94 334 PRO B O 1
ATOM 5505 N N . LEU B 1 335 ? -5.176 -27.547 -4.969 1 98.19 335 LEU B N 1
ATOM 5506 C CA . LEU B 1 335 ? -5.684 -26.375 -5.66 1 98.19 335 LEU B CA 1
ATOM 5507 C C . LEU B 1 335 ? -6.805 -26.75 -6.621 1 98.19 335 LEU B C 1
ATOM 5509 O O . LEU B 1 335 ? -6.914 -27.906 -7.039 1 98.19 335 LEU B O 1
ATOM 5513 N N . PRO B 1 336 ? -7.695 -25.766 -6.918 1 96.75 336 PRO B N 1
ATOM 5514 C CA . PRO B 1 336 ? -8.68 -26.031 -7.965 1 96.75 336 PRO B CA 1
ATOM 5515 C C . PRO B 1 336 ? -8.039 -26.344 -9.312 1 96.75 336 PRO B C 1
ATOM 5517 O O . PRO B 1 336 ? -6.824 -26.172 -9.477 1 96.75 336 PRO B O 1
ATOM 5520 N N . ASP B 1 337 ? -8.906 -26.766 -10.203 1 96.62 337 ASP B N 1
ATOM 5521 C CA . ASP B 1 337 ? -8.414 -27.109 -11.531 1 96.62 337 ASP B CA 1
ATOM 5522 C C . ASP B 1 337 ? -7.695 -25.922 -12.18 1 96.62 337 ASP B C 1
ATOM 5524 O O . ASP B 1 337 ? -8.18 -24.797 -12.125 1 96.62 337 ASP B O 1
ATOM 5528 N N . TYR B 1 338 ? -6.562 -26.234 -12.711 1 97.69 338 TYR B N 1
ATOM 5529 C CA . TYR B 1 338 ? -5.77 -25.25 -13.445 1 97.69 338 TYR B CA 1
ATOM 5530 C C . TYR B 1 338 ? -6.305 -25.078 -14.867 1 97.69 338 TYR B C 1
ATOM 5532 O O . TYR B 1 338 ? -6.484 -26.047 -15.594 1 97.69 338 TYR B O 1
ATOM 5540 N N . PRO B 1 339 ? -6.648 -23.859 -15.281 1 97.62 339 PRO B N 1
ATOM 5541 C CA . PRO B 1 339 ? -7.234 -23.656 -16.609 1 97.62 339 PRO B CA 1
ATOM 5542 C C . PRO B 1 339 ? -6.328 -24.141 -17.734 1 97.62 339 PRO B C 1
ATOM 5544 O O . PRO B 1 339 ? -5.105 -24.016 -17.656 1 97.62 339 PRO B O 1
ATOM 5547 N N . ASP B 1 340 ? -6.938 -24.609 -18.812 1 97.06 340 ASP B N 1
ATOM 5548 C CA . ASP B 1 340 ? -6.195 -25.078 -19.984 1 97.06 340 ASP B CA 1
ATOM 5549 C C . ASP B 1 340 ? -5.527 -23.906 -20.703 1 97.06 340 ASP B C 1
ATOM 5551 O O . ASP B 1 340 ? -5.949 -22.75 -20.562 1 97.06 340 ASP B O 1
ATOM 5555 N N . LEU B 1 341 ? -4.523 -24.281 -21.516 1 97.62 341 LEU B N 1
ATOM 5556 C CA . LEU B 1 341 ? -3.742 -23.281 -22.219 1 97.62 341 LEU B CA 1
ATOM 5557 C C . LEU B 1 341 ? -4.641 -22.422 -23.094 1 97.62 341 LEU B C 1
ATOM 5559 O O . LEU B 1 341 ? -4.465 -21.188 -23.156 1 97.62 341 LEU B O 1
ATOM 5563 N N . ALA B 1 342 ? -5.562 -23.031 -23.766 1 96.88 342 ALA B N 1
ATOM 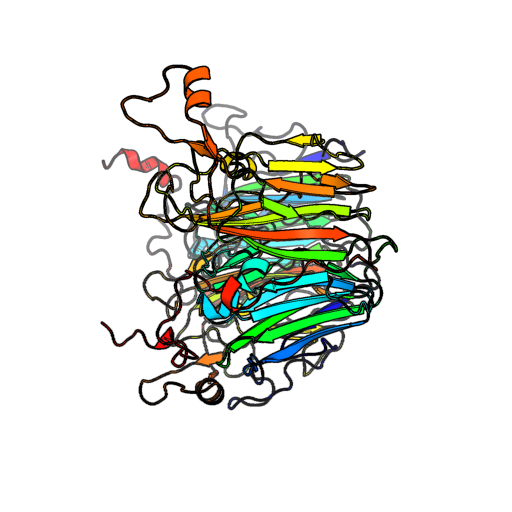5564 C CA . ALA B 1 342 ? -6.449 -22.281 -24.656 1 96.88 342 ALA B CA 1
ATOM 5565 C C . ALA B 1 342 ? -7.223 -21.219 -23.906 1 96.88 342 ALA B C 1
ATOM 5567 O O . ALA B 1 342 ? -7.375 -20.094 -24.375 1 96.88 342 ALA B O 1
ATOM 5568 N N . VAL B 1 343 ? -7.703 -21.547 -22.672 1 96.56 343 VAL B N 1
ATOM 5569 C CA . VAL B 1 343 ? -8.438 -20.609 -21.828 1 96.56 343 VAL B CA 1
ATOM 5570 C C . VAL B 1 343 ? -7.512 -19.484 -21.375 1 96.56 343 VAL B C 1
ATOM 5572 O O . VAL B 1 343 ? -7.902 -18.312 -21.375 1 96.56 343 VAL B O 1
ATOM 5575 N N . ARG B 1 344 ? -6.277 -19.781 -21.062 1 98.12 344 ARG B N 1
ATOM 5576 C CA . ARG B 1 344 ? -5.32 -18.812 -20.547 1 98.12 344 ARG B CA 1
ATOM 5577 C C . ARG B 1 344 ? -4.887 -17.828 -21.625 1 98.12 344 ARG B C 1
ATOM 5579 O O . ARG B 1 344 ? -4.535 -16.672 -21.328 1 98.12 344 ARG B O 1
ATOM 5586 N N . LEU B 1 345 ? -5.004 -18.25 -22.938 1 97.5 345 LEU B N 1
ATOM 5587 C CA . LEU B 1 345 ? -4.52 -17.422 -24.031 1 97.5 345 LEU B CA 1
ATOM 5588 C C . LEU B 1 345 ? -5.672 -16.703 -24.734 1 97.5 345 LEU B C 1
ATOM 5590 O O . LEU B 1 345 ? -5.449 -15.805 -25.547 1 97.5 345 LEU B O 1
ATOM 5594 N N . GLN B 1 346 ? -6.891 -17.062 -24.391 1 97.19 346 GLN B N 1
ATOM 5595 C CA . GLN B 1 346 ? -8.062 -16.562 -25.109 1 97.19 346 GLN B CA 1
ATOM 5596 C C . GLN B 1 346 ? -8.086 -15.039 -25.125 1 97.19 346 GLN B C 1
ATOM 5598 O O . GLN B 1 346 ? -7.93 -14.398 -24.094 1 97.19 346 GLN B O 1
ATOM 5603 N N . ASP B 1 347 ? -8.18 -14.43 -26.344 1 95.38 347 ASP B N 1
ATOM 5604 C CA . ASP B 1 347 ? -8.422 -13.008 -26.578 1 95.38 347 ASP B CA 1
ATOM 5605 C C . ASP B 1 347 ? -7.207 -12.172 -26.203 1 95.38 347 ASP B C 1
ATOM 5607 O O . ASP B 1 347 ? -7.293 -10.945 -26.109 1 95.38 347 ASP B O 1
ATOM 5611 N N . LEU B 1 348 ? -6.031 -12.797 -25.922 1 95.38 348 LEU B N 1
ATOM 5612 C CA . LEU B 1 348 ? -4.805 -12.055 -25.656 1 95.38 348 LEU B CA 1
ATOM 5613 C C . LEU B 1 348 ? -4.094 -11.695 -26.969 1 95.38 348 LEU B C 1
ATOM 5615 O O . LEU B 1 348 ? -4.371 -12.281 -28.016 1 95.38 348 LEU B O 1
ATOM 5619 N N . GLU B 1 349 ? -3.35 -10.68 -26.875 1 89.81 349 GLU B N 1
ATOM 5620 C CA . GLU B 1 349 ? -2.51 -10.32 -28.016 1 89.81 349 GLU B CA 1
ATOM 5621 C C . GLU B 1 349 ? -1.312 -11.258 -28.141 1 89.81 349 GLU B C 1
ATOM 5623 O O . GLU B 1 349 ? -0.302 -11.078 -27.453 1 89.81 349 GLU B O 1
ATOM 5628 N N . LEU B 1 350 ? -1.402 -12.148 -29.062 1 91.38 350 LEU B N 1
ATOM 5629 C CA . LEU B 1 350 ? -0.38 -13.18 -29.203 1 91.38 350 LEU B CA 1
ATOM 5630 C C . LEU B 1 350 ? 0.661 -12.773 -30.25 1 91.38 350 LEU B C 1
ATOM 5632 O O . LEU B 1 350 ? 0.387 -11.938 -31.109 1 91.38 350 LEU B O 1
ATOM 5636 N N . GLU B 1 351 ? 1.836 -13.305 -30.047 1 87.19 351 GLU B N 1
ATOM 5637 C CA . GLU B 1 351 ? 2.926 -13.047 -30.984 1 87.19 351 GLU B CA 1
ATOM 5638 C C . GLU B 1 351 ? 2.676 -13.734 -32.312 1 87.19 351 GLU B C 1
ATOM 5640 O O . GLU B 1 351 ? 2.613 -14.961 -32.406 1 87.19 351 GLU B O 1
ATOM 5645 N N . PRO B 1 352 ? 2.619 -12.938 -33.281 1 84.94 352 PRO B N 1
ATOM 5646 C CA . PRO B 1 352 ? 2.311 -13.531 -34.594 1 84.94 352 PRO B CA 1
ATOM 5647 C C . PRO B 1 352 ? 3.41 -14.461 -35.094 1 84.94 352 PRO B C 1
ATOM 5649 O O . PRO B 1 352 ? 3.121 -15.469 -35.75 1 84.94 352 PRO B O 1
ATOM 5652 N N . ASN B 1 353 ? 4.711 -14.094 -34.844 1 84.06 353 ASN B N 1
ATOM 5653 C CA . ASN B 1 353 ? 5.836 -14.93 -35.25 1 84.06 353 ASN B CA 1
ATOM 5654 C C . ASN B 1 353 ? 6.527 -15.57 -34.062 1 84.06 353 ASN B C 1
ATOM 5656 O O . ASN B 1 353 ? 7.711 -15.336 -33.812 1 84.06 353 ASN B O 1
ATOM 5660 N N . LEU B 1 354 ? 5.809 -16.422 -33.469 1 83.38 354 LEU B N 1
ATOM 5661 C CA . LEU B 1 354 ? 6.297 -17.047 -32.25 1 83.38 354 LEU B CA 1
ATOM 5662 C C . LEU B 1 354 ? 7.496 -17.938 -32.562 1 83.38 354 LEU B C 1
ATOM 5664 O O . LEU B 1 354 ? 8.453 -17.969 -31.766 1 83.38 354 LEU B O 1
ATOM 5668 N N . GLU B 1 355 ? 7.473 -18.625 -33.625 1 81.94 355 GLU B N 1
ATOM 5669 C CA . GLU B 1 355 ? 8.531 -19.562 -34 1 81.94 355 GLU B CA 1
ATOM 5670 C C . GLU B 1 355 ? 9.82 -18.844 -34.344 1 81.94 355 GLU B C 1
ATOM 5672 O O . GLU B 1 355 ? 10.906 -19.438 -34.312 1 81.94 355 GLU B O 1
ATOM 5677 N N . GLY B 1 356 ? 9.719 -17.547 -34.656 1 77.75 356 GLY B N 1
ATOM 5678 C CA . GLY B 1 356 ? 10.875 -16.781 -35.062 1 77.75 356 GLY B CA 1
ATOM 5679 C C . GLY B 1 356 ? 11.484 -15.961 -33.938 1 77.75 356 GLY B C 1
ATOM 5680 O O . GLY B 1 356 ? 12.289 -15.062 -34.188 1 77.75 356 GLY B O 1
ATOM 5681 N N . LEU B 1 357 ? 11 -16.203 -32.75 1 75.56 357 LEU B N 1
ATOM 5682 C CA . LEU B 1 357 ? 11.562 -15.43 -31.656 1 75.56 357 LEU B CA 1
ATOM 5683 C C . LEU B 1 357 ? 13.07 -15.648 -31.547 1 75.56 357 LEU B C 1
ATOM 5685 O O . LEU B 1 357 ? 13.539 -16.781 -31.578 1 75.56 357 LEU B O 1
ATOM 5689 N N . PRO B 1 358 ? 13.844 -14.398 -31.625 1 65.31 358 PRO B N 1
ATOM 5690 C CA . PRO B 1 358 ? 15.297 -14.531 -31.594 1 65.31 358 PRO B CA 1
ATOM 5691 C C . PRO B 1 358 ? 15.836 -14.867 -30.203 1 65.31 358 PRO B C 1
ATOM 5693 O O . PRO B 1 358 ? 15.195 -14.555 -29.203 1 65.31 358 PRO B O 1
ATOM 5696 N N . LEU B 1 359 ? 16.75 -15.734 -30.062 1 58 359 LEU B N 1
ATOM 5697 C CA . LEU B 1 359 ? 17.422 -15.859 -28.781 1 58 359 LEU B CA 1
ATOM 5698 C C . LEU B 1 359 ? 17.922 -14.5 -28.297 1 58 359 LEU B C 1
ATOM 5700 O O . LEU B 1 359 ? 17.922 -14.219 -27.094 1 58 359 LEU B O 1
ATOM 5704 N N . GLN B 1 360 ? 18.766 -13.719 -29.031 1 51.19 360 GLN B N 1
ATOM 5705 C CA . GLN B 1 360 ? 19.344 -12.453 -28.609 1 51.19 360 GLN B CA 1
ATOM 5706 C C . GLN B 1 360 ? 18.656 -11.273 -29.281 1 51.19 360 GLN B C 1
ATOM 5708 O O . GLN B 1 360 ? 18.953 -10.953 -30.438 1 51.19 360 GLN B O 1
ATOM 5713 N N . SER B 1 361 ? 17.391 -11.086 -29.094 1 44.75 361 SER B N 1
ATOM 5714 C CA . SER B 1 361 ? 16.797 -9.953 -29.781 1 44.75 361 SER B CA 1
ATOM 5715 C C . SER B 1 361 ? 17.578 -8.672 -29.531 1 44.75 361 SER B C 1
ATOM 5717 O O . SER B 1 361 ? 17.688 -7.812 -30.406 1 44.75 361 SER B O 1
ATOM 5719 N N . GLU B 1 362 ? 18.016 -8.391 -28.297 1 49 362 GLU B N 1
ATOM 5720 C CA . GLU B 1 362 ? 18.469 -7.059 -27.922 1 49 362 GLU B CA 1
ATOM 5721 C C . GLU B 1 362 ? 19.781 -6.699 -28.625 1 49 362 GLU B C 1
ATOM 5723 O O . GLU B 1 362 ? 20.094 -5.52 -28.781 1 49 362 GLU B O 1
ATOM 5728 N N . PHE B 1 363 ? 20.625 -7.742 -28.859 1 48.75 363 PHE B N 1
ATOM 5729 C CA . PHE B 1 363 ? 21.922 -7.309 -29.344 1 48.75 363 PHE B CA 1
ATOM 5730 C C . PHE B 1 363 ? 21.859 -6.961 -30.828 1 48.75 363 PHE B C 1
ATOM 5732 O O . PHE B 1 363 ? 22.812 -6.398 -31.375 1 48.75 363 PHE B O 1
ATOM 5739 N N . SER B 1 364 ? 20.906 -7.305 -31.391 1 39.28 364 SER B N 1
ATOM 5740 C CA . SER B 1 364 ? 20.922 -7.117 -32.844 1 39.28 364 SER B CA 1
ATOM 5741 C C . SER B 1 364 ? 20.656 -5.664 -33.219 1 39.28 364 SER B C 1
ATOM 5743 O O . SER B 1 364 ? 20.438 -5.348 -34.375 1 39.28 364 SER B O 1
ATOM 5745 N N . THR B 1 365 ? 20.5 -4.773 -32.281 1 38.28 365 THR B N 1
ATOM 5746 C CA . THR B 1 365 ? 20.156 -3.465 -32.812 1 38.28 365 THR B CA 1
ATOM 5747 C C . THR B 1 365 ? 21.344 -2.869 -33.594 1 38.28 365 THR B C 1
ATOM 5749 O O . THR B 1 365 ? 21.25 -1.753 -34.094 1 38.28 365 THR B O 1
ATOM 5752 N N . GLN B 1 366 ? 22.547 -3.316 -33.469 1 35.38 366 GLN B N 1
ATOM 5753 C CA . GLN B 1 366 ? 23.516 -2.402 -34.062 1 35.38 366 GLN B CA 1
ATOM 5754 C C . GLN B 1 366 ? 23.297 -2.275 -35.562 1 35.38 366 GLN B C 1
ATOM 5756 O O . GLN B 1 366 ? 23.812 -1.345 -36.188 1 35.38 366 GLN B O 1
ATOM 5761 N N . ASP B 1 367 ? 22.844 -3.275 -36.219 1 29.92 367 ASP B N 1
ATOM 5762 C CA . ASP B 1 367 ? 23.094 -3.055 -37.625 1 29.92 367 ASP B CA 1
ATOM 5763 C C . ASP B 1 367 ? 22.094 -2.061 -38.219 1 29.92 367 ASP B C 1
ATOM 5765 O O . ASP B 1 367 ? 22.281 -1.566 -39.344 1 29.92 367 ASP B O 1
ATOM 5769 N N . SER B 1 368 ? 20.781 -2.104 -37.969 1 27.03 368 SER B N 1
ATOM 5770 C CA . SER B 1 368 ? 20.031 -1.324 -38.938 1 27.03 368 SER B CA 1
ATOM 5771 C C . SER B 1 368 ? 20.109 0.168 -38.656 1 27.03 368 SER B C 1
ATOM 5773 O O . SER B 1 368 ? 19.391 0.969 -39.25 1 27.03 368 SER B O 1
ATOM 5775 N N . LEU B 1 369 ? 20.891 0.687 -37.562 1 22.81 369 LEU B N 1
ATOM 5776 C CA . LEU B 1 369 ? 21.078 2.1 -37.844 1 22.81 369 LEU B CA 1
ATOM 5777 C C . LEU B 1 369 ? 22.297 2.299 -38.75 1 22.81 369 LEU B C 1
ATOM 5779 O O . LEU B 1 369 ? 23.328 1.646 -38.594 1 22.81 369 LEU B O 1
#

Sequence (738 aa):
MFEVPAGVTSRSITFENPNGMPGQGGAASSPLGAGRKGAPARMIPPGETVEIADIAGPGVIRHIWVATYNVADILRGLTVRAYWEGQEHPSIEAPLGDFFGCAHGQSSAYASAVHSVGEKGAFNIWLPMPFLKHARLTITNELRIPALFFYQIDYTLGDALKPDAGRLHALFRRENPTTLAHDFELLPTRRSEGRFLGSVIGVRPQEPSWWGEGEAKFYIDGDEKLPTIVGTGAEDYVGLGWCVQRTPYLYHGASQVSQSDEPNMAGPVSMYRWHMVDPIYWRQSIRVTIQQIGVVITPETAPRSFEGYLDCLRERQDDWSCCTFWYEPTSSEPLPDYPDLAVRLQDLELEPNLEGLPLQSEFSTQDSLMFEVPAGVTSRSITFENPNGMPGQGGAASSPLGAGRKGAPARMIPPGETVEIADIAGPGVIRHIWVATYNVADILRGLTVRAYWEGQEHPSIEAPLGDFFGCAHGQSSAYASAVHSVGEKGAFNIWLPMPFLKHARLTITNELRIPALFFYQIDYTLGDALKPDAGRLHALFRRENPTTLAHDFELLPTRRSEGRFLGSVIGVRPQEPSWWGEGEAKFYIDGDEKLPTIVGTGAEDYVGLGWCVQRTPYLYHGASQVSQSDEPNMAGPVSMYRWHMVDPIYWRQSIRVTIQQIGVVITPETAPRSFEGYLDCLRERQDDWSCCTFWYEPTSSEPLPDYPDLAVRLQDLELEPNLEGLPLQSEFSTQDSL